Protein AF-A0A7Y8GQZ4-F1 (afdb_monomer)

Nearest PDB structures (foldseek):
  7mu9-assembly1_A  TM=7.966E-01  e=4.116E-02  Xanthomonas citri pv. citri str. 306
  7r6s-assembly1_A  TM=4.543E-01  e=6.876E-04  Stenotrophomonas maltophilia K279a

Structure (mmCIF, N/CA/C/O backbone):
data_AF-A0A7Y8GQZ4-F1
#
_entry.id   AF-A0A7Y8GQZ4-F1
#
loop_
_atom_site.group_PDB
_atom_site.id
_atom_site.type_symbol
_atom_site.label_atom_id
_atom_site.label_alt_id
_atom_site.label_comp_id
_atom_site.label_asym_id
_atom_site.label_entity_id
_atom_site.label_seq_id
_atom_site.pdbx_PDB_ins_code
_atom_site.Cartn_x
_atom_site.Cartn_y
_atom_site.Cartn_z
_atom_site.occupancy
_atom_site.B_iso_or_equiv
_atom_site.auth_seq_id
_atom_site.auth_comp_id
_atom_site.auth_asym_id
_atom_site.auth_atom_id
_atom_site.pdbx_PDB_model_num
ATOM 1 N N . MET A 1 1 ? -8.538 -20.278 -18.107 1.00 35.16 1 MET A N 1
ATOM 2 C CA . MET A 1 1 ? -9.244 -19.548 -17.028 1.00 35.16 1 MET A CA 1
ATOM 3 C C . MET A 1 1 ? -8.389 -18.326 -16.741 1.00 35.16 1 MET A C 1
ATOM 5 O O . MET A 1 1 ? -7.186 -18.486 -16.881 1.00 35.16 1 MET A O 1
ATOM 9 N N . PRO A 1 2 ? -8.935 -17.134 -16.464 1.00 48.31 2 PRO A N 1
ATOM 10 C CA . PRO A 1 2 ? -8.083 -15.965 -16.262 1.00 48.31 2 PRO A CA 1
ATOM 11 C C . PRO A 1 2 ? -7.161 -16.176 -15.051 1.00 48.31 2 PRO A C 1
ATOM 13 O O . PRO A 1 2 ? -7.625 -16.611 -13.996 1.00 48.31 2 PRO A O 1
ATOM 16 N N . ASP A 1 3 ? -5.875 -15.870 -15.236 1.00 64.06 3 ASP A N 1
ATOM 17 C CA . ASP A 1 3 ? -4.831 -15.913 -14.199 1.00 64.06 3 ASP A CA 1
ATOM 18 C C . ASP A 1 3 ? -4.817 -14.633 -13.333 1.00 64.06 3 ASP A C 1
ATOM 20 O O . ASP A 1 3 ? -4.031 -14.527 -12.396 1.00 64.06 3 ASP A O 1
ATOM 24 N N . ASN A 1 4 ? -5.727 -13.694 -13.625 1.00 79.38 4 ASN A N 1
ATOM 25 C CA . ASN A 1 4 ? -5.851 -12.362 -13.027 1.00 79.38 4 ASN A CA 1
ATOM 26 C C . ASN A 1 4 ? -7.212 -12.183 -12.335 1.00 79.38 4 ASN A C 1
ATOM 28 O O . ASN A 1 4 ? -8.161 -12.936 -12.595 1.00 79.38 4 ASN A O 1
ATOM 32 N N . ILE A 1 5 ? -7.320 -11.162 -11.485 1.00 89.25 5 ILE A N 1
ATOM 33 C CA . ILE A 1 5 ? -8.568 -10.790 -10.811 1.00 89.25 5 ILE A CA 1
ATOM 34 C C . ILE A 1 5 ? -9.577 -10.315 -11.866 1.00 89.25 5 ILE A C 1
ATOM 36 O O . ILE A 1 5 ? -9.240 -9.579 -12.794 1.00 89.25 5 ILE A O 1
ATOM 40 N N . ASP A 1 6 ? -10.846 -10.713 -11.730 1.00 90.94 6 ASP A N 1
ATOM 41 C CA . ASP A 1 6 ? -11.908 -10.247 -12.629 1.00 90.94 6 ASP A CA 1
ATOM 42 C C . ASP A 1 6 ? -12.281 -8.787 -12.326 1.00 90.94 6 ASP A C 1
ATOM 44 O O . ASP A 1 6 ? -13.232 -8.490 -11.600 1.00 90.94 6 ASP A O 1
ATOM 48 N N . THR A 1 7 ? -11.522 -7.870 -12.927 1.00 93.19 7 THR A N 1
ATOM 49 C CA . THR A 1 7 ? -11.665 -6.410 -12.801 1.00 93.19 7 THR A CA 1
ATOM 50 C C . THR A 1 7 ? -12.896 -5.830 -13.507 1.00 93.19 7 THR A C 1
ATOM 52 O O . THR A 1 7 ? -13.073 -4.607 -13.541 1.00 93.19 7 THR A O 1
ATOM 55 N N . ARG A 1 8 ? -13.751 -6.676 -14.102 1.00 92.94 8 ARG A N 1
ATOM 56 C CA . ARG A 1 8 ? -15.054 -6.289 -14.673 1.00 92.94 8 ARG A CA 1
ATOM 57 C C . ARG A 1 8 ? -16.221 -6.727 -13.788 1.00 92.94 8 ARG A C 1
ATOM 59 O O . ARG A 1 8 ? -17.335 -6.240 -13.968 1.00 92.94 8 ARG A O 1
ATOM 66 N N . ASN A 1 9 ? -15.974 -7.589 -12.804 1.00 94.94 9 ASN A N 1
ATOM 67 C CA . ASN A 1 9 ? -16.952 -7.980 -11.802 1.00 94.94 9 ASN A CA 1
ATOM 68 C C . ASN A 1 9 ? -16.764 -7.153 -10.525 1.00 94.94 9 ASN A C 1
ATOM 70 O O . ASN A 1 9 ? -15.746 -7.259 -9.839 1.00 94.94 9 ASN A O 1
ATOM 74 N N . LEU A 1 10 ? -17.768 -6.341 -10.186 1.00 95.50 10 LEU A N 1
ATOM 75 C CA . LEU A 1 10 ? -17.699 -5.448 -9.032 1.00 95.50 10 LEU A CA 1
ATOM 76 C C . LEU A 1 10 ? -17.505 -6.191 -7.711 1.00 95.50 10 LEU A C 1
ATOM 78 O O . LEU A 1 10 ? -16.749 -5.716 -6.869 1.00 95.50 10 LEU A O 1
ATOM 82 N N . ASP A 1 11 ? -18.176 -7.320 -7.501 1.00 91.12 11 ASP A N 1
ATOM 83 C CA . ASP A 1 11 ? -18.127 -8.016 -6.215 1.00 91.12 11 ASP A CA 1
ATOM 84 C C . ASP A 1 11 ? -16.771 -8.722 -6.032 1.00 91.12 11 ASP A C 1
ATOM 86 O O . ASP A 1 11 ? -16.154 -8.599 -4.970 1.00 91.12 11 ASP A O 1
ATOM 90 N N . ALA A 1 12 ? -16.246 -9.349 -7.094 1.00 89.62 12 ALA A N 1
ATOM 91 C CA . ALA A 1 12 ? -14.892 -9.914 -7.106 1.00 89.62 12 ALA A CA 1
ATOM 92 C C . ALA A 1 12 ? -13.832 -8.825 -6.871 1.00 89.62 12 ALA A C 1
ATOM 94 O O . ALA A 1 12 ? -12.997 -8.930 -5.969 1.00 89.62 12 ALA A O 1
ATOM 95 N N . THR A 1 13 ? -13.924 -7.723 -7.620 1.00 96.12 13 THR A N 1
ATOM 96 C CA . THR A 1 13 ? -12.991 -6.597 -7.506 1.00 96.12 13 THR A CA 1
ATOM 97 C C . THR A 1 13 ? -13.067 -5.943 -6.128 1.00 96.12 13 THR A C 1
ATOM 99 O O . THR A 1 13 ? -12.035 -5.665 -5.527 1.00 96.12 13 THR A O 1
ATOM 102 N N . SER A 1 14 ? -14.265 -5.734 -5.578 1.00 96.75 14 SER A N 1
ATOM 103 C CA . SER A 1 14 ? -14.441 -5.100 -4.262 1.00 96.75 14 SER A CA 1
ATOM 104 C C . SER A 1 14 ? -13.863 -5.957 -3.140 1.00 96.75 14 SER A C 1
ATOM 106 O O . SER A 1 14 ? -13.265 -5.423 -2.209 1.00 96.75 14 SER A O 1
ATOM 108 N N . GLY A 1 15 ? -13.985 -7.286 -3.228 1.00 96.00 15 GLY A N 1
ATOM 109 C CA . GLY A 1 15 ? -13.299 -8.195 -2.310 1.00 96.00 15 GLY A CA 1
ATOM 110 C C . GLY A 1 15 ? -11.777 -8.024 -2.357 1.00 96.00 15 GLY A C 1
ATOM 111 O O . GLY A 1 15 ? -11.144 -7.889 -1.310 1.00 96.00 15 GLY A O 1
ATOM 112 N N . ALA A 1 16 ? -11.193 -7.937 -3.552 1.00 96.06 16 ALA A N 1
ATOM 113 C CA . ALA A 1 16 ? -9.760 -7.706 -3.721 1.00 96.06 16 ALA A CA 1
ATOM 114 C C . ALA A 1 16 ? -9.311 -6.307 -3.247 1.00 96.06 16 ALA A C 1
ATOM 116 O O . ALA A 1 16 ? -8.303 -6.185 -2.548 1.00 96.06 16 ALA A O 1
ATOM 117 N N . VAL A 1 17 ? -10.078 -5.252 -3.551 1.00 95.81 17 VAL A N 1
ATOM 118 C CA . VAL A 1 17 ? -9.808 -3.875 -3.099 1.00 95.81 17 VAL A CA 1
ATOM 119 C C . VAL A 1 17 ? -9.925 -3.760 -1.577 1.00 95.81 17 VAL A C 1
ATOM 121 O O . VAL A 1 17 ? -9.129 -3.046 -0.969 1.00 95.81 17 VAL A O 1
ATOM 124 N N . TYR A 1 18 ? -10.832 -4.496 -0.921 1.00 94.25 18 TYR A N 1
ATOM 125 C CA . TYR A 1 18 ? -10.896 -4.534 0.547 1.00 94.25 18 TYR A CA 1
ATOM 126 C C . TYR A 1 18 ? -9.550 -4.947 1.147 1.00 94.25 18 TYR A C 1
ATOM 128 O O . TYR A 1 18 ? -9.072 -4.323 2.095 1.00 94.25 18 TYR A O 1
ATOM 136 N N . PHE A 1 19 ? -8.900 -5.952 0.558 1.00 92.75 19 PHE A N 1
ATOM 137 C CA . PHE A 1 19 ? -7.565 -6.364 0.967 1.00 92.75 19 PHE A CA 1
ATOM 138 C C . PHE A 1 19 ? -6.507 -5.325 0.573 1.00 92.75 19 PHE A C 1
ATOM 140 O O . PHE A 1 19 ? -5.815 -4.812 1.452 1.00 92.75 19 PHE A O 1
ATOM 147 N N . ALA A 1 20 ? -6.377 -4.993 -0.713 1.00 90.25 20 ALA A N 1
ATOM 148 C CA . ALA A 1 20 ? -5.280 -4.158 -1.208 1.00 90.25 20 ALA A CA 1
ATOM 149 C C . ALA A 1 20 ? -5.324 -2.714 -0.674 1.00 90.25 20 ALA A C 1
ATOM 151 O O . ALA A 1 20 ? -4.303 -2.161 -0.259 1.00 90.25 20 ALA A O 1
ATOM 152 N N . VAL A 1 21 ? -6.515 -2.116 -0.638 1.00 88.00 21 VAL A N 1
ATOM 153 C CA . VAL A 1 21 ? -6.738 -0.748 -0.168 1.00 88.00 21 VAL A CA 1
ATOM 154 C C . VAL A 1 21 ? -7.032 -0.742 1.325 1.00 88.00 21 VAL A C 1
ATOM 156 O O . VAL A 1 21 ? -6.201 -0.246 2.088 1.00 88.00 21 VAL A O 1
ATOM 159 N N . GLY A 1 22 ? -8.153 -1.322 1.754 1.00 84.12 22 GLY A N 1
ATOM 160 C CA . GLY A 1 22 ? -8.606 -1.168 3.138 1.00 84.12 22 GLY A CA 1
ATOM 161 C C . GLY A 1 22 ? -7.650 -1.793 4.146 1.00 84.12 22 GLY A C 1
ATOM 162 O O . GLY A 1 22 ? -7.155 -1.139 5.059 1.00 84.12 22 GLY A O 1
ATOM 163 N N . ARG A 1 23 ? -7.287 -3.059 3.951 1.00 85.00 23 ARG A N 1
ATOM 164 C CA . ARG A 1 23 ? -6.366 -3.738 4.870 1.00 85.00 23 ARG A CA 1
ATOM 165 C C . ARG A 1 23 ? -4.902 -3.391 4.607 1.00 85.00 23 ARG A C 1
ATOM 167 O O . ARG A 1 23 ? -4.140 -3.306 5.563 1.00 85.00 23 ARG A O 1
ATOM 174 N N . GLY A 1 24 ? -4.507 -3.167 3.355 1.00 72.75 24 GLY A N 1
ATOM 175 C CA . GLY A 1 24 ? -3.107 -2.962 2.976 1.00 72.75 24 GLY A CA 1
ATOM 176 C C . GLY A 1 24 ? -2.589 -1.541 3.208 1.00 72.75 24 GLY A C 1
ATOM 177 O O . GLY A 1 24 ? -1.438 -1.352 3.611 1.00 72.75 24 GLY A O 1
ATOM 178 N N . THR A 1 25 ? -3.413 -0.518 2.962 1.00 67.62 25 THR A N 1
ATOM 179 C CA . THR A 1 25 ? -2.987 0.883 3.128 1.00 67.62 25 THR A CA 1
ATOM 180 C C . THR A 1 25 ? -3.386 1.491 4.468 1.00 67.62 25 THR A C 1
ATOM 182 O O . THR A 1 25 ? -2.632 2.329 4.964 1.00 67.62 25 THR A O 1
ATOM 185 N N . GLU A 1 26 ? -4.513 1.061 5.049 1.00 63.47 26 GLU A N 1
ATOM 186 C CA . GLU A 1 26 ? -5.155 1.671 6.231 1.00 63.47 26 GLU A CA 1
ATOM 187 C C . GLU A 1 26 ? -5.191 0.730 7.461 1.00 63.47 26 GLU A C 1
ATOM 189 O O . GLU A 1 26 ? -5.394 1.183 8.590 1.00 63.47 26 GLU A O 1
ATOM 194 N N . GLY A 1 27 ? -4.912 -0.569 7.274 1.00 49.44 27 GLY A N 1
ATOM 195 C CA . GLY A 1 27 ? -5.013 -1.612 8.299 1.00 49.44 27 GLY A CA 1
ATOM 196 C C . GLY A 1 27 ? -3.874 -1.621 9.321 1.00 49.44 27 GLY A C 1
ATOM 197 O O . GLY A 1 27 ? -2.938 -2.412 9.231 1.00 49.44 27 GLY A O 1
ATOM 198 N N . GLY A 1 28 ? -3.975 -0.768 10.338 1.00 47.81 28 GLY A N 1
ATOM 199 C CA . GLY A 1 28 ? -3.241 -0.917 11.598 1.00 47.81 28 GLY A CA 1
ATOM 200 C C . GLY A 1 28 ? -4.088 -1.589 12.692 1.00 47.81 28 GLY A C 1
ATOM 201 O O . GLY A 1 28 ? -5.277 -1.828 12.494 1.00 47.81 28 GLY A O 1
ATOM 202 N N . PRO A 1 29 ? -3.538 -1.808 13.903 1.00 39.81 29 PRO A N 1
ATOM 203 C CA . PRO A 1 29 ? -4.290 -2.256 15.090 1.00 39.81 29 PRO A CA 1
ATOM 204 C C . PRO A 1 29 ? -5.458 -1.334 15.499 1.00 39.81 29 PRO A C 1
ATOM 206 O O . PRO A 1 29 ? -6.160 -1.633 16.461 1.00 39.81 29 PRO A O 1
ATOM 209 N N . ALA A 1 30 ? -5.637 -0.206 14.800 1.00 50.12 30 ALA A N 1
ATOM 210 C CA . ALA A 1 30 ? -6.509 0.899 15.161 1.00 50.12 30 ALA A CA 1
ATOM 211 C C . ALA A 1 30 ? -7.877 0.949 14.472 1.00 50.12 30 ALA A C 1
ATOM 213 O O . ALA A 1 30 ? -8.678 1.829 14.760 1.00 50.12 30 ALA A O 1
ATOM 214 N N . SER A 1 31 ? -8.178 0.003 13.586 1.00 67.44 31 SER A N 1
ATOM 215 C CA . SER A 1 31 ? -9.404 0.025 12.774 1.00 67.44 31 SER A CA 1
ATOM 216 C C . SER A 1 31 ? -10.713 -0.063 13.574 1.00 67.44 31 SER A C 1
ATOM 218 O O . SER A 1 31 ? -11.771 0.284 13.058 1.00 67.44 31 SER A O 1
ATOM 220 N N . TYR A 1 32 ? -10.655 -0.511 14.830 1.00 80.44 32 TYR A N 1
ATOM 221 C CA . TYR A 1 32 ? -11.824 -0.794 15.672 1.00 80.44 32 TYR A CA 1
ATOM 222 C C . TYR A 1 32 ? -11.817 -0.009 16.988 1.00 80.44 32 TYR A C 1
ATOM 224 O O . TYR A 1 32 ? -12.279 -0.493 18.017 1.00 80.44 32 TYR A O 1
ATOM 232 N N . HIS A 1 33 ? -11.263 1.200 16.949 1.00 84.19 33 HIS A N 1
ATOM 233 C CA . HIS A 1 33 ? -11.378 2.197 18.006 1.00 84.19 33 HIS A CA 1
ATOM 234 C C . HIS A 1 33 ? -11.429 3.598 17.391 1.00 84.19 33 HIS A C 1
ATOM 236 O O . HIS A 1 33 ? -10.991 3.808 16.259 1.00 84.19 33 HIS A O 1
ATOM 242 N N . LEU A 1 34 ? -11.952 4.564 18.141 1.00 86.12 34 LEU A N 1
ATOM 243 C CA . LEU A 1 34 ? -11.923 5.968 17.756 1.00 86.12 34 LEU A CA 1
ATOM 244 C C . LEU A 1 34 ? -10.486 6.478 17.723 1.00 86.12 34 LEU A C 1
ATOM 246 O O . LEU A 1 34 ? -9.777 6.450 18.727 1.00 86.12 34 LEU A O 1
ATOM 250 N N . SER A 1 35 ? -10.075 6.997 16.574 1.00 85.31 35 SER A N 1
ATOM 251 C CA . SER A 1 35 ? -8.735 7.542 16.369 1.00 85.31 35 SER A CA 1
ATOM 252 C C . SER A 1 35 ? -8.787 8.980 15.867 1.00 85.31 35 SER A C 1
ATOM 254 O O . SER A 1 35 ? -9.737 9.382 15.203 1.00 85.31 35 SER A O 1
ATOM 256 N N . ILE A 1 36 ? -7.756 9.761 16.177 1.00 85.06 36 ILE A N 1
ATOM 257 C CA . ILE A 1 36 ? -7.550 11.104 15.634 1.00 85.06 36 ILE A CA 1
ATOM 258 C C . ILE A 1 36 ? -6.147 11.145 15.034 1.00 85.06 36 ILE A C 1
ATOM 260 O O . ILE A 1 36 ? -5.149 10.810 15.686 1.00 85.06 36 ILE A O 1
ATOM 264 N N . ALA A 1 37 ? -6.047 11.544 13.767 1.00 79.81 37 ALA A N 1
ATOM 265 C CA . ALA A 1 37 ? -4.762 11.589 13.083 1.00 79.81 37 ALA A CA 1
ATOM 266 C C . ALA A 1 37 ? -3.818 12.606 13.748 1.00 79.81 37 ALA A C 1
ATOM 268 O O . ALA A 1 37 ? -4.205 13.732 14.048 1.00 79.81 37 ALA A O 1
ATOM 269 N N . GLY A 1 38 ? -2.565 12.195 13.970 1.00 72.50 38 GLY A N 1
ATOM 270 C CA . GLY A 1 38 ? -1.550 12.981 14.688 1.00 72.50 38 GLY A CA 1
ATOM 271 C C . GLY A 1 38 ? -1.584 12.827 16.214 1.00 72.50 38 GLY A C 1
ATOM 272 O O . GLY A 1 38 ? -0.588 13.114 16.867 1.00 72.50 38 GLY A O 1
ATOM 273 N N . ILE A 1 39 ? -2.672 12.274 16.758 1.00 75.12 39 ILE A N 1
ATOM 274 C CA . ILE A 1 39 ? -2.871 12.045 18.191 1.00 75.12 39 ILE A CA 1
ATOM 275 C C . ILE A 1 39 ? -2.697 10.570 18.555 1.00 75.12 39 ILE A C 1
ATOM 277 O O . ILE A 1 39 ? -1.861 10.227 19.381 1.00 75.12 39 ILE A O 1
ATOM 281 N N . THR A 1 40 ? -3.436 9.666 17.908 1.00 69.88 40 THR A N 1
ATOM 282 C CA . THR A 1 40 ? -3.565 8.259 18.347 1.00 69.88 40 THR A CA 1
ATOM 283 C C . THR A 1 40 ? -2.334 7.397 17.989 1.00 69.88 40 THR A C 1
ATOM 285 O O . THR A 1 40 ? -2.398 6.172 17.933 1.00 69.88 40 THR A O 1
ATOM 288 N N . ARG A 1 41 ? -1.171 8.016 17.726 1.00 56.81 41 ARG A N 1
ATOM 289 C CA . ARG A 1 41 ? 0.110 7.323 17.506 1.00 56.81 41 ARG A CA 1
ATOM 290 C C . ARG A 1 41 ? 0.980 7.417 18.757 1.00 56.81 41 ARG A C 1
ATOM 292 O O . ARG A 1 41 ? 1.550 8.463 19.035 1.00 56.81 41 ARG A O 1
ATOM 299 N N . GLY A 1 42 ? 1.156 6.296 19.456 1.00 46.75 42 GLY A N 1
ATOM 300 C CA . GLY A 1 42 ? 2.100 6.204 20.577 1.00 46.75 42 GLY A CA 1
ATOM 301 C C . GLY A 1 42 ? 1.620 6.843 21.882 1.00 46.75 42 GLY A C 1
ATOM 302 O O . GLY A 1 42 ? 2.396 6.907 22.835 1.00 46.75 42 GLY A O 1
ATOM 303 N N . THR A 1 43 ? 0.361 7.274 21.958 1.00 50.56 43 THR A N 1
ATOM 304 C CA . THR A 1 43 ? -0.274 7.642 23.222 1.00 50.56 43 THR A CA 1
ATOM 305 C C . THR A 1 43 ? -0.693 6.383 23.978 1.00 50.56 43 THR A C 1
ATOM 307 O O . THR A 1 43 ? -1.098 5.376 23.391 1.00 50.56 43 THR A O 1
ATOM 310 N N . ARG A 1 44 ? -0.548 6.415 25.305 1.00 53.44 44 ARG A N 1
ATOM 311 C CA . ARG A 1 44 ? -1.242 5.471 26.182 1.00 53.44 44 ARG A CA 1
ATOM 312 C C . ARG A 1 44 ? -2.623 6.065 26.414 1.00 53.44 44 ARG A C 1
ATOM 314 O O . ARG A 1 44 ? -2.710 7.171 26.942 1.00 53.44 44 ARG A O 1
ATOM 321 N N . GLU A 1 45 ? -3.676 5.352 26.025 1.00 50.38 45 GLU A N 1
ATOM 322 C CA . GLU A 1 45 ? -5.011 5.650 26.550 1.00 50.38 45 GLU A CA 1
ATOM 323 C C . GLU A 1 45 ? -4.901 5.777 28.087 1.00 50.38 45 GLU A C 1
ATOM 325 O O . GLU A 1 45 ? -4.178 4.978 28.702 1.00 50.38 45 GLU A O 1
ATOM 330 N N . PRO A 1 46 ? -5.500 6.809 28.713 1.00 51.69 46 PRO A N 1
ATOM 331 C CA . PRO A 1 46 ? -6.619 7.629 28.232 1.00 51.69 46 PRO A CA 1
ATOM 332 C C . PRO A 1 46 ? -6.273 9.023 27.673 1.00 51.69 46 PRO A C 1
ATOM 334 O O . PRO A 1 46 ? -7.184 9.825 27.465 1.00 51.69 46 PRO A O 1
ATOM 337 N N . ASP A 1 47 ? -5.004 9.348 27.433 1.00 65.38 47 ASP A N 1
ATOM 338 C CA . ASP A 1 47 ? -4.627 10.692 26.985 1.00 65.38 47 ASP A CA 1
ATOM 339 C C . ASP A 1 47 ? -4.911 10.875 25.481 1.00 65.38 47 ASP A C 1
ATOM 341 O O . ASP A 1 47 ? -4.188 10.355 24.623 1.00 65.38 47 ASP A O 1
ATOM 345 N N . TRP A 1 48 ? -5.981 11.614 25.159 1.00 70.38 48 TRP A N 1
ATOM 346 C CA . TRP A 1 48 ? -6.255 12.078 23.795 1.00 70.38 48 TRP A CA 1
ATOM 347 C C . TRP A 1 48 ? -5.172 13.041 23.286 1.00 70.38 48 TRP A C 1
ATOM 349 O O . TRP A 1 48 ? -5.202 13.408 22.123 1.00 70.38 48 TRP A O 1
ATOM 359 N N . GLY A 1 49 ? -4.214 13.470 24.103 1.00 75.00 49 GLY A N 1
ATOM 360 C CA . GLY A 1 49 ? -3.196 14.424 23.698 1.00 75.00 49 GLY A CA 1
ATOM 361 C C . GLY A 1 49 ? -3.762 15.823 23.452 1.00 75.00 49 GLY A C 1
ATOM 362 O O . GLY A 1 49 ? -4.872 16.171 23.845 1.0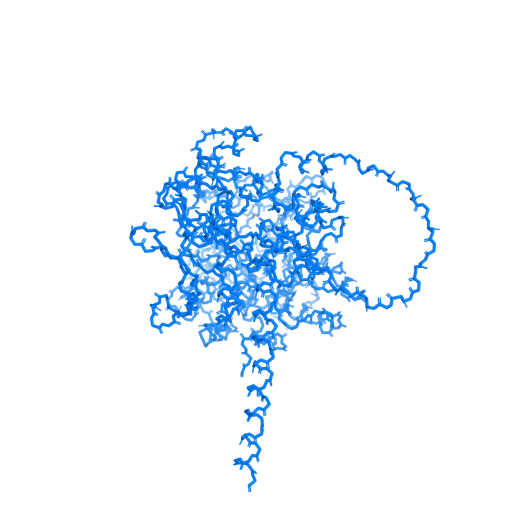0 75.00 49 GLY A O 1
ATOM 363 N N . GLU A 1 50 ? -2.961 16.655 22.796 1.00 81.12 50 GLU A N 1
ATOM 364 C CA . GLU A 1 50 ? -3.240 18.084 22.647 1.00 81.12 50 GLU A CA 1
ATOM 365 C C . GLU A 1 50 ? -3.834 18.410 21.271 1.00 81.12 50 GLU A C 1
ATOM 367 O O . GLU A 1 50 ? -3.418 17.846 20.256 1.00 81.12 50 GLU A O 1
ATOM 372 N N . VAL A 1 51 ? -4.729 19.406 21.199 1.00 83.75 51 VAL A N 1
ATOM 373 C CA . VAL A 1 51 ? -5.330 19.893 19.933 1.00 83.75 51 VAL A CA 1
ATOM 374 C C . VAL A 1 51 ? -4.261 20.265 18.895 1.00 83.75 51 VAL A C 1
ATOM 376 O O . VAL A 1 51 ? -4.438 20.049 17.697 1.00 83.75 51 VAL A O 1
ATOM 379 N N . SER A 1 52 ? -3.113 20.781 19.341 1.00 81.62 52 SER A N 1
ATOM 380 C CA . SER A 1 52 ? -1.977 21.129 18.476 1.00 81.62 52 SER A CA 1
ATOM 381 C C . SER A 1 52 ? -1.353 19.924 17.760 1.00 81.62 52 SER A C 1
ATOM 383 O O . SER A 1 52 ? -0.707 20.101 16.727 1.00 81.62 52 SER A O 1
ATOM 385 N N . SER A 1 53 ? -1.567 18.712 18.277 1.00 82.50 53 SER A N 1
ATOM 386 C CA . SER A 1 53 ? -1.093 17.456 17.686 1.00 82.50 53 SER A CA 1
ATOM 387 C C . SER A 1 53 ? -2.048 16.909 16.623 1.00 82.50 53 SER A C 1
ATOM 389 O O . SER A 1 53 ? -1.670 16.012 15.871 1.00 82.50 53 SER A O 1
ATOM 391 N N . VAL A 1 54 ? -3.267 17.455 16.508 1.00 81.81 54 VAL A N 1
ATOM 392 C CA . VAL A 1 54 ? -4.211 17.070 15.453 1.00 81.81 54 VAL A CA 1
ATOM 393 C C . VAL A 1 54 ? -3.609 17.392 14.089 1.00 81.81 54 VAL A C 1
ATOM 395 O O . VAL A 1 54 ? -3.247 18.533 13.773 1.00 81.81 54 VAL A O 1
ATOM 398 N N . ALA A 1 55 ? -3.537 16.375 13.238 1.00 78.81 55 ALA A N 1
ATOM 399 C CA . ALA A 1 55 ? -3.048 16.523 11.884 1.00 78.81 55 ALA A CA 1
ATOM 400 C C . ALA A 1 55 ? -4.054 17.320 11.040 1.00 78.81 55 ALA A C 1
ATOM 402 O O . ALA A 1 55 ? -5.115 16.826 10.663 1.00 78.81 55 ALA A O 1
ATOM 403 N N . GLN A 1 56 ? -3.686 18.548 10.675 1.00 80.94 56 GLN A N 1
ATOM 404 C CA . GLN A 1 56 ? -4.412 19.378 9.708 1.00 80.94 56 GLN A CA 1
ATOM 405 C C . GLN A 1 56 ? -5.899 19.583 10.059 1.00 80.94 56 GLN A C 1
ATOM 407 O O . GLN A 1 56 ? -6.206 20.313 10.996 1.00 80.94 56 GLN A O 1
ATOM 412 N N . ASN A 1 57 ? -6.807 19.013 9.259 1.00 84.38 57 ASN A N 1
ATOM 413 C CA . ASN A 1 57 ? -8.257 19.134 9.388 1.00 84.38 57 ASN A CA 1
ATOM 414 C C . ASN A 1 57 ? -8.910 17.818 9.850 1.00 84.38 57 ASN A C 1
ATOM 416 O O . ASN A 1 57 ? -10.063 17.569 9.523 1.00 84.38 57 ASN A O 1
ATOM 420 N N . SER A 1 58 ? -8.156 16.955 10.536 1.00 85.19 58 SER A N 1
ATOM 421 C CA . SER A 1 58 ? -8.633 15.622 10.919 1.00 85.19 58 SER A CA 1
ATOM 422 C C . SER A 1 58 ? -9.590 15.673 12.107 1.00 85.19 58 SER A C 1
ATOM 424 O O . SER A 1 58 ? -9.407 16.491 13.014 1.00 85.19 58 SER A O 1
ATOM 426 N N . GLY A 1 59 ? -10.583 14.789 12.106 1.00 88.44 59 GLY A N 1
ATOM 427 C CA . GLY A 1 59 ? -11.490 14.538 13.226 1.00 88.44 59 GLY A CA 1
ATOM 428 C C . GLY A 1 59 ? -11.373 13.118 13.783 1.00 88.44 59 GLY A C 1
ATOM 429 O O . GLY A 1 59 ? -10.407 12.393 13.518 1.00 88.44 59 GLY A O 1
ATOM 430 N N . TYR A 1 60 ? -12.389 12.718 14.547 1.00 91.25 60 TYR A N 1
ATOM 431 C CA . TYR A 1 60 ? -12.571 11.331 14.967 1.00 91.25 60 TYR A CA 1
ATOM 432 C C . TYR A 1 60 ? -12.750 10.416 13.758 1.00 91.25 60 TYR A C 1
ATOM 434 O O . TYR A 1 60 ? -13.506 10.733 12.846 1.00 91.25 60 TYR A O 1
ATOM 442 N N . SER A 1 61 ? -12.068 9.275 13.759 1.00 89.62 61 SER A N 1
ATOM 443 C CA . SER A 1 61 ? -12.118 8.290 12.683 1.00 89.62 61 SER A CA 1
ATOM 444 C C . SER A 1 61 ? -12.329 6.872 13.202 1.00 89.62 61 SER A C 1
ATOM 446 O O . SER A 1 61 ? -11.809 6.516 14.262 1.00 89.62 61 SER A O 1
ATOM 448 N N . LEU A 1 62 ? -13.059 6.060 12.434 1.00 87.12 62 LEU A N 1
ATOM 449 C CA . LEU A 1 62 ? -13.348 4.652 12.733 1.00 87.12 62 LEU A CA 1
ATOM 450 C C . LEU A 1 62 ? -13.328 3.805 11.451 1.00 87.12 62 LEU A C 1
ATOM 452 O O . LEU A 1 62 ? -13.626 4.315 10.370 1.00 87.12 62 LEU A O 1
ATOM 456 N N . GLY A 1 63 ? -13.031 2.511 11.581 1.00 82.38 63 GLY A N 1
ATOM 457 C CA . GLY A 1 63 ? -13.093 1.535 10.493 1.00 82.38 63 GLY A CA 1
ATOM 458 C C . GLY A 1 63 ? -11.730 1.183 9.904 1.00 82.38 63 GLY A C 1
ATOM 459 O O . GLY A 1 63 ? -10.744 1.911 10.059 1.00 82.38 63 GLY A O 1
ATOM 460 N N . ALA A 1 64 ? -11.675 0.052 9.200 1.00 73.00 64 ALA A N 1
ATOM 461 C CA . ALA A 1 64 ? -10.507 -0.380 8.440 1.00 73.00 64 ALA A CA 1
ATOM 462 C C . ALA A 1 64 ? -10.097 0.634 7.371 1.00 73.00 64 ALA A C 1
ATOM 464 O O . ALA A 1 64 ? -8.912 0.723 7.082 1.00 73.00 64 ALA A O 1
ATOM 465 N N . ILE A 1 65 ? -11.050 1.414 6.850 1.00 71.62 65 ILE A N 1
ATOM 466 C CA . ILE A 1 65 ? -10.818 2.421 5.799 1.00 71.62 65 ILE A CA 1
ATOM 467 C C . ILE A 1 65 ? -10.755 3.856 6.335 1.00 71.62 65 ILE A C 1
ATOM 469 O O . ILE A 1 65 ? -10.552 4.812 5.589 1.00 71.62 65 ILE A O 1
ATOM 473 N N . GLN A 1 66 ? -10.852 3.987 7.662 1.00 78.06 66 GLN A N 1
ATOM 474 C CA . GLN A 1 66 ? -10.777 5.229 8.429 1.00 78.06 66 GLN A CA 1
ATOM 475 C C . GLN A 1 66 ? -11.698 6.332 7.896 1.00 78.06 66 GLN A C 1
ATOM 477 O O . GLN A 1 66 ? -11.310 7.213 7.127 1.00 78.06 66 GLN A O 1
ATOM 482 N N . VAL A 1 67 ? -12.942 6.316 8.368 1.00 87.25 67 VAL A N 1
ATOM 483 C CA . VAL A 1 67 ? -13.925 7.359 8.061 1.00 87.25 67 VAL A CA 1
ATOM 484 C C . VAL A 1 67 ? -13.737 8.539 8.996 1.00 87.25 67 VAL A C 1
ATOM 486 O O . VAL A 1 67 ? -14.103 8.433 10.159 1.00 87.25 67 VAL A O 1
ATOM 489 N N . ASP A 1 68 ? -13.236 9.668 8.495 1.00 89.38 68 ASP A N 1
ATOM 490 C CA . ASP A 1 68 ? -13.206 10.921 9.260 1.00 89.38 68 ASP A CA 1
ATOM 491 C C . ASP A 1 68 ? -14.636 11.450 9.460 1.00 89.38 68 ASP A C 1
ATOM 493 O O . ASP A 1 68 ? -15.271 11.967 8.533 1.00 89.38 68 ASP A O 1
ATOM 497 N N . PHE A 1 69 ? -15.155 11.306 10.677 1.00 93.12 69 PHE A N 1
ATOM 498 C CA . PHE A 1 69 ? -16.490 11.745 11.061 1.00 93.12 69 PHE A CA 1
ATOM 499 C C . PHE A 1 69 ? -16.652 13.259 11.011 1.00 93.12 69 PHE A C 1
ATOM 501 O O . PHE A 1 69 ? -17.739 13.726 10.685 1.00 93.12 69 PHE A O 1
ATOM 508 N N . GLY A 1 70 ? -15.602 14.042 11.233 1.00 91.38 70 GLY A N 1
ATOM 509 C CA . GLY A 1 70 ? -15.711 15.489 11.107 1.00 91.38 70 GLY A CA 1
ATOM 510 C C . GLY A 1 70 ? -16.018 15.923 9.676 1.00 91.38 70 GLY A C 1
ATOM 511 O O . GLY A 1 70 ? -16.807 16.836 9.446 1.00 91.38 70 GLY A O 1
ATOM 512 N N . GLN A 1 71 ? -15.450 15.217 8.700 1.00 88.25 71 GLN A N 1
ATOM 513 C CA . GLN A 1 71 ? -15.624 15.548 7.285 1.00 88.25 71 GLN A CA 1
ATOM 514 C C . GLN A 1 71 ? -16.789 14.806 6.619 1.00 88.25 71 GLN A C 1
ATOM 516 O O . GLN A 1 71 ? -17.331 15.283 5.623 1.00 88.25 71 GLN A O 1
ATOM 521 N N . ARG A 1 72 ? -17.154 13.625 7.131 1.00 91.12 72 ARG A N 1
ATOM 522 C CA . ARG A 1 72 ? -18.097 12.697 6.474 1.00 91.12 72 ARG A CA 1
ATOM 523 C C . ARG A 1 72 ? -19.209 12.217 7.380 1.00 91.12 72 ARG A C 1
ATOM 525 O O . ARG A 1 72 ? -20.072 11.467 6.942 1.00 91.12 72 ARG A O 1
ATOM 532 N N . GLY A 1 73 ? -19.205 12.615 8.644 1.00 93.88 73 GLY A N 1
ATOM 533 C CA . GLY A 1 73 ? -20.086 12.069 9.667 1.00 93.88 73 GLY A CA 1
ATOM 534 C C . GLY A 1 73 ? -21.568 12.273 9.386 1.00 93.88 73 GLY A C 1
ATOM 535 O O . GLY A 1 73 ? -22.380 11.519 9.913 1.00 93.88 73 GLY A O 1
ATOM 536 N N . THR A 1 74 ? -21.912 13.256 8.547 1.00 95.50 74 THR A N 1
ATOM 537 C CA . THR A 1 74 ? -23.274 13.556 8.086 1.00 95.50 74 THR A CA 1
ATOM 538 C C . THR A 1 74 ? -23.692 12.784 6.837 1.00 95.50 74 THR A C 1
ATOM 540 O O . THR A 1 74 ? -24.869 12.812 6.486 1.00 95.50 74 THR A O 1
ATOM 543 N N . TRP A 1 75 ? -22.767 12.097 6.167 1.00 94.62 75 TRP A N 1
ATOM 544 C CA . TRP A 1 75 ? -23.067 11.310 4.974 1.00 94.62 75 TRP A CA 1
ATOM 545 C C . TRP A 1 75 ? -23.793 10.017 5.355 1.00 94.62 75 TRP A C 1
ATOM 547 O O . TRP A 1 75 ? -23.620 9.534 6.481 1.00 94.62 75 TRP A O 1
ATOM 557 N N . PRO A 1 76 ? -24.569 9.419 4.431 1.00 95.19 76 PRO A N 1
ATOM 558 C CA . PRO A 1 76 ? -25.156 8.104 4.647 1.00 95.19 76 PRO A CA 1
ATOM 559 C C . PRO A 1 76 ? -24.085 7.063 4.993 1.00 95.19 76 PRO A C 1
ATOM 561 O O . PRO A 1 76 ? -23.016 7.033 4.377 1.00 95.19 76 PRO A O 1
ATOM 564 N N . VAL A 1 77 ? -24.383 6.184 5.949 1.00 92.50 77 VAL A N 1
ATOM 565 C CA . VAL A 1 77 ? -23.503 5.064 6.323 1.00 92.50 77 VAL A CA 1
ATOM 566 C C . VAL A 1 77 ? -23.121 4.244 5.082 1.00 92.50 77 VAL A C 1
ATOM 568 O O . VAL A 1 77 ? -23.980 3.850 4.295 1.00 92.50 77 VAL A O 1
ATOM 571 N N . GLY A 1 78 ? -21.823 4.009 4.891 1.00 87.56 78 GLY A N 1
ATOM 572 C CA . GLY A 1 78 ? -21.250 3.303 3.740 1.00 87.56 78 GLY A CA 1
ATOM 573 C C . GLY A 1 78 ? -20.986 4.167 2.495 1.00 87.56 78 GLY A C 1
ATOM 574 O O . GLY A 1 78 ? -20.314 3.710 1.570 1.00 87.56 78 GLY A O 1
ATOM 575 N N . ALA A 1 79 ? -21.469 5.414 2.438 1.00 89.25 79 ALA A N 1
ATOM 576 C CA . ALA A 1 79 ? -21.227 6.317 1.312 1.00 89.25 79 ALA A CA 1
ATOM 577 C C . ALA A 1 79 ? -19.810 6.924 1.317 1.00 89.25 79 ALA A C 1
ATOM 579 O O . ALA A 1 79 ? -19.217 7.150 2.373 1.00 89.25 79 ALA A O 1
ATOM 580 N N . ILE A 1 80 ? -19.308 7.250 0.123 1.00 87.19 80 ILE A N 1
ATOM 581 C CA . ILE A 1 80 ? -18.021 7.938 -0.110 1.00 87.19 80 ILE A CA 1
ATOM 582 C C . ILE A 1 80 ? -18.197 9.373 -0.638 1.00 87.19 80 ILE A C 1
ATOM 584 O O . ILE A 1 80 ? -17.238 10.003 -1.076 1.00 87.19 80 ILE A O 1
ATOM 588 N N . GLY A 1 81 ? -19.426 9.885 -0.612 1.00 87.12 81 GLY A N 1
ATOM 589 C CA . GLY A 1 81 ? -19.763 11.248 -1.000 1.00 87.12 81 GLY A CA 1
ATOM 590 C C . GLY A 1 81 ? -21.024 11.722 -0.289 1.00 87.12 81 GLY A C 1
ATOM 591 O O . GLY A 1 81 ? -21.849 10.906 0.134 1.00 87.12 81 GLY A O 1
ATOM 592 N N . ASP A 1 82 ? -21.160 13.041 -0.168 1.00 89.25 82 ASP A N 1
ATOM 593 C CA . ASP A 1 82 ? -22.332 13.658 0.444 1.00 89.25 82 ASP A CA 1
ATOM 594 C C . ASP A 1 82 ? -23.561 13.508 -0.454 1.00 89.25 82 ASP A C 1
ATOM 596 O O . ASP A 1 82 ? -23.515 13.788 -1.656 1.00 89.25 82 ASP A O 1
ATOM 600 N N . ARG A 1 83 ? -24.675 13.082 0.140 1.00 91.56 83 ARG A N 1
ATOM 601 C CA . ARG A 1 83 ? -25.985 13.065 -0.509 1.00 91.56 83 ARG A CA 1
ATOM 602 C C . ARG A 1 83 ? -27.102 13.064 0.535 1.00 91.56 83 ARG A C 1
ATOM 604 O O . ARG A 1 83 ? -26.890 12.595 1.655 1.00 91.56 83 ARG A O 1
ATOM 611 N N . PRO A 1 84 ? -28.323 13.487 0.158 1.00 93.12 84 PRO A N 1
ATOM 612 C CA . PRO A 1 84 ? -29.490 13.329 1.015 1.00 93.12 84 PRO A CA 1
ATOM 613 C C . PRO A 1 84 ? -29.695 11.869 1.452 1.00 93.12 84 PRO A C 1
ATOM 615 O O . PRO A 1 84 ? -29.487 10.936 0.666 1.00 93.12 84 PRO A O 1
ATOM 618 N N . LEU A 1 85 ? -30.132 11.686 2.700 1.00 93.56 85 LEU A N 1
ATOM 619 C CA . LEU A 1 85 ? -30.500 10.378 3.244 1.00 93.56 85 LEU A CA 1
ATOM 620 C C . LEU A 1 85 ? -31.773 9.860 2.568 1.00 93.56 85 LEU A C 1
ATOM 622 O O . LEU A 1 85 ? -32.772 10.577 2.466 1.00 93.56 85 LEU A O 1
ATOM 626 N N . ALA A 1 86 ? -31.749 8.596 2.153 1.00 93.06 86 ALA A N 1
ATOM 627 C CA . ALA A 1 86 ? -32.955 7.878 1.770 1.00 93.06 86 ALA A CA 1
ATOM 628 C C . ALA A 1 86 ? -33.766 7.478 3.016 1.00 93.06 86 ALA A C 1
ATOM 630 O O . ALA A 1 86 ? -33.274 7.491 4.147 1.00 93.06 86 ALA A O 1
ATOM 631 N N . ALA A 1 87 ? -35.032 7.107 2.815 1.00 93.94 87 ALA A N 1
ATOM 632 C CA . ALA A 1 87 ? -35.898 6.681 3.909 1.00 93.94 87 ALA A CA 1
ATOM 633 C C . ALA A 1 87 ? -35.285 5.487 4.665 1.00 93.94 87 ALA A C 1
ATOM 635 O O . ALA A 1 87 ? -35.025 4.439 4.078 1.00 93.94 87 ALA A O 1
ATOM 636 N N . GLY A 1 88 ? -35.071 5.653 5.972 1.00 91.12 88 GLY A N 1
ATOM 637 C CA . GLY A 1 88 ? -34.483 4.630 6.842 1.00 91.12 88 GLY A CA 1
ATOM 638 C C . GLY A 1 88 ? -32.952 4.626 6.902 1.00 91.12 88 GLY A C 1
ATOM 639 O O . GLY A 1 88 ? -32.396 3.907 7.732 1.00 91.12 88 GLY A O 1
ATOM 640 N N . GLU A 1 89 ? -32.264 5.436 6.093 1.00 93.69 89 GLU A N 1
ATOM 641 C CA . GLU A 1 89 ? -30.817 5.612 6.221 1.00 93.69 89 GLU A CA 1
ATOM 642 C C . GLU A 1 89 ? -30.461 6.486 7.425 1.00 93.69 89 GLU A C 1
ATOM 644 O O . GLU A 1 89 ? -31.217 7.361 7.853 1.00 93.69 89 GLU A O 1
ATOM 649 N N . LYS A 1 90 ? -29.262 6.252 7.955 1.00 96.00 90 LYS A N 1
ATOM 650 C CA . LYS A 1 90 ? -28.658 7.059 9.013 1.00 96.00 90 LYS A CA 1
ATOM 651 C C . LYS A 1 90 ? -27.342 7.636 8.527 1.00 96.00 90 LYS A C 1
ATOM 653 O O . LYS A 1 90 ? -26.725 7.102 7.603 1.00 96.00 90 LYS A O 1
ATOM 658 N N . THR A 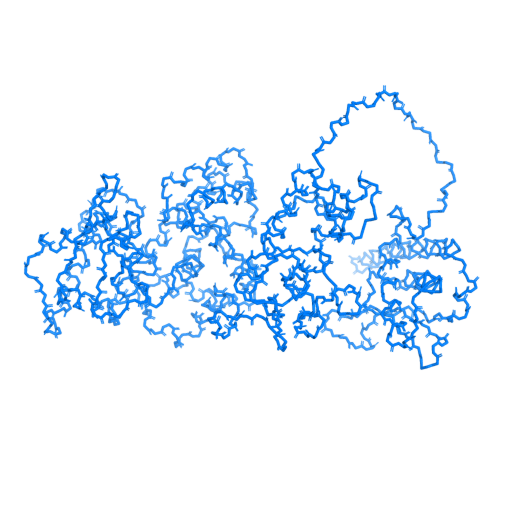1 91 ? -26.919 8.712 9.177 1.00 97.00 91 THR A N 1
ATOM 659 C CA . THR A 1 91 ? -25.568 9.236 8.999 1.00 97.00 91 THR A CA 1
ATOM 660 C C . THR A 1 91 ? -24.551 8.334 9.702 1.00 97.00 91 THR A C 1
ATOM 662 O O . THR A 1 91 ? -24.928 7.580 10.607 1.00 97.00 91 THR A O 1
ATOM 665 N N . TYR A 1 92 ? -23.271 8.405 9.321 1.00 95.69 92 TYR A N 1
ATOM 666 C CA . TYR A 1 92 ? -22.202 7.679 10.024 1.00 95.69 92 TYR A CA 1
ATOM 667 C C . TYR A 1 92 ? -22.235 7.915 11.533 1.00 95.69 92 TYR A C 1
ATOM 669 O O . TYR A 1 92 ? -22.264 6.955 12.304 1.00 95.69 92 TYR A O 1
ATOM 677 N N . VAL A 1 93 ? -22.276 9.183 11.948 1.00 97.19 93 VAL A N 1
ATOM 678 C CA . VAL A 1 93 ? -22.249 9.540 13.370 1.00 97.19 93 VAL A CA 1
ATOM 679 C C . VAL A 1 93 ? -23.505 9.050 14.076 1.00 97.19 93 VAL A C 1
ATOM 681 O O . VAL A 1 93 ? -23.410 8.451 15.144 1.00 97.19 93 VAL A O 1
ATOM 684 N N . ASP A 1 94 ? -24.682 9.225 13.473 1.00 97.75 94 ASP A N 1
ATOM 685 C CA . ASP A 1 94 ? -25.929 8.805 14.112 1.00 97.75 94 ASP A CA 1
ATOM 686 C C . ASP A 1 94 ? -26.014 7.287 14.293 1.00 97.75 94 ASP A C 1
ATOM 688 O O . ASP A 1 94 ? -26.477 6.819 15.336 1.00 97.75 94 ASP A O 1
ATOM 692 N N . ALA A 1 95 ? -25.544 6.519 13.309 1.00 97.31 95 ALA A N 1
ATOM 693 C CA . ALA A 1 95 ? -25.533 5.066 13.392 1.00 97.31 95 ALA A CA 1
ATOM 694 C C . ALA A 1 95 ? -24.523 4.549 14.425 1.00 97.31 95 ALA A C 1
ATOM 696 O O . ALA A 1 95 ? -24.857 3.642 15.184 1.00 97.31 95 ALA A O 1
ATOM 697 N N . VAL A 1 96 ? -23.327 5.143 14.498 1.00 97.00 96 VAL A N 1
ATOM 698 C CA . VAL A 1 96 ? -22.309 4.782 15.498 1.00 97.00 96 VAL A CA 1
ATOM 699 C C . VAL A 1 96 ? -22.796 5.077 16.915 1.00 97.00 96 VAL A C 1
ATOM 701 O O . VAL A 1 96 ? -22.682 4.209 17.778 1.00 97.00 96 VAL A O 1
ATOM 704 N N . ILE A 1 97 ? -23.401 6.248 17.151 1.00 97.81 97 ILE A N 1
ATOM 705 C CA . ILE A 1 97 ? -23.969 6.573 18.468 1.00 97.81 97 ILE A CA 1
ATOM 706 C C . ILE A 1 97 ? -25.044 5.550 18.850 1.00 97.81 97 ILE A C 1
ATOM 708 O O . ILE A 1 97 ? -25.033 5.056 19.974 1.00 97.81 97 ILE A O 1
ATOM 712 N N . ASP A 1 98 ? -25.946 5.196 17.928 1.00 97.81 98 ASP A N 1
ATOM 713 C CA . ASP A 1 98 ? -27.015 4.230 18.212 1.00 97.81 98 ASP A CA 1
ATOM 714 C C . ASP A 1 98 ? -26.473 2.855 18.612 1.00 97.81 98 ASP A C 1
ATOM 716 O O . ASP A 1 98 ? -26.969 2.249 19.565 1.00 97.81 98 ASP A O 1
ATOM 720 N N . GLN A 1 99 ? -25.462 2.360 17.894 1.00 97.94 99 GLN A N 1
ATOM 721 C CA . GLN A 1 99 ? -24.862 1.060 18.186 1.00 97.94 99 GLN A CA 1
ATOM 722 C C . GLN A 1 99 ? -24.091 1.073 19.507 1.00 97.94 99 GLN A C 1
ATOM 724 O O . GLN A 1 99 ? -24.305 0.199 20.349 1.00 97.94 99 GLN A O 1
ATOM 729 N N . ALA A 1 100 ? -23.256 2.091 19.730 1.00 97.38 100 ALA A N 1
ATOM 730 C CA . ALA A 1 100 ? -22.478 2.215 20.956 1.00 97.38 100 ALA A CA 1
ATOM 731 C C . ALA A 1 100 ? -23.377 2.395 22.190 1.00 97.38 100 ALA A C 1
ATOM 733 O O . ALA A 1 100 ? -23.143 1.763 23.219 1.00 97.38 100 ALA A O 1
ATOM 734 N N . GLN A 1 101 ? -24.454 3.179 22.080 1.00 97.81 101 GLN A N 1
ATOM 735 C CA . GLN A 1 101 ? -25.425 3.361 23.160 1.00 97.81 101 GLN A CA 1
ATOM 736 C C . GLN A 1 101 ? -26.165 2.056 23.489 1.00 97.81 101 GLN A C 1
ATOM 738 O O . GLN A 1 101 ? -26.352 1.722 24.662 1.00 97.81 101 GLN A O 1
ATOM 743 N N . ALA A 1 102 ? -26.588 1.302 22.468 1.00 97.94 102 ALA A N 1
ATOM 744 C CA . ALA A 1 102 ? -27.255 0.014 22.658 1.00 97.94 102 ALA A CA 1
ATOM 745 C C . ALA A 1 102 ? -26.329 -1.017 23.325 1.00 97.94 102 ALA A C 1
ATOM 747 O O . ALA A 1 102 ? -26.751 -1.732 24.242 1.00 97.94 102 ALA A O 1
ATOM 748 N N . TYR A 1 103 ? -25.062 -1.052 22.907 1.00 97.12 103 TYR A N 1
ATOM 749 C CA . TYR A 1 103 ? -24.035 -1.893 23.511 1.00 97.12 103 TYR A CA 1
ATOM 750 C C . TYR A 1 103 ? -23.770 -1.492 24.966 1.00 97.12 103 TYR A C 1
ATOM 752 O O . TYR A 1 103 ? -23.893 -2.323 25.863 1.00 97.12 103 TYR A O 1
ATOM 760 N N . ALA A 1 104 ? -23.522 -0.207 25.234 1.00 96.94 104 ALA A N 1
ATOM 761 C CA . ALA A 1 104 ? -23.278 0.294 26.583 1.00 96.94 104 ALA A CA 1
ATOM 762 C C . ALA A 1 104 ? -24.431 -0.041 27.538 1.00 96.94 104 ALA A C 1
ATOM 764 O O . ALA A 1 104 ? -24.202 -0.526 28.644 1.00 96.94 104 ALA A O 1
ATOM 765 N N . LYS A 1 105 ? -25.683 0.105 27.085 1.00 97.56 105 LYS A N 1
ATOM 766 C CA . LYS A 1 105 ? -26.865 -0.287 27.864 1.00 97.56 105 LYS A CA 1
ATOM 767 C C . LYS A 1 105 ? -26.891 -1.784 28.184 1.00 97.56 105 LYS A C 1
ATOM 769 O O . LYS A 1 105 ? -27.212 -2.158 29.307 1.00 97.56 105 LYS A O 1
ATOM 774 N N . THR A 1 106 ? -26.577 -2.633 27.208 1.00 97.56 106 THR A N 1
ATOM 775 C CA . THR A 1 106 ? -26.604 -4.099 27.366 1.00 97.56 106 THR A CA 1
ATOM 776 C C . THR A 1 106 ? -25.483 -4.593 28.282 1.00 97.56 106 THR A C 1
ATOM 778 O O . THR A 1 106 ? -25.685 -5.524 29.058 1.00 97.56 106 THR A O 1
ATOM 781 N N . HIS A 1 107 ? -24.327 -3.931 28.240 1.00 95.44 107 HIS A N 1
ATOM 782 C CA . HIS A 1 107 ? -23.132 -4.285 29.008 1.00 95.44 107 HIS A CA 1
ATOM 783 C C . HIS A 1 107 ? -22.951 -3.452 30.288 1.00 95.44 107 HIS A C 1
ATOM 785 O O . HIS A 1 107 ? -21.934 -3.582 30.965 1.00 95.44 107 HIS A O 1
ATOM 791 N N . ASN A 1 108 ? -23.942 -2.625 30.642 1.00 96.31 108 ASN A N 1
ATOM 792 C CA . ASN A 1 108 ? -23.940 -1.756 31.820 1.00 96.31 108 ASN A CA 1
ATOM 793 C C . ASN A 1 108 ? -22.700 -0.836 31.900 1.00 96.31 108 ASN A C 1
ATOM 795 O O . ASN A 1 108 ? -22.105 -0.663 32.966 1.00 96.31 108 ASN A O 1
ATOM 799 N N . LEU A 1 109 ? -22.311 -0.268 30.755 1.00 94.75 109 LEU A N 1
ATOM 800 C CA . LEU A 1 109 ? -21.223 0.700 30.622 1.00 94.75 109 LEU A CA 1
ATOM 801 C C . LEU A 1 109 ? -21.766 2.140 30.680 1.00 94.75 109 LEU A C 1
ATOM 803 O O . LEU A 1 109 ? -22.899 2.382 30.250 1.00 94.75 109 LEU A O 1
ATOM 807 N N . PRO A 1 110 ? -20.984 3.114 31.179 1.00 94.88 110 PRO A N 1
ATOM 808 C CA . PRO A 1 110 ? -21.384 4.518 31.157 1.00 94.88 110 PRO A CA 1
ATOM 809 C C . PRO A 1 110 ? -21.558 5.030 29.724 1.00 94.88 110 PRO A C 1
ATOM 811 O O . PRO A 1 110 ? -20.768 4.707 28.843 1.00 94.88 110 PRO A O 1
ATOM 814 N N . PHE A 1 111 ? -22.565 5.860 29.476 1.00 96.00 111 PHE A N 1
ATOM 815 C CA . PHE A 1 111 ? -22.746 6.504 28.177 1.00 96.00 111 PHE A CA 1
ATOM 816 C C . PHE A 1 111 ? -23.486 7.821 28.374 1.00 96.00 111 PHE A C 1
ATOM 818 O O . PHE A 1 111 ? -24.454 7.871 29.140 1.00 96.00 111 PHE A O 1
ATOM 825 N N . THR A 1 112 ? -23.043 8.886 27.708 1.00 95.56 112 THR A N 1
ATOM 826 C CA . THR A 1 112 ? -23.720 10.181 27.805 1.00 95.56 112 THR A CA 1
ATOM 827 C C . THR A 1 112 ? -25.186 10.102 27.366 1.00 95.56 112 THR A C 1
ATOM 829 O O . THR A 1 112 ? -25.550 9.400 26.421 1.00 95.56 112 THR A O 1
ATOM 832 N N . ASN A 1 113 ? -26.045 10.855 28.056 1.00 92.88 113 ASN A N 1
ATOM 833 C CA . ASN A 1 113 ? -27.437 11.054 27.647 1.00 92.88 113 ASN A CA 1
ATOM 834 C C . ASN A 1 113 ? -27.596 12.264 26.712 1.00 92.88 113 ASN A C 1
ATOM 836 O O . ASN A 1 113 ? -28.655 12.423 26.101 1.00 92.88 113 ASN A O 1
ATOM 840 N N . ASP A 1 114 ? -26.565 13.109 26.582 1.00 96.38 114 ASP A N 1
ATOM 841 C CA . ASP A 1 114 ? -26.579 14.252 25.671 1.00 96.38 114 ASP A CA 1
ATOM 842 C C . ASP A 1 114 ? -26.103 13.834 24.277 1.00 96.38 114 ASP A C 1
ATOM 844 O O . ASP A 1 114 ? -24.943 13.977 23.887 1.00 96.38 114 ASP A O 1
ATOM 848 N N . ARG A 1 115 ? -27.041 13.281 23.506 1.00 95.56 115 ARG A N 1
ATOM 849 C CA . ARG A 1 115 ? -26.785 12.865 22.126 1.00 95.56 115 ARG A CA 1
ATOM 850 C C . ARG A 1 115 ? -26.355 14.033 21.236 1.00 95.56 115 ARG A C 1
ATOM 852 O O . ARG A 1 115 ? -25.571 13.827 20.311 1.00 95.56 115 ARG A O 1
ATOM 859 N N . ALA A 1 116 ? -26.915 15.222 21.453 1.00 96.38 116 ALA A N 1
ATOM 860 C CA . ALA A 1 116 ? -26.638 16.372 20.603 1.00 96.38 116 ALA A CA 1
ATOM 861 C C . ALA A 1 116 ? -25.193 16.839 20.791 1.00 96.38 116 ALA A C 1
ATOM 863 O O . ALA A 1 116 ? -24.514 17.111 19.799 1.00 96.38 116 ALA A O 1
ATOM 864 N N . ASP A 1 117 ? -24.717 16.855 22.036 1.00 96.19 117 ASP A N 1
ATOM 865 C CA . ASP A 1 117 ? -23.335 17.200 22.340 1.00 96.19 117 ASP A CA 1
ATOM 866 C C . ASP A 1 117 ? -22.354 16.132 21.841 1.00 96.19 117 ASP A C 1
ATOM 868 O O . ASP A 1 117 ? -21.435 16.464 21.099 1.00 96.19 117 ASP A O 1
ATOM 872 N N . LEU A 1 118 ? -22.623 14.840 22.073 1.00 96.75 118 LEU A N 1
ATOM 873 C CA . LEU A 1 118 ? -21.789 13.761 21.518 1.00 96.75 118 LEU A CA 1
ATOM 874 C C . LEU A 1 118 ? -21.694 13.823 19.987 1.00 96.75 118 LEU A C 1
ATOM 876 O O . LEU A 1 118 ? -20.628 13.625 19.400 1.00 96.75 118 LEU A O 1
ATOM 880 N N . ARG A 1 119 ? -22.813 14.120 19.318 1.00 97.38 119 ARG A N 1
ATOM 881 C CA . ARG A 1 119 ? -22.829 14.329 17.868 1.00 97.38 119 ARG A CA 1
ATOM 882 C C . ARG A 1 119 ? -21.964 15.529 17.473 1.00 97.38 119 ARG A C 1
ATOM 884 O O . ARG A 1 119 ? -21.294 15.463 16.447 1.00 97.38 119 ARG A O 1
ATOM 891 N N . GLY A 1 120 ? -21.964 16.598 18.266 1.00 97.00 120 GLY A N 1
ATOM 892 C CA . GLY A 1 120 ? -21.074 17.747 18.097 1.00 97.00 120 GLY A CA 1
ATOM 893 C C . GLY A 1 120 ? -19.593 17.388 18.238 1.00 97.00 120 GLY A C 1
ATOM 894 O O . GLY A 1 120 ? -18.790 17.852 17.432 1.00 97.00 120 GLY A O 1
ATOM 895 N N . ASP A 1 121 ? -19.235 16.526 19.194 1.00 95.38 121 ASP A N 1
ATOM 896 C CA . ASP A 1 121 ? -17.855 16.053 19.371 1.00 95.38 121 ASP A CA 1
ATOM 897 C C . ASP A 1 121 ? -17.392 15.214 18.188 1.00 95.38 121 ASP A C 1
ATOM 899 O O . ASP A 1 121 ? -16.360 15.510 17.588 1.00 95.38 121 ASP A O 1
ATOM 903 N N . LEU A 1 122 ? -18.177 14.207 17.799 1.00 95.56 122 LEU A N 1
ATOM 904 C CA . LEU A 1 122 ? -17.823 13.309 16.698 1.00 95.56 122 LEU A CA 1
ATOM 905 C C . LEU A 1 122 ? -17.730 14.036 15.349 1.00 95.56 122 LEU A C 1
ATOM 907 O O . LEU A 1 122 ? -16.944 13.630 14.498 1.00 95.56 122 LEU A O 1
ATOM 911 N N . LEU A 1 123 ? -18.498 15.113 15.154 1.00 96.44 123 LEU A N 1
ATOM 912 C CA . LEU A 1 123 ? -18.432 15.959 13.957 1.00 96.44 123 LEU A CA 1
ATOM 913 C C . LEU A 1 123 ? -17.362 17.058 14.035 1.00 96.44 123 LEU A C 1
ATOM 915 O O . LEU A 1 123 ? -17.169 17.791 13.066 1.00 96.44 123 LEU A O 1
ATOM 919 N N . SER A 1 124 ? -16.680 17.215 15.165 1.00 94.88 124 SER A N 1
ATOM 920 C CA . SER A 1 124 ? -15.616 18.205 15.291 1.00 94.88 124 SER A CA 1
ATOM 921 C C . SER A 1 124 ? -14.325 17.721 14.623 1.00 94.88 124 SER A C 1
ATOM 923 O O . SER A 1 124 ? -14.023 16.527 14.574 1.00 94.88 124 SER A O 1
ATOM 925 N N . HIS A 1 125 ? -13.548 18.659 14.083 1.00 93.38 125 HIS A N 1
ATOM 926 C CA . HIS A 1 125 ? -12.288 18.356 13.413 1.00 93.38 125 HIS A CA 1
ATOM 927 C C . HIS A 1 125 ? -11.368 19.573 13.348 1.00 93.38 125 HIS A C 1
ATOM 929 O O . HIS A 1 125 ? -11.811 20.724 13.423 1.00 93.38 125 HIS A O 1
ATOM 935 N N . GLY A 1 126 ? -10.087 19.296 13.123 1.00 88.62 126 GLY A N 1
ATOM 936 C CA . GLY A 1 126 ? -9.044 20.288 12.915 1.00 88.62 126 GLY A CA 1
ATOM 937 C C . GLY A 1 126 ? -8.336 20.722 14.192 1.00 88.62 126 GLY A C 1
ATOM 938 O O . GLY A 1 126 ? -8.689 20.342 15.304 1.00 88.62 126 GLY A O 1
ATOM 939 N N . ASN A 1 127 ? -7.281 21.508 14.008 1.00 86.62 127 ASN A N 1
ATOM 940 C CA . ASN A 1 127 ? -6.382 21.939 15.078 1.00 86.62 127 ASN A CA 1
ATOM 941 C C . ASN A 1 127 ? -6.560 23.414 15.477 1.00 86.62 127 ASN A C 1
ATOM 943 O O . ASN A 1 127 ? -5.723 23.963 16.190 1.00 86.62 127 ASN A O 1
ATOM 947 N N . GLY A 1 128 ? -7.592 24.091 14.961 1.00 86.81 128 GLY A N 1
ATOM 948 C CA . GLY A 1 128 ? -7.830 25.516 15.209 1.00 86.81 128 GLY A CA 1
ATOM 949 C C . GLY A 1 128 ? -6.822 26.474 14.555 1.00 86.81 128 GLY A C 1
ATOM 950 O O . GLY A 1 128 ? -6.955 27.690 14.695 1.00 86.81 128 GLY A O 1
ATOM 951 N N . LEU A 1 129 ? -5.810 25.975 13.832 1.00 83.12 129 LEU A N 1
ATOM 952 C CA . LEU A 1 129 ? -4.792 26.811 13.191 1.00 83.12 129 LEU A CA 1
ATOM 953 C C . LEU A 1 129 ? -5.258 27.317 11.821 1.00 83.12 129 LEU A C 1
ATOM 955 O O . LEU A 1 129 ? -6.033 26.670 11.116 1.00 83.12 129 LEU A O 1
ATOM 959 N N . SER A 1 130 ? -4.744 28.483 11.417 1.00 81.94 130 SER A N 1
ATOM 960 C CA . SER A 1 130 ? -5.002 29.083 10.097 1.00 81.94 130 SER A CA 1
ATOM 961 C C . SER A 1 130 ? -6.495 29.277 9.774 1.00 81.94 130 SER A C 1
ATOM 963 O O . SER A 1 130 ? -6.907 29.097 8.631 1.00 81.94 130 SER A O 1
ATOM 965 N N . GLY A 1 131 ? -7.309 29.631 10.777 1.00 79.38 131 GLY A N 1
ATOM 966 C CA . GLY A 1 131 ? -8.747 29.890 10.614 1.00 79.38 131 GLY A CA 1
ATOM 967 C C . GLY A 1 131 ? -9.615 28.635 10.460 1.00 79.38 131 GLY A C 1
ATOM 968 O O . GLY A 1 131 ? -10.778 28.749 10.079 1.00 79.38 131 GLY A O 1
ATOM 969 N N . ARG A 1 132 ? -9.061 27.446 10.724 1.00 79.06 132 ARG A N 1
ATOM 970 C CA . ARG A 1 132 ? -9.788 26.168 10.685 1.00 79.06 132 ARG A CA 1
ATOM 971 C C . ARG A 1 132 ? -10.571 25.935 11.975 1.00 79.06 132 ARG A C 1
ATOM 973 O O . ARG A 1 132 ? -10.271 26.529 13.009 1.00 79.06 132 ARG A O 1
ATOM 980 N N . SER A 1 133 ? -11.551 25.037 11.913 1.00 86.44 133 SER A N 1
ATOM 981 C CA . SER A 1 133 ? -12.225 24.511 13.100 1.00 86.44 133 SER A CA 1
ATOM 982 C C . SER A 1 133 ? -11.241 23.775 14.018 1.00 86.44 133 SER A C 1
ATOM 984 O O . SER A 1 133 ? -10.150 23.366 13.605 1.00 86.44 133 SER A O 1
ATOM 986 N N . SER A 1 134 ? -11.628 23.638 15.284 1.00 89.75 134 SER A N 1
ATOM 987 C CA . SER A 1 134 ? -10.906 22.849 16.276 1.00 89.75 134 SER A CA 1
ATOM 988 C C . SER A 1 134 ? -11.735 21.636 16.655 1.00 89.75 134 SER A C 1
ATOM 990 O O . SER A 1 134 ? -12.947 21.751 16.855 1.00 89.75 134 SER A O 1
ATOM 992 N N . ILE A 1 135 ? -11.067 20.498 16.809 1.00 91.19 135 ILE A N 1
ATOM 993 C CA . ILE A 1 135 ? -11.650 19.324 17.441 1.00 91.19 135 ILE A CA 1
ATOM 994 C C . ILE A 1 135 ? -12.086 19.665 18.875 1.00 91.19 135 ILE A C 1
ATOM 996 O O . ILE A 1 135 ? -11.454 20.487 19.551 1.00 91.19 135 ILE A O 1
ATOM 1000 N N . ARG A 1 136 ? -13.173 19.038 19.320 1.00 91.19 136 ARG A N 1
ATOM 1001 C CA . ARG A 1 136 ? -13.644 19.004 20.704 1.00 91.19 136 ARG A CA 1
ATOM 1002 C C . ARG A 1 136 ? -13.378 17.605 21.239 1.00 91.19 136 ARG A C 1
ATOM 1004 O O . ARG A 1 136 ? -13.723 16.627 20.580 1.00 91.19 136 ARG A O 1
ATOM 1011 N N . PHE A 1 137 ? -12.761 17.506 22.409 1.00 87.56 137 PHE A N 1
ATOM 1012 C CA . PHE A 1 137 ? -12.538 16.207 23.028 1.00 87.56 137 PHE A CA 1
ATOM 1013 C C . PHE A 1 137 ? -13.783 15.760 23.790 1.00 87.56 137 PHE A C 1
ATOM 1015 O O . PHE A 1 137 ? -14.206 16.441 24.722 1.00 87.56 137 PHE A O 1
ATOM 1022 N N . MET A 1 138 ? -14.334 14.610 23.394 1.00 87.75 138 MET A N 1
ATOM 1023 C CA . MET A 1 138 ? -15.419 13.949 24.124 1.00 87.75 138 MET A CA 1
ATOM 1024 C C . MET A 1 138 ? -14.952 13.440 25.491 1.00 87.75 138 MET A C 1
ATOM 1026 O O . MET A 1 138 ? -13.760 13.178 25.699 1.00 87.75 138 MET A O 1
ATOM 1030 N N . ASP A 1 139 ? -15.906 13.237 26.399 1.00 86.12 139 ASP A N 1
ATOM 1031 C CA . ASP A 1 139 ? -15.627 12.684 27.718 1.00 86.12 139 ASP A CA 1
ATOM 1032 C C . ASP A 1 139 ? -15.064 11.251 27.652 1.00 86.12 139 ASP A C 1
ATOM 1034 O O . ASP A 1 139 ? -15.379 10.455 26.761 1.00 86.12 139 ASP A O 1
ATOM 1038 N N . GLU A 1 140 ? -14.207 10.932 28.623 1.00 84.75 140 GLU A N 1
ATOM 1039 C CA . GLU A 1 140 ? -13.456 9.676 28.676 1.00 84.75 140 GLU A CA 1
ATOM 1040 C C . GLU A 1 140 ? -14.372 8.447 28.732 1.00 84.75 140 GLU A C 1
ATOM 1042 O O . GLU A 1 140 ? -14.131 7.455 28.049 1.00 84.75 140 GLU A O 1
ATOM 1047 N N . GLN A 1 141 ? -15.458 8.526 29.500 1.00 86.75 141 GLN A N 1
ATOM 1048 C CA . GLN A 1 141 ? -16.340 7.387 29.735 1.00 86.75 141 GLN A CA 1
ATOM 1049 C C . GLN A 1 141 ? -17.159 7.040 28.489 1.00 86.75 141 GLN A C 1
ATOM 1051 O O . GLN A 1 141 ? -17.280 5.869 28.129 1.00 86.75 141 GLN A O 1
ATOM 1056 N N . THR A 1 142 ? -17.694 8.051 27.801 1.00 90.44 142 THR A N 1
ATOM 1057 C CA . THR A 1 142 ? -18.410 7.859 26.536 1.00 90.44 142 THR A CA 1
ATOM 1058 C C . THR A 1 142 ? -17.471 7.341 25.452 1.00 90.44 142 THR A C 1
ATOM 1060 O O . THR A 1 142 ? -17.840 6.400 24.744 1.00 90.44 142 THR A O 1
ATOM 1063 N N . ARG A 1 143 ? -16.246 7.882 25.348 1.00 89.12 143 ARG A N 1
ATOM 1064 C CA . ARG A 1 143 ? -15.218 7.334 24.447 1.00 89.12 143 ARG A CA 1
ATOM 1065 C C . ARG A 1 143 ? -14.991 5.856 24.715 1.00 89.12 143 ARG A C 1
ATOM 1067 O O . ARG A 1 143 ? -15.046 5.063 23.778 1.00 89.12 143 ARG A O 1
ATOM 1074 N N . ASP A 1 144 ? -14.689 5.501 25.962 1.00 85.62 144 ASP A N 1
ATOM 1075 C CA . ASP A 1 144 ? -14.313 4.137 26.327 1.00 85.62 144 ASP A CA 1
ATOM 1076 C C . ASP A 1 144 ? -15.438 3.158 26.013 1.00 85.62 144 ASP A C 1
ATOM 1078 O O . ASP A 1 144 ? -15.179 2.061 25.527 1.00 85.62 144 ASP A O 1
ATOM 1082 N N . SER A 1 145 ? -16.691 3.577 26.174 1.00 89.06 145 SER A N 1
ATOM 1083 C CA . SER A 1 145 ? -17.849 2.784 25.764 1.00 89.06 145 SER A CA 1
ATOM 1084 C C . SER A 1 145 ? -17.998 2.646 24.248 1.00 89.06 145 SER A C 1
ATOM 1086 O O . SER A 1 145 ? -18.330 1.556 23.778 1.00 89.06 145 SER A O 1
ATOM 1088 N N . ILE A 1 146 ? -17.721 3.696 23.462 1.00 91.38 146 ILE A N 1
ATOM 1089 C CA . ILE A 1 146 ? -17.680 3.586 21.992 1.00 91.38 146 ILE A CA 1
ATOM 1090 C C . ILE A 1 146 ? -16.551 2.639 21.568 1.00 91.38 146 ILE A C 1
ATOM 1092 O O . ILE A 1 146 ? -16.776 1.774 20.723 1.00 91.38 146 ILE A O 1
ATOM 1096 N N . ASN A 1 147 ? -15.366 2.753 22.173 1.00 88.19 147 ASN A N 1
ATOM 1097 C CA . ASN A 1 147 ? -14.223 1.882 21.892 1.00 88.19 147 ASN A CA 1
ATOM 1098 C C . ASN A 1 147 ? -14.487 0.434 22.326 1.00 88.19 147 ASN A C 1
ATOM 1100 O O . ASN A 1 147 ? -14.122 -0.494 21.608 1.00 88.19 147 ASN A O 1
ATOM 1104 N N . ALA A 1 148 ? -15.165 0.225 23.457 1.00 84.12 148 ALA A N 1
ATOM 1105 C CA . ALA A 1 148 ? -15.560 -1.096 23.933 1.00 84.12 148 ALA A CA 1
ATOM 1106 C C . ALA A 1 148 ? -16.542 -1.772 22.971 1.00 84.12 148 ALA A C 1
ATOM 1108 O O . ALA A 1 148 ? -16.389 -2.960 22.692 1.00 84.12 148 ALA A O 1
ATOM 1109 N N . TRP A 1 149 ? -17.512 -1.020 22.439 1.00 93.94 149 TRP A N 1
ATOM 1110 C CA . TRP A 1 149 ? -18.386 -1.505 21.374 1.00 93.94 149 TRP A CA 1
ATOM 1111 C C . TRP A 1 149 ? -17.592 -1.799 20.103 1.00 93.94 149 TRP A C 1
ATOM 1113 O O . TRP A 1 149 ? -17.612 -2.925 19.622 1.00 93.94 149 TRP A O 1
ATOM 1123 N N . ALA A 1 150 ? -16.861 -0.819 19.569 1.00 88.62 150 ALA A N 1
ATOM 1124 C CA . ALA A 1 150 ? -16.140 -0.969 18.309 1.00 88.62 150 ALA A CA 1
ATOM 1125 C C . ALA A 1 150 ? -15.142 -2.138 18.349 1.00 88.62 150 ALA A C 1
ATOM 1127 O O . ALA A 1 150 ? -14.996 -2.853 17.360 1.00 88.62 150 ALA A O 1
ATOM 1128 N N . GLY A 1 151 ? -14.505 -2.361 19.502 1.00 86.19 151 GLY A N 1
ATOM 1129 C CA . GLY A 1 151 ? -13.579 -3.458 19.753 1.00 86.19 151 GLY A CA 1
ATOM 1130 C C . GLY A 1 151 ? -14.236 -4.816 20.035 1.00 86.19 151 GLY A C 1
ATOM 1131 O O . GLY A 1 151 ? -13.517 -5.823 20.007 1.00 86.19 151 GLY A O 1
ATOM 1132 N N . SER A 1 152 ? -15.550 -4.877 20.282 1.00 85.12 152 SER A N 1
ATOM 1133 C CA . SER A 1 152 ? -16.288 -6.132 20.478 1.00 85.12 152 SER A CA 1
ATOM 1134 C C . SER A 1 152 ? -16.429 -6.911 19.168 1.00 85.12 152 SER A C 1
ATOM 1136 O O . SER A 1 152 ? -16.216 -6.378 18.075 1.00 85.12 152 SER A O 1
ATOM 1138 N N . ASP A 1 153 ? -16.778 -8.194 19.258 1.00 88.25 153 ASP A N 1
ATOM 1139 C CA . ASP A 1 153 ? -17.010 -9.014 18.066 1.00 88.25 153 ASP A CA 1
ATOM 1140 C C . ASP A 1 153 ? -18.222 -8.500 17.271 1.00 88.25 153 ASP A C 1
ATOM 1142 O O . ASP A 1 153 ? -18.141 -8.387 16.043 1.00 88.25 153 ASP A O 1
ATOM 1146 N N . GLU A 1 154 ? -19.305 -8.095 17.955 1.00 91.06 154 GLU A N 1
ATOM 1147 C CA . GLU A 1 154 ? -20.486 -7.531 17.289 1.00 91.06 154 GLU A CA 1
ATOM 1148 C C . GLU A 1 154 ? -20.190 -6.165 16.662 1.00 91.06 154 GLU A C 1
ATOM 1150 O O . GLU A 1 154 ? -20.638 -5.891 15.546 1.00 91.06 154 GLU A O 1
ATOM 1155 N N . GLY A 1 155 ? -19.422 -5.307 17.343 1.00 92.12 155 GLY A N 1
ATOM 1156 C CA . GLY A 1 155 ? -19.047 -3.997 16.817 1.00 92.12 155 GLY A CA 1
ATOM 1157 C C . GLY A 1 155 ? -18.140 -4.097 15.598 1.00 92.12 155 GLY A C 1
ATOM 1158 O O . GLY A 1 155 ? -18.426 -3.468 14.581 1.00 92.12 155 GLY A O 1
ATOM 1159 N N . LYS A 1 156 ? -17.114 -4.958 15.634 1.00 90.62 156 LYS A N 1
ATOM 1160 C CA . LYS A 1 156 ? -16.248 -5.237 14.474 1.00 90.62 156 LYS A CA 1
ATOM 1161 C C . LYS A 1 156 ? -17.046 -5.710 13.267 1.00 90.62 156 LYS A C 1
ATOM 1163 O O . LYS A 1 156 ? -16.850 -5.203 12.163 1.00 90.62 156 LYS A O 1
ATOM 1168 N N . GLN A 1 157 ? -17.949 -6.670 13.470 1.00 92.12 157 GLN A N 1
ATOM 1169 C CA . GLN A 1 157 ? -18.809 -7.175 12.403 1.00 92.12 157 GLN A CA 1
ATOM 1170 C C . GLN A 1 157 ? -19.734 -6.076 11.866 1.00 92.12 157 GLN A C 1
ATOM 1172 O O . GLN A 1 157 ? -19.874 -5.924 10.652 1.00 92.12 157 GLN A O 1
ATOM 1177 N N . TRP A 1 158 ? -20.336 -5.277 12.750 1.00 95.06 158 TRP A N 1
ATOM 1178 C CA . TRP A 1 158 ? -21.217 -4.189 12.340 1.00 95.06 158 TRP A CA 1
ATOM 1179 C C . TRP A 1 158 ? -20.470 -3.113 11.544 1.00 95.06 158 TRP A C 1
ATOM 1181 O O . TRP A 1 158 ? -20.954 -2.695 10.490 1.00 95.06 158 TRP A O 1
ATOM 1191 N N . ILE A 1 159 ? -19.291 -2.692 12.012 1.00 93.38 159 ILE A N 1
ATOM 1192 C CA . ILE A 1 159 ? -18.431 -1.718 11.327 1.00 93.38 159 ILE A CA 1
ATOM 1193 C C . ILE A 1 159 ? -18.051 -2.260 9.949 1.00 93.38 159 ILE A C 1
ATOM 1195 O O . ILE A 1 159 ? -18.232 -1.564 8.954 1.00 93.38 159 ILE A O 1
ATOM 1199 N N . HIS A 1 160 ? -17.638 -3.524 9.849 1.00 92.62 160 HIS A N 1
ATOM 1200 C CA . HIS A 1 160 ? -17.319 -4.131 8.557 1.00 92.62 160 HIS A CA 1
ATOM 1201 C C . HIS A 1 160 ? -18.514 -4.126 7.591 1.00 92.62 160 HIS A C 1
ATOM 1203 O O . HIS A 1 160 ? -18.404 -3.657 6.457 1.00 92.62 160 HIS A O 1
ATOM 1209 N N . ALA A 1 161 ? -19.669 -4.614 8.049 1.00 94.06 161 ALA A N 1
ATOM 1210 C CA . ALA A 1 161 ? -20.847 -4.829 7.208 1.00 94.06 161 ALA A CA 1
ATOM 1211 C C . ALA A 1 161 ? -21.573 -3.538 6.791 1.00 94.06 161 ALA A C 1
ATOM 1213 O O . ALA A 1 161 ? -22.331 -3.555 5.817 1.00 94.06 161 ALA A O 1
ATOM 1214 N N . ASN A 1 162 ? -21.395 -2.440 7.532 1.00 93.44 162 ASN A N 1
ATOM 1215 C CA . ASN A 1 162 ? -22.126 -1.190 7.296 1.00 93.44 162 ASN A CA 1
ATOM 1216 C C . ASN A 1 162 ? -21.209 -0.017 6.920 1.00 93.44 162 ASN A C 1
ATOM 1218 O O . ASN A 1 162 ? -21.644 0.868 6.190 1.00 93.44 162 ASN A O 1
ATOM 1222 N N . ILE A 1 163 ? -19.952 -0.009 7.363 1.00 92.25 163 ILE A N 1
ATOM 1223 C CA . ILE A 1 163 ? -18.994 1.070 7.095 1.00 92.25 163 ILE A CA 1
ATOM 1224 C C . ILE A 1 163 ? -17.946 0.596 6.088 1.00 92.25 163 ILE A C 1
ATOM 1226 O O . ILE A 1 163 ? -17.961 1.061 4.950 1.00 92.25 163 ILE A O 1
ATOM 1230 N N . ASP A 1 164 ? -17.074 -0.338 6.479 1.00 91.25 164 ASP A N 1
ATOM 1231 C CA . ASP A 1 164 ? -15.851 -0.625 5.718 1.00 91.25 164 ASP A CA 1
ATOM 1232 C C . ASP A 1 164 ? -16.149 -1.214 4.340 1.00 91.25 164 ASP A C 1
ATOM 1234 O O . ASP A 1 164 ? -15.782 -0.630 3.320 1.00 91.25 164 ASP A O 1
ATOM 1238 N N . TYR A 1 165 ? -16.836 -2.358 4.278 1.00 93.38 165 TYR A N 1
ATOM 1239 C CA . TYR A 1 165 ? -17.064 -3.029 3.000 1.00 93.38 165 TYR A CA 1
ATOM 1240 C C . TYR A 1 165 ? -17.964 -2.217 2.051 1.00 93.38 165 TYR A C 1
ATOM 1242 O O . TYR A 1 165 ? -17.621 -2.096 0.872 1.00 93.38 165 TYR A O 1
ATOM 1250 N N . PRO A 1 166 ? -19.063 -1.581 2.511 1.00 93.69 166 PRO A N 1
ATOM 1251 C CA . PRO A 1 166 ? -19.831 -0.673 1.660 1.00 93.69 166 PRO A CA 1
ATOM 1252 C C . PRO A 1 166 ? -19.009 0.499 1.108 1.00 93.69 166 PRO A C 1
ATOM 1254 O O . PRO A 1 166 ? -19.148 0.819 -0.075 1.00 93.69 166 PRO A O 1
ATOM 1257 N N . GLN A 1 167 ? -18.114 1.097 1.906 1.00 91.31 167 GLN A N 1
ATOM 1258 C CA . GLN A 1 167 ? -17.211 2.138 1.407 1.00 91.31 167 GLN A CA 1
ATOM 1259 C C . GLN A 1 167 ? -16.241 1.612 0.351 1.00 91.31 167 GLN A C 1
ATOM 1261 O O . GLN A 1 167 ? -16.122 2.244 -0.702 1.00 91.31 167 GLN A O 1
ATOM 1266 N N . VAL A 1 168 ? -15.598 0.454 0.581 1.00 93.50 168 VAL A N 1
ATOM 1267 C CA . VAL A 1 168 ? -14.751 -0.205 -0.437 1.00 93.50 168 VAL A CA 1
ATOM 1268 C C . VAL A 1 168 ? -15.516 -0.349 -1.729 1.00 93.50 168 VAL A C 1
ATOM 1270 O O . VAL A 1 168 ? -15.030 0.036 -2.790 1.00 93.50 168 VAL A O 1
ATOM 1273 N N . ARG A 1 169 ? -16.704 -0.942 -1.640 1.00 95.50 169 ARG A N 1
ATOM 1274 C CA . ARG A 1 169 ? -17.492 -1.310 -2.804 1.00 95.50 169 ARG A CA 1
ATOM 1275 C C . ARG A 1 169 ? -17.911 -0.074 -3.588 1.00 95.50 169 ARG A C 1
ATOM 1277 O O . ARG A 1 169 ? -17.814 -0.070 -4.811 1.00 95.50 169 ARG A O 1
ATOM 1284 N N . ASN A 1 170 ? -18.303 0.996 -2.898 1.00 94.31 170 ASN A N 1
ATOM 1285 C CA . ASN A 1 170 ? -18.645 2.264 -3.536 1.00 94.31 170 ASN A CA 1
ATOM 1286 C C . ASN A 1 170 ? -17.420 2.940 -4.179 1.00 94.31 170 ASN A C 1
ATOM 1288 O O . ASN A 1 170 ? -17.517 3.410 -5.310 1.00 94.31 170 ASN A O 1
ATOM 1292 N N . ALA A 1 171 ? -16.256 2.942 -3.520 1.00 94.31 171 ALA A N 1
ATOM 1293 C CA . ALA A 1 171 ? -15.012 3.461 -4.101 1.00 94.31 171 ALA A CA 1
ATOM 1294 C C . ALA A 1 171 ? -14.542 2.644 -5.311 1.00 94.31 171 ALA A C 1
ATOM 1296 O O . ALA A 1 171 ? -14.121 3.213 -6.318 1.00 94.31 171 ALA A O 1
ATOM 1297 N N . THR A 1 172 ? -14.681 1.321 -5.233 1.00 97.12 172 THR A N 1
ATOM 1298 C CA . THR A 1 172 ? -14.383 0.385 -6.321 1.00 97.12 172 THR A CA 1
ATOM 1299 C C . THR A 1 172 ? -15.300 0.638 -7.509 1.00 97.12 172 THR A C 1
ATOM 1301 O O . THR A 1 172 ? -14.815 0.779 -8.626 1.00 97.12 172 THR A O 1
ATOM 1304 N N . GLN A 1 173 ? -16.608 0.784 -7.277 1.00 97.50 173 GLN A N 1
ATOM 1305 C CA . GLN A 1 173 ? -17.565 1.113 -8.331 1.00 97.50 173 GLN A CA 1
ATOM 1306 C C . GLN A 1 173 ? -17.224 2.442 -9.009 1.00 97.50 173 GLN A C 1
ATOM 1308 O O . GLN A 1 173 ? -17.231 2.505 -10.234 1.00 97.50 173 GLN A O 1
ATOM 1313 N N . THR A 1 174 ? -16.905 3.490 -8.245 1.00 96.44 174 THR A N 1
ATOM 1314 C CA . THR A 1 174 ? -16.491 4.779 -8.818 1.00 96.44 174 THR A CA 1
ATOM 1315 C C . THR A 1 174 ? -15.249 4.625 -9.696 1.00 96.44 174 THR A C 1
ATOM 1317 O O . THR A 1 174 ? -15.233 5.105 -10.827 1.00 96.44 174 THR A O 1
ATOM 1320 N N . ALA A 1 175 ? -14.228 3.917 -9.209 1.00 97.94 175 ALA A N 1
ATOM 1321 C CA . ALA A 1 175 ? -13.001 3.666 -9.957 1.00 97.94 175 ALA A CA 1
ATOM 1322 C C . ALA A 1 175 ? -13.244 2.859 -11.244 1.00 97.94 175 ALA A C 1
ATOM 1324 O O . ALA A 1 175 ? -12.733 3.219 -12.304 1.00 97.94 175 ALA A O 1
ATOM 1325 N N . MET A 1 176 ? -14.054 1.799 -11.165 1.00 98.12 176 MET A N 1
ATOM 1326 C CA . MET A 1 176 ? -14.442 0.989 -12.320 1.00 98.12 176 MET A CA 1
ATOM 1327 C C . MET A 1 176 ? -15.209 1.818 -13.348 1.00 98.12 176 MET A C 1
ATOM 1329 O O . MET A 1 176 ? -14.858 1.772 -14.520 1.00 98.12 176 MET A O 1
ATOM 1333 N N . SER A 1 177 ? -16.178 2.635 -12.920 1.00 97.88 177 SER A N 1
ATOM 1334 C CA . SER A 1 177 ? -16.943 3.505 -13.821 1.00 97.88 177 SER A CA 1
ATOM 1335 C C . SER A 1 177 ? -16.049 4.492 -14.575 1.00 97.88 177 SER A C 1
ATOM 1337 O O . SER A 1 177 ? -16.224 4.672 -15.778 1.00 97.88 177 SER A O 1
ATOM 1339 N N . ILE A 1 178 ? -15.065 5.096 -13.898 1.00 98.00 178 ILE A N 1
ATOM 1340 C CA . ILE A 1 178 ? -14.080 5.985 -14.536 1.00 98.00 178 ILE A CA 1
ATOM 1341 C C . ILE A 1 178 ? -13.270 5.219 -15.592 1.00 98.00 178 ILE A C 1
ATOM 1343 O O . ILE A 1 178 ? -13.080 5.703 -16.708 1.00 98.00 178 ILE A O 1
ATOM 1347 N N . LEU A 1 179 ? -12.808 4.009 -15.271 1.00 97.81 179 LEU A N 1
ATOM 1348 C CA . LEU A 1 179 ? -12.013 3.198 -16.198 1.00 97.81 179 LEU A CA 1
ATOM 1349 C C . LEU A 1 179 ? -12.831 2.600 -17.344 1.00 97.81 179 LEU A C 1
ATOM 1351 O O . LEU A 1 179 ? -12.285 2.394 -18.424 1.00 97.81 179 LEU A O 1
ATOM 1355 N N . ASP A 1 180 ? -14.114 2.321 -17.140 1.00 97.12 180 ASP A N 1
ATOM 1356 C CA . ASP A 1 180 ? -15.025 1.898 -18.205 1.00 97.12 180 ASP A CA 1
ATOM 1357 C C . ASP A 1 180 ? -15.322 3.047 -19.172 1.00 97.12 180 ASP A C 1
ATOM 1359 O O . ASP A 1 180 ? -15.407 2.828 -20.379 1.00 97.12 180 ASP A O 1
ATOM 1363 N N . ALA A 1 181 ? -15.438 4.275 -18.659 1.00 97.75 181 ALA A N 1
ATOM 1364 C CA . ALA A 1 181 ? -15.706 5.454 -19.475 1.00 97.75 181 ALA A CA 1
ATOM 1365 C C . ALA A 1 181 ? -14.463 5.972 -20.218 1.00 97.75 181 ALA A C 1
ATOM 1367 O O . ALA A 1 181 ? -14.561 6.382 -21.376 1.00 97.75 181 ALA A O 1
ATOM 1368 N N . HIS A 1 182 ? -13.300 5.972 -19.559 1.00 98.00 182 HIS A N 1
ATOM 1369 C CA . HIS A 1 182 ? -12.117 6.711 -20.020 1.00 98.00 182 HIS A CA 1
ATOM 1370 C C . HIS A 1 182 ? -10.818 5.891 -20.013 1.00 98.00 182 HIS A C 1
ATOM 1372 O O . HIS A 1 182 ? -9.802 6.330 -20.542 1.00 98.00 182 HIS A O 1
ATOM 1378 N N . GLY A 1 183 ? -10.822 4.683 -19.449 1.00 94.81 183 GLY A N 1
ATOM 1379 C CA . GLY A 1 183 ? -9.625 3.864 -19.242 1.00 94.81 183 GLY A CA 1
ATOM 1380 C C . GLY A 1 183 ? -9.241 2.953 -20.407 1.00 94.81 183 GLY A C 1
ATOM 1381 O O . GLY A 1 183 ? -8.592 1.940 -20.167 1.00 94.81 183 GLY A O 1
ATOM 1382 N N . SER A 1 184 ? -9.618 3.259 -21.654 1.00 94.62 184 SER A N 1
ATOM 1383 C CA . SER A 1 184 ? -9.359 2.371 -22.806 1.00 94.62 184 SER A CA 1
ATOM 1384 C C . SER A 1 184 ? -7.871 2.140 -23.106 1.00 94.62 184 SER A C 1
ATOM 1386 O O . SER A 1 184 ? -7.535 1.173 -23.781 1.00 94.62 184 SER A O 1
ATOM 1388 N N . HIS A 1 185 ? -6.992 3.023 -22.622 1.00 90.25 185 HIS A N 1
ATOM 1389 C CA . HIS A 1 185 ? -5.531 2.918 -22.744 1.00 90.25 185 HIS A CA 1
ATOM 1390 C C . HIS A 1 185 ? -4.874 2.235 -21.531 1.00 90.25 185 HIS A C 1
ATOM 1392 O O . HIS A 1 185 ? -3.653 2.111 -21.480 1.00 90.25 185 HIS A O 1
ATOM 1398 N N . ILE A 1 186 ? -5.666 1.793 -20.549 1.00 89.25 186 ILE A N 1
ATOM 1399 C CA . ILE A 1 186 ? -5.189 0.989 -19.425 1.00 89.25 186 ILE A CA 1
ATOM 1400 C C . ILE A 1 186 ? -5.306 -0.481 -19.824 1.00 89.25 186 ILE A C 1
ATOM 1402 O O . ILE A 1 186 ? -6.429 -0.956 -20.023 1.00 89.25 186 ILE A O 1
ATOM 1406 N N . PRO A 1 187 ? -4.189 -1.212 -19.951 1.00 84.69 187 PRO A N 1
ATOM 1407 C CA . PRO A 1 187 ? -4.254 -2.613 -20.322 1.00 84.69 187 PRO A CA 1
ATOM 1408 C C . PRO A 1 187 ? -4.828 -3.438 -19.158 1.00 84.69 187 PRO A C 1
ATOM 1410 O O . PRO A 1 187 ? -4.710 -3.047 -17.990 1.00 84.69 187 PRO A O 1
ATOM 1413 N N . ASP A 1 188 ? -5.484 -4.562 -19.464 1.00 84.31 188 ASP A N 1
ATOM 1414 C CA . ASP A 1 188 ? -6.229 -5.342 -18.464 1.00 84.31 188 ASP A CA 1
ATOM 1415 C C . ASP A 1 188 ? -5.318 -5.817 -17.310 1.00 84.31 188 ASP A C 1
ATOM 1417 O O . ASP A 1 188 ? -5.762 -5.835 -16.163 1.00 84.31 188 ASP A O 1
ATOM 1421 N N . GLU A 1 189 ? -4.031 -6.088 -17.562 1.00 83.12 189 GLU A N 1
ATOM 1422 C CA . GLU A 1 189 ? -3.042 -6.461 -16.537 1.00 83.12 189 GLU A CA 1
ATOM 1423 C C . GLU A 1 189 ? -2.678 -5.343 -15.547 1.00 83.12 189 GLU A C 1
ATOM 1425 O O . GLU A 1 189 ? -2.130 -5.624 -14.488 1.00 83.12 189 GLU A O 1
ATOM 1430 N N . ARG A 1 190 ? -2.967 -4.073 -15.862 1.00 88.88 190 ARG A N 1
ATOM 1431 C CA . ARG A 1 190 ? -2.777 -2.934 -14.938 1.00 88.88 190 ARG A CA 1
ATOM 1432 C C . ARG A 1 190 ? -4.093 -2.413 -14.379 1.00 88.88 190 ARG A C 1
ATOM 1434 O O . ARG A 1 190 ? -4.116 -1.452 -13.604 1.00 88.88 190 ARG A O 1
ATOM 1441 N N . ARG A 1 191 ? -5.211 -3.027 -14.765 1.00 94.50 191 ARG A N 1
ATOM 1442 C CA . ARG A 1 191 ? -6.541 -2.508 -14.463 1.00 94.50 191 ARG A CA 1
ATOM 1443 C C . ARG A 1 191 ? -6.860 -2.572 -12.972 1.00 94.50 191 ARG A C 1
ATOM 1445 O O . ARG A 1 191 ? -7.414 -1.608 -12.4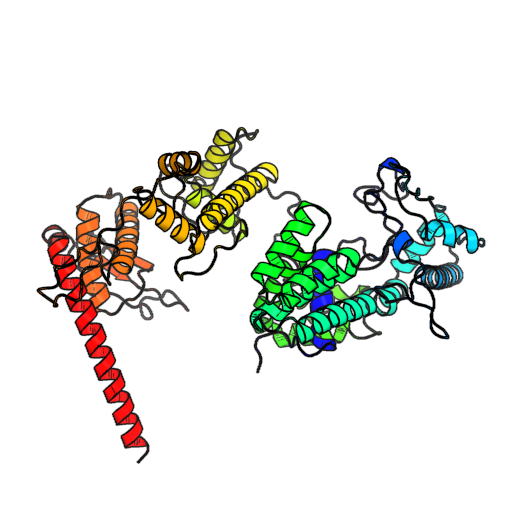53 1.00 94.50 191 ARG A O 1
ATOM 1452 N N . PHE A 1 192 ? -6.467 -3.625 -12.255 1.00 95.94 192 PHE A N 1
ATOM 1453 C CA . PHE A 1 192 ? -6.678 -3.705 -10.803 1.00 95.94 192 PHE A CA 1
ATOM 1454 C C . PHE A 1 192 ? -5.853 -2.666 -10.036 1.00 95.94 192 PHE A C 1
ATOM 1456 O O . PHE A 1 192 ? -6.338 -2.071 -9.069 1.00 95.94 192 PHE A O 1
ATOM 1463 N N . GLU A 1 193 ? -4.624 -2.399 -10.483 1.00 95.06 193 GLU A N 1
ATOM 1464 C CA . GLU A 1 193 ? -3.778 -1.363 -9.896 1.00 95.06 193 GLU A CA 1
ATOM 1465 C C . GLU A 1 193 ? -4.382 0.029 -10.100 1.00 95.06 193 GLU A C 1
ATOM 1467 O O . GLU A 1 193 ? -4.450 0.821 -9.157 1.00 95.06 193 GLU A O 1
ATOM 1472 N N . ALA A 1 194 ? -4.881 0.309 -11.309 1.00 97.19 194 ALA A N 1
ATOM 1473 C CA . ALA A 1 194 ? -5.586 1.547 -11.626 1.00 97.19 194 ALA A CA 1
ATOM 1474 C C . ALA A 1 194 ? -6.875 1.696 -10.801 1.00 97.19 194 ALA A C 1
ATOM 1476 O O . ALA A 1 194 ? -7.121 2.769 -10.245 1.00 97.19 194 ALA A O 1
ATOM 1477 N N . ILE A 1 195 ? -7.662 0.620 -10.656 1.00 98.44 195 ILE A N 1
ATOM 1478 C CA . ILE A 1 195 ? -8.857 0.594 -9.798 1.00 98.44 195 ILE A CA 1
ATOM 1479 C C . ILE A 1 195 ? -8.474 0.917 -8.356 1.00 98.44 195 ILE A C 1
ATOM 1481 O O . ILE A 1 195 ? -9.089 1.782 -7.741 1.00 98.44 195 ILE A O 1
ATOM 1485 N N . SER A 1 196 ? -7.443 0.264 -7.821 1.00 97.62 196 SER A N 1
ATOM 1486 C CA . SER A 1 196 ? -7.009 0.447 -6.433 1.00 97.62 196 SER A CA 1
ATOM 1487 C C . SER A 1 196 ? -6.482 1.859 -6.176 1.00 97.62 196 SER A C 1
ATOM 1489 O O . SER A 1 196 ? -6.785 2.447 -5.136 1.00 97.62 196 SER A O 1
ATOM 1491 N N . LEU A 1 197 ? -5.753 2.435 -7.1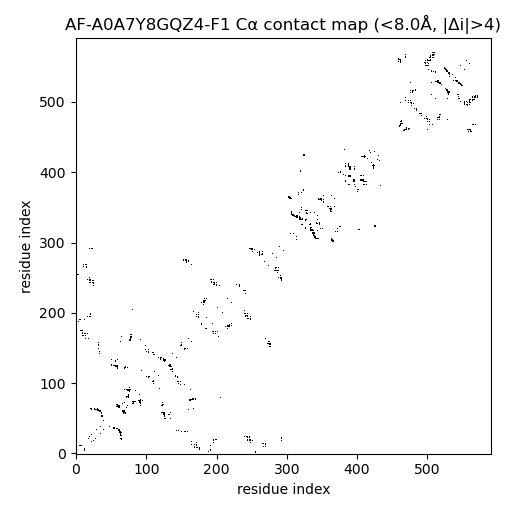38 1.00 97.62 197 LEU A N 1
ATOM 1492 C CA . LEU A 1 197 ? -5.309 3.827 -7.104 1.00 97.62 197 LEU A CA 1
ATOM 1493 C C . LEU A 1 197 ? -6.505 4.777 -7.036 1.00 97.62 197 LEU A C 1
ATOM 1495 O O . LEU A 1 197 ? -6.607 5.562 -6.096 1.00 97.62 197 LEU A O 1
ATOM 1499 N N . LEU A 1 198 ? -7.417 4.681 -8.007 1.00 98.00 198 LEU A N 1
ATOM 1500 C CA . LEU A 1 198 ? -8.585 5.554 -8.120 1.00 98.00 198 LEU A CA 1
ATOM 1501 C C . LEU A 1 198 ? -9.533 5.389 -6.930 1.00 98.00 198 LEU A C 1
ATOM 1503 O O . LEU A 1 198 ? -10.018 6.386 -6.406 1.00 98.00 198 LEU A O 1
ATOM 1507 N N . ALA A 1 199 ? -9.757 4.161 -6.457 1.00 96.12 199 ALA A N 1
ATOM 1508 C CA . ALA A 1 199 ? -10.579 3.879 -5.284 1.00 96.12 199 ALA A CA 1
ATOM 1509 C C . ALA A 1 199 ? -9.964 4.504 -4.027 1.00 96.12 199 ALA A C 1
ATOM 1511 O O . ALA A 1 199 ? -10.668 5.131 -3.233 1.00 96.12 199 ALA A O 1
ATOM 1512 N N . LYS A 1 200 ? -8.638 4.420 -3.871 1.00 92.62 200 LYS A N 1
ATOM 1513 C CA . LYS A 1 200 ? -7.924 5.083 -2.778 1.00 92.62 200 LYS A CA 1
ATOM 1514 C C . LYS A 1 200 ? -8.015 6.604 -2.873 1.00 92.62 200 LYS A C 1
ATOM 1516 O O . LYS A 1 200 ? -8.194 7.254 -1.844 1.00 92.62 200 LYS A O 1
ATOM 1521 N N . THR A 1 201 ? -7.934 7.187 -4.069 1.00 94.19 201 THR A N 1
ATOM 1522 C CA . THR A 1 201 ? -8.139 8.633 -4.259 1.00 94.19 201 THR A CA 1
ATOM 1523 C C . THR A 1 201 ? -9.573 9.039 -3.963 1.00 94.19 201 THR A C 1
ATOM 1525 O O . THR A 1 201 ? -9.779 10.013 -3.246 1.00 94.19 201 THR A O 1
ATOM 1528 N N . ALA A 1 202 ? -10.553 8.289 -4.464 1.00 92.06 202 ALA A N 1
ATOM 1529 C CA . ALA A 1 202 ? -11.967 8.514 -4.200 1.00 92.06 202 ALA A CA 1
ATOM 1530 C C . ALA A 1 202 ? -12.248 8.458 -2.697 1.00 92.06 202 ALA A C 1
ATOM 1532 O O . ALA A 1 202 ? -12.965 9.310 -2.183 1.00 92.06 202 ALA A O 1
ATOM 1533 N N . ASN A 1 203 ? -11.626 7.512 -1.984 1.00 87.31 203 ASN A N 1
ATOM 1534 C CA . ASN A 1 203 ? -11.751 7.437 -0.541 1.00 87.31 203 ASN A CA 1
ATOM 1535 C C . ASN A 1 203 ? -11.004 8.563 0.172 1.00 87.31 203 ASN A C 1
ATOM 1537 O O . ASN A 1 203 ? -11.611 9.220 0.990 1.00 87.31 203 ASN A O 1
ATOM 1541 N N . GLN A 1 204 ? -9.718 8.823 -0.062 1.00 84.69 204 GLN A N 1
ATOM 1542 C CA . GLN A 1 204 ? -8.965 9.780 0.770 1.00 84.69 204 GLN A CA 1
ATOM 1543 C C . GLN A 1 204 ? -9.159 11.240 0.359 1.00 84.69 204 GLN A C 1
ATOM 1545 O O . GLN A 1 204 ? -9.185 12.130 1.207 1.00 84.69 204 GLN A O 1
ATOM 1550 N N . MET A 1 205 ? -9.252 11.496 -0.942 1.00 85.75 205 MET A N 1
ATOM 1551 C CA . MET A 1 205 ? -9.214 12.834 -1.522 1.00 85.75 205 MET A CA 1
ATOM 1552 C C . MET A 1 205 ? -10.177 12.958 -2.714 1.00 85.75 205 MET A C 1
ATOM 1554 O O . MET A 1 205 ? -9.717 13.165 -3.842 1.00 85.75 205 MET A O 1
ATOM 1558 N N . PRO A 1 206 ? -11.507 12.909 -2.492 1.00 85.38 206 PRO A N 1
ATOM 1559 C CA . PRO A 1 206 ? -12.494 13.019 -3.570 1.00 85.38 206 PRO A CA 1
ATOM 1560 C C . PRO A 1 206 ? -12.253 14.220 -4.503 1.00 85.38 206 PRO A C 1
ATOM 1562 O O . PRO A 1 206 ? -12.369 14.104 -5.718 1.00 85.38 206 PRO A O 1
ATOM 1565 N N . GLY A 1 207 ? -11.817 15.364 -3.958 1.00 86.81 207 GLY A N 1
ATOM 1566 C CA . GLY A 1 207 ? -11.512 16.568 -4.743 1.00 86.81 207 GLY A CA 1
ATOM 1567 C C . GLY A 1 207 ? -10.282 16.472 -5.661 1.00 86.81 207 GLY A C 1
ATOM 1568 O O . GLY A 1 207 ? -10.105 17.332 -6.519 1.00 86.81 207 GLY A O 1
ATOM 1569 N N . GLN A 1 208 ? -9.421 15.461 -5.497 1.00 92.75 208 GLN A N 1
ATOM 1570 C CA . GLN A 1 208 ? -8.293 15.195 -6.403 1.00 92.75 208 GLN A CA 1
ATOM 1571 C C . GLN A 1 208 ? -8.621 14.125 -7.453 1.00 92.75 208 GLN A C 1
ATOM 1573 O O . GLN A 1 208 ? -7.903 14.030 -8.447 1.00 92.75 208 GLN A O 1
ATOM 1578 N N . LEU A 1 209 ? -9.695 13.348 -7.266 1.00 94.81 209 LEU A N 1
ATOM 1579 C CA . LEU A 1 209 ? -10.083 12.266 -8.176 1.00 94.81 209 LEU A CA 1
ATOM 1580 C C . LEU A 1 209 ? -10.335 12.777 -9.601 1.00 94.81 209 LEU A C 1
ATOM 1582 O O . LEU A 1 209 ? -9.849 12.178 -10.555 1.00 94.81 209 LEU A O 1
ATOM 1586 N N . SER A 1 210 ? -10.985 13.935 -9.741 1.00 94.75 210 SER A N 1
ATOM 1587 C CA . SER A 1 210 ? -11.255 14.560 -11.045 1.00 94.75 210 SER A CA 1
ATOM 1588 C C . SER A 1 210 ? -9.985 14.872 -11.844 1.00 94.75 210 SER A C 1
ATOM 1590 O O . SER A 1 210 ? -9.999 14.855 -13.071 1.00 94.75 210 SER A O 1
ATOM 1592 N N . LYS A 1 211 ? -8.849 15.120 -11.176 1.00 96.94 211 LYS A N 1
ATOM 1593 C CA . LYS A 1 211 ? -7.564 15.334 -11.860 1.00 96.94 211 LYS A CA 1
ATOM 1594 C C . LYS A 1 211 ? -7.015 14.047 -12.466 1.00 96.94 211 LYS A C 1
ATOM 1596 O O . LYS A 1 211 ? -6.345 14.120 -13.490 1.00 96.94 211 LYS A O 1
ATOM 1601 N N . LEU A 1 212 ? -7.260 12.906 -11.824 1.00 97.69 212 LEU A N 1
ATOM 1602 C CA . LEU A 1 212 ? -6.861 11.589 -12.321 1.00 97.69 212 LEU A CA 1
ATOM 1603 C C . LEU A 1 212 ? -7.787 11.125 -13.442 1.00 97.69 212 LEU A C 1
ATOM 1605 O O . LEU A 1 212 ? -7.309 10.677 -14.477 1.00 97.69 212 LEU A O 1
ATOM 1609 N N . GLU A 1 213 ? -9.094 11.318 -13.276 1.00 97.94 213 GLU A N 1
ATOM 1610 C CA . GLU A 1 213 ? -10.078 11.104 -14.340 1.00 97.94 213 GLU A CA 1
ATOM 1611 C C . GLU A 1 213 ? -9.722 11.919 -15.589 1.00 97.94 213 GLU A C 1
ATOM 1613 O O . GLU A 1 213 ? -9.686 11.376 -16.689 1.00 97.94 213 GLU A O 1
ATOM 1618 N N . LYS A 1 214 ? -9.302 13.183 -15.418 1.00 98.00 214 LYS A N 1
ATOM 1619 C CA . LYS A 1 214 ? -8.881 14.029 -16.539 1.00 98.00 214 LYS A CA 1
ATOM 1620 C C . LYS A 1 214 ? -7.684 13.480 -17.320 1.00 98.00 214 LYS A C 1
ATOM 1622 O O . LYS A 1 214 ? -7.573 13.737 -18.516 1.00 98.00 214 LYS A O 1
ATOM 1627 N N . VAL A 1 215 ? -6.777 12.746 -16.670 1.00 97.44 215 VAL A N 1
ATOM 1628 C CA . VAL A 1 215 ? -5.661 12.079 -17.365 1.00 97.44 215 VAL A CA 1
ATOM 1629 C C . VAL A 1 215 ? -6.200 11.020 -18.320 1.00 97.44 215 VAL A C 1
ATOM 1631 O O . VAL A 1 215 ? -5.787 10.980 -19.476 1.00 97.44 215 VAL A O 1
ATOM 1634 N N . LEU A 1 216 ? -7.160 10.221 -17.857 1.00 97.69 216 LEU A N 1
ATOM 1635 C CA . LEU A 1 216 ? -7.786 9.162 -18.645 1.00 97.69 216 LEU A CA 1
ATOM 1636 C C . LEU A 1 216 ? -8.650 9.740 -19.775 1.00 97.69 216 LEU A C 1
ATOM 1638 O O . LEU A 1 216 ? -8.544 9.290 -20.912 1.00 97.69 216 LEU A O 1
ATOM 1642 N N . GLU A 1 217 ? -9.424 10.799 -19.509 1.00 97.69 217 GLU A N 1
ATOM 1643 C CA . GLU A 1 217 ? -10.185 11.524 -20.542 1.00 97.69 217 GLU A CA 1
ATOM 1644 C C . GLU A 1 217 ? -9.292 12.016 -21.691 1.00 97.69 217 GLU A C 1
ATOM 1646 O O . GLU A 1 217 ? -9.710 12.034 -22.848 1.00 97.69 217 GLU A O 1
ATOM 1651 N N . ASN A 1 218 ? -8.055 12.409 -21.377 1.00 97.06 218 ASN A N 1
ATOM 1652 C CA . ASN A 1 218 ? -7.079 12.884 -22.354 1.00 97.06 218 ASN A CA 1
ATOM 1653 C C . ASN A 1 218 ? -6.320 11.740 -23.059 1.00 97.06 218 ASN A C 1
ATOM 1655 O O . ASN A 1 218 ? -5.372 12.010 -23.794 1.00 97.06 218 ASN A O 1
ATOM 1659 N N . GLY A 1 219 ? -6.711 10.480 -22.842 1.00 93.25 219 GLY A N 1
ATOM 1660 C CA . GLY A 1 219 ? -6.079 9.303 -23.441 1.00 93.25 219 GLY A CA 1
ATOM 1661 C C . GLY A 1 219 ? -4.801 8.839 -22.740 1.00 93.25 219 GLY A C 1
ATOM 1662 O O . GLY A 1 219 ? -4.030 8.092 -23.333 1.00 93.25 219 GLY A O 1
ATOM 1663 N N . GLY A 1 220 ? -4.554 9.283 -21.504 1.00 90.38 220 GLY A N 1
ATOM 1664 C CA . GLY A 1 220 ? -3.415 8.828 -20.712 1.00 90.38 220 GLY A CA 1
ATOM 1665 C C . GLY A 1 220 ? -3.511 7.343 -20.354 1.00 90.38 220 GLY A C 1
ATOM 1666 O O . GLY A 1 220 ? -4.592 6.826 -20.067 1.00 90.38 220 GLY A O 1
ATOM 1667 N N . ASP A 1 221 ? -2.364 6.674 -20.352 1.00 88.81 221 ASP A N 1
ATOM 1668 C CA . ASP A 1 221 ? -2.208 5.291 -19.914 1.00 88.81 221 ASP A CA 1
ATOM 1669 C C . ASP A 1 221 ? -1.971 5.197 -18.391 1.00 88.81 221 ASP A C 1
ATOM 1671 O O . ASP A 1 221 ? -2.147 6.156 -17.627 1.00 88.81 221 ASP A O 1
ATOM 1675 N N . TYR A 1 222 ? -1.604 4.004 -17.921 1.00 90.00 222 TYR A N 1
ATOM 1676 C CA . TYR A 1 222 ? -1.414 3.743 -16.498 1.00 90.00 222 TYR A CA 1
ATOM 1677 C C . TYR A 1 222 ? -0.225 4.513 -15.912 1.00 90.00 222 TYR A C 1
ATOM 1679 O O . TYR A 1 222 ? -0.306 4.991 -14.778 1.00 90.00 222 TYR A O 1
ATOM 1687 N N . ASP A 1 223 ? 0.842 4.704 -16.686 1.00 85.81 223 ASP A N 1
ATOM 1688 C CA . ASP A 1 223 ? 2.027 5.438 -16.244 1.00 85.81 223 ASP A CA 1
ATOM 1689 C C . ASP A 1 223 ? 1.726 6.937 -16.121 1.00 85.81 223 ASP A C 1
ATOM 1691 O O . ASP A 1 223 ? 2.145 7.587 -15.154 1.00 85.81 223 ASP A O 1
ATOM 1695 N N . ALA A 1 224 ? 0.910 7.488 -17.025 1.00 85.75 224 ALA A N 1
ATOM 1696 C CA . ALA A 1 224 ? 0.396 8.850 -16.900 1.00 85.75 224 ALA A CA 1
ATOM 1697 C C . ALA A 1 224 ? -0.487 9.016 -15.647 1.00 85.75 224 ALA A C 1
ATOM 1699 O O . ALA A 1 224 ? -0.344 9.993 -14.899 1.00 85.75 224 ALA A O 1
ATOM 1700 N N . LEU A 1 225 ? -1.367 8.043 -15.375 1.00 89.56 225 LEU A N 1
ATOM 1701 C CA . LEU A 1 225 ? -2.206 8.016 -14.172 1.00 89.56 225 LEU A CA 1
ATOM 1702 C C . LEU A 1 225 ? -1.347 7.961 -12.893 1.00 89.56 225 LEU A C 1
ATOM 1704 O O . LEU A 1 225 ? -1.572 8.730 -11.950 1.00 89.56 225 LEU A O 1
ATOM 1708 N N . ARG A 1 226 ? -0.317 7.105 -12.878 1.00 89.81 226 ARG A N 1
ATOM 1709 C CA . ARG A 1 226 ? 0.675 6.984 -11.797 1.00 89.81 226 ARG A CA 1
ATOM 1710 C C . ARG A 1 226 ? 1.471 8.262 -11.585 1.00 89.81 226 ARG A C 1
ATOM 1712 O O . ARG A 1 226 ? 1.635 8.681 -10.439 1.00 89.81 226 ARG A O 1
ATOM 1719 N N . THR A 1 227 ? 1.915 8.898 -12.663 1.00 83.88 227 THR A N 1
ATOM 1720 C CA . THR A 1 227 ? 2.661 10.162 -12.622 1.00 83.88 227 THR A CA 1
ATOM 1721 C C . THR A 1 227 ? 1.827 11.255 -11.965 1.00 83.88 227 THR A C 1
ATOM 1723 O O . THR A 1 227 ? 2.262 11.855 -10.979 1.00 83.88 227 THR A O 1
ATOM 1726 N N . LYS A 1 228 ? 0.575 11.444 -12.409 1.00 95.81 228 LYS A N 1
ATOM 1727 C CA . LYS A 1 228 ? -0.334 12.426 -11.797 1.00 95.81 228 LYS A CA 1
ATOM 1728 C C . LYS A 1 228 ? -0.610 12.115 -10.324 1.00 95.81 228 LYS A C 1
ATOM 1730 O O . LYS A 1 228 ? -0.646 13.026 -9.497 1.00 95.81 228 LYS A O 1
ATOM 1735 N N . ALA A 1 229 ? -0.777 10.843 -9.965 1.00 88.50 229 ALA A N 1
ATOM 1736 C CA . ALA A 1 229 ? -0.928 10.443 -8.567 1.00 88.50 229 ALA A CA 1
ATOM 1737 C C . ALA A 1 229 ? 0.335 10.746 -7.735 1.00 88.50 229 ALA A C 1
ATOM 1739 O O . ALA A 1 229 ? 0.226 11.181 -6.586 1.00 88.50 229 ALA A O 1
ATOM 1740 N N . GLY A 1 230 ? 1.525 10.576 -8.314 1.00 84.19 230 GLY A N 1
ATOM 1741 C CA . GLY A 1 230 ? 2.801 10.974 -7.720 1.00 84.19 230 GLY A CA 1
ATOM 1742 C C . GLY A 1 230 ? 2.892 12.480 -7.461 1.00 84.19 230 GLY A C 1
ATOM 1743 O O . GLY A 1 230 ? 3.254 12.885 -6.358 1.00 84.19 230 GLY A O 1
ATOM 1744 N N . GLU A 1 231 ? 2.477 13.311 -8.420 1.00 88.44 231 GLU A N 1
ATOM 1745 C CA . GLU A 1 231 ? 2.410 14.774 -8.262 1.00 88.44 231 GLU A CA 1
ATOM 1746 C C . GLU A 1 231 ? 1.460 15.193 -7.127 1.00 88.44 231 GLU A C 1
ATOM 1748 O O . GLU A 1 231 ? 1.787 16.059 -6.307 1.00 88.44 231 GLU A O 1
ATOM 1753 N N . ILE A 1 232 ? 0.288 14.549 -7.039 1.00 88.19 232 ILE A N 1
ATOM 1754 C CA . ILE A 1 232 ? -0.660 14.778 -5.940 1.00 88.19 232 ILE A CA 1
ATOM 1755 C C . ILE A 1 232 ? 0.002 14.413 -4.608 1.00 88.19 232 ILE A C 1
ATOM 1757 O O . ILE A 1 232 ? -0.064 15.204 -3.671 1.00 88.19 232 ILE A O 1
ATOM 1761 N N . ARG A 1 233 ? 0.693 13.268 -4.525 1.00 86.44 233 ARG A N 1
ATOM 1762 C CA . ARG A 1 233 ? 1.393 12.825 -3.306 1.00 86.44 233 ARG A CA 1
ATOM 1763 C C . ARG A 1 233 ? 2.537 13.756 -2.907 1.00 86.44 233 ARG A C 1
ATOM 1765 O O . ARG A 1 233 ? 2.737 13.987 -1.718 1.00 86.44 233 ARG A O 1
ATOM 1772 N N . ALA A 1 234 ? 3.264 14.315 -3.872 1.00 81.00 234 ALA A N 1
ATOM 1773 C CA . ALA A 1 234 ? 4.320 15.292 -3.603 1.00 81.00 234 ALA A CA 1
ATOM 1774 C C . ALA A 1 234 ? 3.768 16.556 -2.917 1.00 81.00 234 ALA A C 1
ATOM 1776 O O . ALA A 1 234 ? 4.435 17.144 -2.069 1.00 81.00 234 ALA A O 1
ATOM 1777 N N . THR A 1 235 ? 2.526 16.932 -3.238 1.00 86.31 235 THR A N 1
ATOM 1778 C CA . THR A 1 235 ? 1.816 18.054 -2.598 1.00 86.31 235 THR A CA 1
ATOM 1779 C C . THR A 1 235 ? 1.125 17.633 -1.293 1.00 86.31 235 THR A C 1
ATOM 1781 O O . THR A 1 235 ? 1.072 18.393 -0.327 1.00 86.31 235 THR A O 1
ATOM 1784 N N . HIS A 1 236 ? 0.600 16.408 -1.250 1.00 81.75 236 HIS A N 1
ATOM 1785 C CA . HIS A 1 236 ? -0.175 15.839 -0.154 1.00 81.75 236 HIS A CA 1
ATOM 1786 C C . HIS A 1 236 ? 0.506 14.561 0.340 1.00 81.75 236 HIS A C 1
ATOM 1788 O O . HIS A 1 236 ? 0.151 13.458 -0.057 1.00 81.75 236 HIS A O 1
ATOM 1794 N N . THR A 1 237 ? 1.489 14.693 1.229 1.00 74.31 237 THR A N 1
ATOM 1795 C CA . THR A 1 237 ? 2.341 13.567 1.665 1.00 74.31 237 THR A CA 1
ATOM 1796 C C . THR A 1 237 ? 1.595 12.426 2.369 1.00 74.31 237 THR A C 1
ATOM 1798 O O . THR A 1 237 ? 2.128 11.325 2.472 1.00 74.31 237 THR A O 1
ATOM 1801 N N . TYR A 1 238 ? 0.367 12.675 2.834 1.00 74.19 238 TYR A N 1
ATOM 1802 C CA . TYR A 1 238 ? -0.542 11.693 3.436 1.00 74.19 238 TYR A CA 1
ATOM 1803 C C . TYR A 1 238 ? -1.391 10.916 2.413 1.00 74.19 238 TYR A C 1
ATOM 1805 O O . TYR A 1 238 ? -2.131 10.010 2.795 1.00 74.19 238 TYR A O 1
ATOM 1813 N N . TYR A 1 239 ? -1.335 11.290 1.133 1.00 83.94 239 TYR A N 1
ATOM 1814 C CA . TYR A 1 239 ? -2.061 10.618 0.064 1.00 83.94 239 TYR A CA 1
ATOM 1815 C C . TYR A 1 239 ? -1.374 9.306 -0.325 1.00 83.94 239 TYR A C 1
ATOM 1817 O O . TYR A 1 239 ? -0.217 9.286 -0.754 1.00 83.94 239 TYR A O 1
ATOM 1825 N N . ASP A 1 240 ? -2.130 8.216 -0.229 1.00 86.25 240 ASP A N 1
ATOM 1826 C CA . ASP A 1 240 ? -1.637 6.847 -0.380 1.00 86.25 240 ASP A CA 1
ATOM 1827 C C . ASP A 1 240 ? -2.112 6.168 -1.680 1.00 86.25 240 ASP A C 1
ATOM 1829 O O . ASP A 1 240 ? -1.973 4.956 -1.823 1.00 86.25 240 ASP A O 1
ATOM 1833 N N . GLY A 1 241 ? -2.642 6.909 -2.660 1.00 89.88 241 GLY A N 1
ATOM 1834 C CA . GLY A 1 241 ? -3.065 6.332 -3.949 1.00 89.88 241 GLY A CA 1
ATOM 1835 C C . GLY A 1 241 ? -1.969 5.542 -4.680 1.00 89.88 241 GLY A C 1
ATOM 1836 O O . GLY A 1 241 ? -2.210 4.392 -5.043 1.00 89.88 241 GLY A O 1
ATOM 1837 N N . PRO A 1 242 ? -0.739 6.074 -4.834 1.00 89.62 242 PRO A N 1
ATOM 1838 C CA . PRO A 1 242 ? 0.373 5.303 -5.396 1.00 89.62 242 PRO A CA 1
ATOM 1839 C C . PRO A 1 242 ? 0.710 4.044 -4.581 1.00 89.62 242 PRO A C 1
ATOM 1841 O O . PRO A 1 242 ? 0.952 2.987 -5.152 1.00 89.62 242 PRO A O 1
ATOM 1844 N N . LYS A 1 243 ? 0.651 4.130 -3.243 1.00 83.88 243 LYS A N 1
ATOM 1845 C CA . LYS A 1 243 ? 0.893 2.989 -2.345 1.00 83.88 243 LYS A CA 1
ATOM 1846 C C . LYS A 1 243 ? -0.166 1.896 -2.527 1.00 83.88 243 LYS A C 1
ATOM 1848 O O . LYS A 1 243 ? 0.178 0.717 -2.512 1.00 83.88 243 LYS A O 1
ATOM 1853 N N . ALA A 1 244 ? -1.435 2.270 -2.703 1.00 88.38 244 ALA A N 1
ATOM 1854 C CA . ALA A 1 244 ? -2.514 1.328 -2.999 1.00 88.38 244 ALA A CA 1
ATOM 1855 C C . ALA A 1 244 ? -2.255 0.564 -4.301 1.00 88.38 244 ALA A C 1
ATOM 1857 O O . ALA A 1 244 ? -2.399 -0.655 -4.326 1.00 88.38 244 ALA A O 1
ATOM 1858 N N . ALA A 1 245 ? -1.810 1.262 -5.347 1.00 86.62 245 ALA A N 1
ATOM 1859 C CA . ALA A 1 245 ? -1.438 0.637 -6.610 1.00 86.62 245 ALA A CA 1
ATOM 1860 C C . ALA A 1 245 ? -0.255 -0.337 -6.459 1.00 86.62 245 ALA A C 1
ATOM 1862 O O . ALA A 1 245 ? -0.304 -1.441 -6.990 1.00 86.62 245 ALA A O 1
ATOM 1863 N N . ASP A 1 246 ? 0.770 0.021 -5.675 1.00 83.25 246 ASP A N 1
ATOM 1864 C CA . ASP A 1 246 ? 1.910 -0.870 -5.407 1.00 83.25 246 ASP A CA 1
ATOM 1865 C C . ASP A 1 246 ? 1.496 -2.148 -4.658 1.00 83.25 246 ASP A C 1
ATOM 1867 O O . ASP A 1 246 ? 2.053 -3.221 -4.893 1.00 83.25 246 ASP A O 1
ATOM 1871 N N . ILE A 1 247 ? 0.552 -2.043 -3.716 1.00 84.00 247 ILE A N 1
ATOM 1872 C CA . ILE A 1 247 ? 0.000 -3.209 -3.010 1.00 84.00 247 ILE A CA 1
ATOM 1873 C C . ILE A 1 247 ? -0.839 -4.055 -3.965 1.00 84.00 247 ILE A C 1
ATOM 1875 O O . ILE A 1 247 ? -0.696 -5.273 -3.962 1.00 84.00 247 ILE A O 1
ATOM 1879 N N . ALA A 1 248 ? -1.677 -3.419 -4.783 1.00 88.50 248 ALA A N 1
ATOM 1880 C CA . ALA A 1 248 ? -2.532 -4.093 -5.750 1.00 88.50 248 ALA A CA 1
ATOM 1881 C C . ALA A 1 248 ? -1.725 -4.909 -6.767 1.00 88.50 248 ALA A C 1
ATOM 1883 O O . ALA A 1 248 ? -2.067 -6.063 -6.998 1.00 88.50 248 ALA A O 1
ATOM 1884 N N . ALA A 1 249 ? -0.611 -4.364 -7.269 1.00 84.62 249 ALA A N 1
ATOM 1885 C CA . ALA A 1 249 ? 0.296 -5.075 -8.169 1.00 84.62 249 ALA A CA 1
ATOM 1886 C C . ALA A 1 249 ? 0.800 -6.384 -7.539 1.00 84.62 249 ALA A C 1
ATOM 1888 O O . ALA A 1 249 ? 0.640 -7.460 -8.102 1.00 84.62 249 ALA A O 1
ATOM 1889 N N . ARG A 1 250 ? 1.320 -6.316 -6.303 1.00 83.25 250 ARG A N 1
ATOM 1890 C CA . ARG A 1 250 ? 1.792 -7.511 -5.576 1.00 83.25 250 ARG A CA 1
ATOM 1891 C C . ARG A 1 250 ? 0.675 -8.505 -5.284 1.00 83.25 250 ARG A C 1
ATOM 1893 O O . ARG A 1 250 ? 0.901 -9.712 -5.289 1.00 83.25 250 ARG A O 1
ATOM 1900 N N . TYR A 1 251 ? -0.502 -7.987 -4.958 1.00 88.81 251 TYR A N 1
ATOM 1901 C CA . TYR A 1 251 ? -1.666 -8.798 -4.648 1.00 88.81 251 TYR A CA 1
ATOM 1902 C C . TYR A 1 251 ? -2.137 -9.575 -5.884 1.00 88.81 251 TYR A C 1
ATOM 1904 O O . TYR A 1 251 ? -2.440 -10.760 -5.770 1.00 88.81 251 TYR A O 1
ATOM 1912 N N . GLU A 1 252 ? -2.135 -8.942 -7.059 1.00 86.12 252 GLU A N 1
ATOM 1913 C CA . GLU A 1 252 ? -2.461 -9.589 -8.332 1.00 86.12 252 GLU A CA 1
ATOM 1914 C C . GLU A 1 252 ? -1.369 -10.562 -8.798 1.00 86.12 252 GLU A C 1
ATOM 1916 O O . GLU A 1 252 ? -1.693 -11.689 -9.161 1.00 86.12 252 GLU A O 1
ATOM 1921 N N . ASP A 1 253 ? -0.082 -10.227 -8.653 1.00 83.62 253 ASP A N 1
ATOM 1922 C CA . ASP A 1 253 ? 1.028 -11.155 -8.942 1.00 83.62 253 ASP A CA 1
ATOM 1923 C C . ASP A 1 253 ? 0.918 -12.469 -8.139 1.00 83.62 253 ASP A C 1
ATOM 1925 O O . ASP A 1 253 ? 1.280 -13.554 -8.604 1.00 83.62 253 ASP A O 1
ATOM 1929 N N . ALA A 1 254 ? 0.423 -12.385 -6.900 1.00 83.81 254 ALA A N 1
ATOM 1930 C CA . ALA A 1 254 ? 0.215 -13.543 -6.038 1.00 83.81 254 ALA A CA 1
ATOM 1931 C C . ALA A 1 254 ? -1.073 -14.322 -6.359 1.00 83.81 254 ALA A C 1
ATOM 1933 O O . ALA A 1 254 ? -1.199 -15.475 -5.928 1.00 83.81 254 ALA A O 1
ATOM 1934 N N . TYR A 1 255 ? -2.011 -13.723 -7.099 1.00 86.69 255 TYR A N 1
ATOM 1935 C CA . TYR A 1 255 ? -3.344 -14.270 -7.340 1.00 86.69 255 TYR A CA 1
ATOM 1936 C C . TYR A 1 255 ? -3.296 -15.575 -8.130 1.00 86.69 255 TYR A C 1
ATOM 1938 O O . TYR A 1 255 ? -3.891 -16.556 -7.690 1.00 86.69 255 TYR A O 1
ATOM 1946 N N . ALA A 1 256 ? -2.506 -15.654 -9.204 1.00 80.19 256 ALA A N 1
ATOM 1947 C CA . ALA A 1 256 ? -2.384 -16.873 -10.012 1.00 80.19 256 ALA A CA 1
ATOM 1948 C C . ALA A 1 256 ? -1.984 -18.111 -9.180 1.00 80.19 256 ALA A C 1
ATOM 1950 O O . ALA A 1 256 ? -2.505 -19.206 -9.383 1.00 80.19 256 ALA A O 1
ATOM 1951 N N . ASN A 1 257 ? -1.111 -17.930 -8.181 1.00 84.12 257 ASN A N 1
ATOM 1952 C CA . ASN A 1 257 ? -0.624 -19.014 -7.318 1.00 84.12 257 ASN A CA 1
ATOM 1953 C C . ASN A 1 257 ? -1.533 -19.312 -6.111 1.00 84.12 257 ASN A C 1
ATOM 1955 O O . ASN A 1 257 ? -1.335 -20.318 -5.433 1.00 84.12 257 ASN A O 1
ATOM 1959 N N . ASN A 1 258 ? -2.508 -18.447 -5.816 1.00 90.12 258 ASN A N 1
ATOM 1960 C CA . ASN A 1 258 ? -3.356 -18.527 -4.620 1.00 90.12 258 ASN A CA 1
ATOM 1961 C C . ASN A 1 258 ? -4.855 -18.378 -4.933 1.00 90.12 258 ASN A C 1
ATOM 1963 O O . ASN A 1 258 ? -5.657 -18.140 -4.025 1.00 90.12 258 ASN A O 1
ATOM 1967 N N . LYS A 1 259 ? -5.230 -18.524 -6.209 1.00 89.56 259 LYS A N 1
ATOM 1968 C CA . LYS A 1 259 ? -6.522 -18.118 -6.767 1.00 89.56 259 LYS A CA 1
ATOM 1969 C C . LYS A 1 259 ? -7.711 -18.589 -5.938 1.00 89.56 259 LYS A C 1
ATOM 1971 O O . LYS A 1 259 ? -8.487 -17.772 -5.461 1.00 89.56 259 LYS A O 1
ATOM 1976 N N . ASP A 1 260 ? -7.812 -19.894 -5.694 1.00 93.50 260 ASP A N 1
ATOM 1977 C CA . ASP A 1 260 ? -8.958 -20.484 -4.995 1.00 93.50 260 ASP A CA 1
ATOM 1978 C C . ASP A 1 260 ? -9.129 -19.949 -3.567 1.00 93.50 260 ASP A C 1
ATOM 1980 O O . ASP A 1 260 ? -10.250 -19.745 -3.097 1.00 93.50 260 ASP A O 1
ATOM 1984 N N . ALA A 1 261 ? -8.020 -19.744 -2.852 1.00 94.69 261 ALA A N 1
ATOM 1985 C CA . ALA A 1 261 ? -8.048 -19.207 -1.497 1.00 94.69 261 ALA A CA 1
ATOM 1986 C C . ALA A 1 261 ? -8.416 -17.720 -1.508 1.00 94.69 261 ALA A C 1
ATOM 1988 O O . ALA A 1 261 ? -9.245 -17.285 -0.712 1.00 94.69 261 ALA A O 1
ATOM 1989 N N . MET A 1 262 ? -7.853 -16.947 -2.437 1.00 94.56 262 MET A N 1
ATOM 1990 C CA . MET A 1 262 ? -8.145 -15.521 -2.561 1.00 94.56 262 MET A CA 1
ATOM 1991 C C . MET A 1 262 ? -9.584 -15.266 -3.020 1.00 94.56 262 MET A C 1
ATOM 1993 O O . MET A 1 262 ? -10.245 -14.428 -2.419 1.00 94.56 262 MET A O 1
ATOM 1997 N N . ASP A 1 263 ? -10.123 -16.050 -3.955 1.00 94.75 263 ASP A N 1
ATOM 1998 C CA . ASP A 1 263 ? -11.530 -15.964 -4.377 1.00 94.75 263 ASP A CA 1
ATOM 1999 C C . ASP A 1 263 ? -12.488 -16.223 -3.211 1.00 94.75 263 ASP A C 1
ATOM 2001 O O . ASP A 1 263 ? -13.444 -15.474 -2.987 1.00 94.75 263 ASP A O 1
ATOM 2005 N N . ARG A 1 264 ? -12.216 -17.260 -2.407 1.00 96.00 264 ARG A N 1
ATOM 2006 C CA . ARG A 1 264 ? -13.000 -17.520 -1.192 1.00 96.00 264 ARG A CA 1
ATOM 2007 C C . ARG A 1 264 ? -12.844 -16.400 -0.171 1.00 96.00 264 ARG A C 1
ATOM 2009 O O . ARG A 1 264 ? -13.825 -16.049 0.478 1.00 96.00 264 ARG A O 1
ATOM 2016 N N . ALA A 1 265 ? -11.651 -15.827 -0.024 1.00 95.56 265 ALA A N 1
ATOM 2017 C CA . ALA A 1 265 ? -11.425 -14.688 0.858 1.00 95.56 265 ALA A CA 1
ATOM 2018 C C . ALA A 1 265 ? -12.227 -13.456 0.406 1.00 95.56 265 ALA A C 1
ATOM 2020 O O . ALA A 1 265 ? -12.893 -12.839 1.235 1.00 95.56 265 ALA A O 1
ATOM 2021 N N . HIS A 1 266 ? -12.221 -13.138 -0.894 1.00 95.88 266 HIS A N 1
ATOM 2022 C CA . HIS A 1 266 ? -12.999 -12.048 -1.502 1.00 95.88 266 HIS A CA 1
ATOM 2023 C C . HIS A 1 266 ? -14.496 -12.237 -1.260 1.00 95.88 266 HIS A C 1
ATOM 2025 O O . HIS A 1 266 ? -15.167 -11.322 -0.782 1.00 95.88 266 HIS A O 1
ATOM 2031 N N . ALA A 1 267 ? -15.005 -13.448 -1.501 1.00 95.19 267 ALA A N 1
ATOM 2032 C CA . ALA A 1 267 ? -16.401 -13.787 -1.249 1.00 95.19 267 ALA A CA 1
ATOM 2033 C C . ALA A 1 267 ? -16.760 -13.669 0.241 1.00 95.19 267 ALA A C 1
ATOM 2035 O O . ALA A 1 267 ? -17.798 -13.101 0.582 1.00 95.19 267 ALA A O 1
ATOM 2036 N N . LYS A 1 268 ? -15.892 -14.139 1.147 1.00 95.25 268 LYS A N 1
ATOM 2037 C CA . LYS A 1 268 ? -16.113 -14.033 2.597 1.00 95.25 268 LYS A CA 1
ATOM 2038 C C . LYS A 1 268 ? -16.216 -12.585 3.044 1.00 95.25 268 LYS A C 1
ATOM 2040 O O . LYS A 1 268 ? -17.212 -12.250 3.670 1.00 95.25 268 LYS A O 1
ATOM 2045 N N . VAL A 1 269 ? -15.253 -11.726 2.695 1.00 93.81 269 VAL A N 1
ATOM 2046 C CA . VAL A 1 269 ? -15.281 -10.315 3.128 1.00 93.81 269 VAL A CA 1
ATOM 2047 C C . VAL A 1 269 ? -16.454 -9.539 2.528 1.00 93.81 269 VAL A C 1
ATOM 2049 O O . VAL A 1 269 ? -16.870 -8.546 3.113 1.00 93.81 269 VAL A O 1
ATOM 2052 N N . SER A 1 270 ? -17.027 -10.005 1.414 1.00 93.44 270 SER A N 1
ATOM 2053 C CA . SER A 1 270 ? -18.251 -9.426 0.847 1.00 93.44 270 SER A CA 1
ATOM 2054 C C . SER A 1 270 ? -19.530 -9.765 1.612 1.00 93.44 270 SER A C 1
ATOM 2056 O O . SER A 1 270 ? -20.540 -9.071 1.481 1.00 93.44 270 SER A O 1
ATOM 2058 N N . SER A 1 271 ? -19.497 -10.818 2.432 1.00 93.25 271 SER A N 1
ATOM 2059 C CA . SER A 1 271 ? -20.649 -11.238 3.217 1.00 93.25 271 SER A CA 1
ATOM 2060 C C . SER A 1 271 ? -20.898 -10.295 4.392 1.00 93.25 271 SER A C 1
ATOM 2062 O O . SER A 1 271 ? -19.978 -9.911 5.117 1.00 93.25 271 SER A O 1
ATOM 2064 N N . ARG A 1 272 ? -22.177 -10.002 4.652 1.00 89.81 272 ARG A N 1
ATOM 2065 C CA . ARG A 1 272 ? -22.611 -9.292 5.869 1.00 89.81 272 ARG A CA 1
ATOM 2066 C C . ARG A 1 272 ? -22.324 -10.087 7.149 1.00 89.81 272 ARG A C 1
ATOM 2068 O O . ARG A 1 272 ? -22.236 -9.497 8.222 1.00 89.81 272 ARG A O 1
ATOM 2075 N N . ASP A 1 273 ? -22.158 -11.401 7.024 1.00 89.38 273 ASP A N 1
ATOM 2076 C CA . ASP A 1 273 ? -21.870 -12.305 8.139 1.00 89.38 273 ASP A CA 1
ATOM 2077 C C . ASP A 1 273 ? -20.365 -12.457 8.405 1.00 89.38 273 ASP A C 1
ATOM 2079 O O . ASP A 1 273 ? -19.961 -13.205 9.295 1.00 89.38 273 ASP A O 1
ATOM 2083 N N . TYR A 1 274 ? -19.513 -11.767 7.638 1.00 92.19 274 TYR A N 1
ATOM 2084 C CA . TYR A 1 274 ? -18.079 -11.772 7.888 1.00 92.19 274 TYR A CA 1
ATOM 2085 C C . TYR A 1 274 ? -17.768 -11.174 9.259 1.00 92.19 274 TYR A C 1
ATOM 2087 O O . TYR A 1 274 ? -18.133 -10.035 9.546 1.00 92.19 274 TYR A O 1
ATOM 2095 N N . ALA A 1 275 ? -17.048 -11.934 10.082 1.00 88.12 275 ALA A N 1
ATOM 2096 C CA . ALA A 1 275 ? -16.635 -11.532 11.417 1.00 88.12 275 ALA A CA 1
ATOM 2097 C C . ALA A 1 275 ? -15.121 -11.249 11.441 1.00 88.12 275 ALA A C 1
ATOM 2099 O O . ALA A 1 275 ? -14.325 -12.191 11.547 1.00 88.12 275 ALA A O 1
ATOM 2100 N N . PRO A 1 276 ? -14.685 -9.973 11.397 1.00 86.56 276 PRO A N 1
ATOM 2101 C CA . PRO A 1 276 ? -13.261 -9.636 11.366 1.00 86.56 276 PRO A CA 1
ATOM 2102 C C . PRO A 1 276 ? -12.478 -10.131 12.588 1.00 86.56 276 PRO A C 1
ATOM 2104 O O . PRO A 1 276 ? -11.283 -10.394 12.493 1.00 86.56 276 PRO A O 1
ATOM 2107 N N . ALA A 1 277 ? -13.136 -10.308 13.738 1.00 82.69 277 ALA A N 1
ATOM 2108 C CA . ALA A 1 277 ? -12.506 -10.838 14.947 1.00 82.69 277 ALA A CA 1
ATOM 2109 C C . ALA A 1 277 ? -11.898 -12.244 14.753 1.00 82.69 277 ALA A C 1
ATOM 2111 O O . ALA A 1 277 ? -10.881 -12.570 15.368 1.00 82.69 277 ALA A O 1
ATOM 2112 N N . GLY A 1 278 ? -12.487 -13.059 13.869 1.00 80.12 278 GLY A N 1
ATOM 2113 C CA . GLY A 1 278 ? -12.057 -14.429 13.581 1.00 80.12 278 GLY A CA 1
ATOM 2114 C C . GLY A 1 278 ? -11.044 -14.561 12.441 1.00 80.12 278 GLY A C 1
ATOM 2115 O O . GLY A 1 278 ? -10.608 -15.675 12.152 1.00 80.12 278 GLY A O 1
ATOM 2116 N N . GLU A 1 279 ? -10.637 -13.463 11.798 1.00 83.69 279 GLU A N 1
ATOM 2117 C CA . GLU A 1 279 ? -9.865 -13.489 10.545 1.00 83.69 279 GLU A CA 1
ATOM 2118 C C . GLU A 1 279 ? -8.544 -14.268 10.633 1.00 83.69 279 GLU A C 1
ATOM 2120 O O . GLU A 1 279 ? -8.135 -14.927 9.680 1.00 83.69 279 GLU A O 1
ATOM 2125 N N . ARG A 1 280 ? -7.889 -14.253 11.803 1.00 74.81 280 ARG A N 1
ATOM 2126 C CA . ARG A 1 280 ? -6.623 -14.971 12.040 1.00 74.81 280 ARG A CA 1
ATOM 2127 C C . ARG A 1 280 ? -6.787 -16.490 12.034 1.00 74.81 280 ARG A C 1
ATOM 2129 O O . ARG A 1 280 ? -5.800 -17.203 11.858 1.00 74.81 280 ARG A O 1
ATOM 2136 N N . ASN A 1 281 ? -8.005 -16.979 12.242 1.00 83.94 281 ASN A N 1
ATOM 2137 C CA . ASN A 1 281 ? -8.319 -18.403 12.253 1.00 83.94 281 ASN A CA 1
ATOM 2138 C C . ASN A 1 281 ? -8.805 -18.895 10.883 1.00 83.94 281 ASN A C 1
ATOM 2140 O O . ASN A 1 281 ? -8.834 -20.102 10.649 1.00 83.94 281 ASN A O 1
ATOM 2144 N N . ASP A 1 282 ? -9.141 -17.988 9.963 1.00 90.56 282 ASP A N 1
ATOM 2145 C CA . ASP A 1 282 ? -9.598 -18.341 8.625 1.00 90.56 282 ASP A CA 1
ATOM 2146 C C . ASP A 1 282 ? -8.405 -18.533 7.673 1.00 90.56 282 ASP A C 1
ATOM 2148 O O . ASP A 1 282 ? -7.564 -17.651 7.484 1.00 90.56 282 ASP A O 1
ATOM 2152 N N . ALA A 1 283 ? -8.288 -19.726 7.088 1.00 90.94 283 ALA A N 1
ATOM 2153 C CA . ALA A 1 283 ? -7.168 -20.066 6.213 1.00 90.94 283 ALA A CA 1
ATOM 2154 C C . ALA A 1 283 ? -7.139 -19.230 4.925 1.00 90.94 283 ALA A C 1
ATOM 2156 O O . ALA A 1 283 ? -6.065 -18.792 4.525 1.00 90.94 283 ALA A O 1
ATOM 2157 N N . ASP A 1 284 ? -8.298 -18.968 4.325 1.00 94.12 284 ASP A N 1
ATOM 2158 C CA . ASP A 1 284 ? -8.398 -18.227 3.067 1.00 94.12 284 ASP A CA 1
ATOM 2159 C C . ASP A 1 284 ? -8.092 -16.741 3.296 1.00 94.12 284 ASP A C 1
ATOM 2161 O O . ASP A 1 284 ? -7.308 -16.132 2.567 1.00 94.12 284 ASP A O 1
ATOM 2165 N N . ILE A 1 285 ? -8.642 -16.168 4.373 1.00 91.62 285 ILE A N 1
ATOM 2166 C CA . ILE A 1 285 ? -8.387 -14.771 4.744 1.00 91.62 285 ILE A CA 1
ATOM 2167 C C . ILE A 1 285 ? -6.907 -14.550 5.062 1.00 91.62 285 ILE A C 1
ATOM 2169 O O . ILE A 1 285 ? -6.340 -13.544 4.640 1.00 91.62 285 ILE A O 1
ATOM 2173 N N . ARG A 1 286 ? -6.247 -15.491 5.751 1.00 88.75 286 ARG A N 1
ATOM 2174 C CA . ARG A 1 286 ? -4.800 -15.408 6.002 1.00 88.75 286 ARG A CA 1
ATOM 2175 C C . ARG A 1 286 ? -3.982 -15.379 4.719 1.00 88.75 286 ARG A C 1
ATOM 2177 O O . ARG A 1 286 ? -3.060 -14.577 4.639 1.00 88.75 286 ARG A O 1
ATOM 2184 N N . VAL A 1 287 ? -4.328 -16.203 3.727 1.00 89.94 287 VAL A N 1
ATOM 2185 C CA . VAL A 1 287 ? -3.637 -16.193 2.429 1.00 89.94 287 VAL A CA 1
ATOM 2186 C C . VAL A 1 287 ? -3.734 -14.810 1.793 1.00 89.94 287 VAL A C 1
ATOM 2188 O O . VAL A 1 287 ? -2.704 -14.258 1.417 1.00 89.94 287 VAL A O 1
ATOM 2191 N N . ALA A 1 288 ? -4.930 -14.215 1.748 1.00 91.06 288 ALA A N 1
ATOM 2192 C CA . ALA A 1 288 ? -5.125 -12.864 1.223 1.00 91.06 288 ALA A CA 1
ATOM 2193 C C . ALA A 1 288 ? -4.372 -11.791 2.039 1.00 91.06 288 ALA A C 1
ATOM 2195 O O . ALA A 1 288 ? -3.684 -10.945 1.469 1.00 91.06 288 ALA A O 1
ATOM 2196 N N . LEU A 1 289 ? -4.454 -11.831 3.373 1.00 86.50 289 LEU A N 1
ATOM 2197 C CA . LEU A 1 289 ? -3.755 -10.886 4.252 1.00 86.50 289 LEU A CA 1
ATOM 2198 C C . LEU A 1 289 ? -2.225 -10.998 4.153 1.00 86.50 289 LEU A C 1
ATOM 2200 O O . LEU A 1 289 ? -1.531 -9.997 4.325 1.00 86.50 289 LEU A O 1
ATOM 2204 N N . ASP A 1 290 ? -1.682 -12.179 3.868 1.00 84.50 290 ASP A N 1
ATOM 2205 C CA . ASP A 1 290 ? -0.239 -12.359 3.698 1.00 84.50 290 ASP A CA 1
ATOM 2206 C C . ASP A 1 290 ? 0.282 -11.726 2.388 1.00 84.50 290 ASP A C 1
ATOM 2208 O O . ASP A 1 290 ? 1.473 -11.435 2.313 1.00 84.50 290 ASP A O 1
ATOM 2212 N N . GLN A 1 291 ? -0.585 -11.442 1.400 1.00 84.81 291 GLN A N 1
ATOM 2213 C CA . GLN A 1 291 ? -0.180 -10.824 0.121 1.00 84.81 291 GLN A CA 1
ATOM 2214 C C . GLN A 1 291 ? -0.179 -9.287 0.136 1.00 84.81 291 GLN A C 1
ATOM 2216 O O . GLN A 1 291 ? 0.530 -8.650 -0.642 1.00 84.81 291 GLN A O 1
ATOM 2221 N N . ILE A 1 292 ? -0.994 -8.664 0.994 1.00 78.12 292 ILE A N 1
ATOM 2222 C CA . ILE A 1 292 ? -1.122 -7.192 1.046 1.00 78.12 292 ILE A CA 1
ATOM 2223 C C . ILE A 1 292 ? 0.006 -6.534 1.828 1.00 78.12 292 ILE A C 1
ATOM 2225 O O . ILE A 1 292 ? 0.378 -5.383 1.582 1.00 78.12 292 ILE A O 1
ATOM 2229 N N . HIS A 1 293 ? 0.564 -7.284 2.768 1.00 64.31 293 HIS A N 1
ATOM 2230 C CA . HIS A 1 293 ? 1.797 -6.914 3.414 1.00 64.31 293 HIS A CA 1
ATOM 2231 C C . HIS A 1 293 ? 2.929 -7.345 2.480 1.00 64.31 293 HIS A C 1
ATOM 2233 O O . HIS A 1 293 ? 2.842 -8.407 1.864 1.00 64.31 293 HIS A O 1
ATOM 2239 N N . PRO A 1 294 ? 4.013 -6.565 2.353 1.00 48.50 294 PRO A N 1
ATOM 2240 C CA . PRO A 1 294 ? 5.250 -7.151 1.852 1.00 48.50 294 PRO A CA 1
ATOM 2241 C C . PRO A 1 294 ? 5.516 -8.444 2.653 1.00 48.50 294 PRO A C 1
ATOM 2243 O O . PRO A 1 294 ? 5.216 -8.461 3.855 1.00 48.50 294 PRO A O 1
ATOM 2246 N N . PRO A 1 295 ? 5.993 -9.531 2.010 1.00 39.81 295 PRO A N 1
ATOM 2247 C CA . PRO A 1 295 ? 6.137 -10.839 2.649 1.00 39.81 295 PRO A CA 1
ATOM 2248 C C . PRO A 1 295 ? 6.785 -10.653 4.010 1.00 39.81 295 PRO A C 1
ATOM 2250 O O . PRO A 1 295 ? 7.778 -9.931 4.076 1.00 39.81 295 PRO A O 1
ATOM 2253 N N . ARG A 1 296 ? 6.204 -11.253 5.065 1.00 33.47 296 ARG A N 1
ATOM 2254 C CA . ARG A 1 296 ? 6.670 -11.143 6.458 1.00 33.47 296 ARG A CA 1
ATOM 2255 C C . ARG A 1 296 ? 8.199 -11.216 6.527 1.00 33.47 296 ARG A C 1
ATOM 2257 O O . ARG A 1 296 ? 8.773 -12.278 6.747 1.00 33.47 296 ARG A O 1
ATOM 2264 N N . GLN A 1 297 ? 8.856 -10.066 6.475 1.00 32.16 297 GLN A N 1
ATOM 2265 C CA . GLN A 1 297 ? 9.891 -9.799 7.437 1.00 32.16 297 GLN A CA 1
ATOM 2266 C C . GLN A 1 297 ? 9.122 -9.696 8.745 1.00 32.16 297 GLN A C 1
ATOM 2268 O O . GLN A 1 297 ? 8.249 -8.842 8.913 1.00 32.16 297 GLN A O 1
ATOM 2273 N N . GLN A 1 298 ? 9.379 -10.650 9.638 1.00 28.09 298 GLN A N 1
ATOM 2274 C CA . GLN A 1 298 ? 9.169 -10.453 11.064 1.00 28.09 298 GLN A CA 1
ATOM 2275 C C . GLN A 1 298 ? 9.427 -8.993 11.404 1.00 28.09 298 GLN A C 1
ATOM 2277 O O . GLN A 1 298 ? 10.385 -8.422 10.888 1.00 28.09 298 GLN A O 1
ATOM 2282 N N . SER A 1 299 ? 8.587 -8.437 12.270 1.00 31.36 299 SER A N 1
ATOM 2283 C CA . SER A 1 299 ? 8.823 -7.210 13.012 1.00 31.36 299 SER A CA 1
ATOM 2284 C C . SER A 1 299 ? 10.303 -6.866 13.083 1.00 31.36 299 SER A C 1
ATOM 2286 O O . SER A 1 299 ? 11.031 -7.291 13.975 1.00 31.36 299 SER A O 1
ATOM 2288 N N . ALA A 1 300 ? 10.737 -6.048 12.152 1.00 32.47 300 ALA A N 1
ATOM 2289 C CA . ALA A 1 300 ? 11.783 -5.134 12.442 1.00 32.47 300 ALA A CA 1
ATOM 2290 C C . ALA A 1 300 ? 11.119 -3.793 12.252 1.00 32.47 300 ALA A C 1
ATOM 2292 O O . ALA A 1 300 ? 11.169 -3.171 11.193 1.00 32.47 300 ALA A O 1
ATOM 2293 N N . ALA A 1 301 ? 10.469 -3.339 13.330 1.00 35.88 301 ALA A N 1
ATOM 2294 C CA . ALA A 1 301 ? 10.569 -1.926 13.645 1.00 35.88 301 ALA A CA 1
ATOM 2295 C C . ALA A 1 301 ? 11.993 -1.548 13.276 1.00 35.88 301 ALA A C 1
ATOM 2297 O O . ALA A 1 301 ? 12.905 -2.166 13.827 1.00 35.88 301 ALA A O 1
ATOM 2298 N N . SER A 1 302 ? 12.212 -0.669 12.301 1.00 39.66 302 SER A N 1
ATOM 2299 C CA . SER A 1 302 ? 13.582 -0.277 11.994 1.00 39.66 302 SER A CA 1
ATOM 2300 C C . SER A 1 302 ? 14.557 -1.472 11.829 1.00 39.66 302 SER A C 1
ATOM 2302 O O . SER A 1 302 ? 15.530 -1.544 12.581 1.00 39.66 302 SER A O 1
ATOM 2304 N N . SER A 1 303 ? 14.365 -2.427 10.899 1.00 53.72 303 SER A N 1
ATOM 2305 C CA . SER A 1 303 ? 15.536 -3.240 10.506 1.00 53.72 303 SER A CA 1
ATOM 2306 C C . SER A 1 303 ? 16.424 -2.357 9.670 1.00 53.72 303 SER A C 1
ATOM 2308 O O . SER A 1 303 ? 16.328 -2.282 8.451 1.00 53.72 303 SER A O 1
ATOM 2310 N N . VAL A 1 304 ? 17.328 -1.709 10.371 1.00 73.81 304 VAL A N 1
ATOM 2311 C CA . VAL A 1 304 ? 18.715 -1.702 9.962 1.00 73.81 304 VAL A CA 1
ATOM 2312 C C . VAL A 1 304 ? 19.058 -3.014 9.229 1.00 73.81 304 VAL A C 1
ATOM 2314 O O . VAL A 1 304 ? 19.147 -4.066 9.869 1.00 73.81 304 VAL A O 1
ATOM 2317 N N . LEU A 1 305 ? 19.214 -2.963 7.900 1.00 78.12 305 LEU A N 1
ATOM 2318 C CA . LEU A 1 305 ? 19.845 -4.058 7.162 1.00 78.12 305 LEU A CA 1
ATOM 2319 C C . LEU A 1 305 ? 21.325 -4.055 7.538 1.00 78.12 305 LEU A C 1
ATOM 2321 O O . LEU A 1 305 ? 21.962 -3.004 7.591 1.00 78.12 305 LEU A O 1
ATOM 2325 N N . LYS A 1 306 ? 21.844 -5.221 7.887 1.00 84.19 306 LYS A N 1
ATOM 2326 C CA . LYS A 1 306 ? 23.199 -5.400 8.402 1.00 84.19 306 LYS A CA 1
ATOM 2327 C C . LYS A 1 306 ? 23.681 -6.794 8.049 1.00 84.19 306 LYS A C 1
ATOM 2329 O O . LYS A 1 306 ? 22.866 -7.632 7.657 1.00 84.19 306 LYS A O 1
ATOM 2334 N N . GLU A 1 307 ? 24.964 -7.045 8.276 1.00 80.25 307 GLU A N 1
ATOM 2335 C CA . GLU A 1 307 ? 25.574 -8.359 8.073 1.00 80.25 307 GLU A CA 1
ATOM 2336 C C . GLU A 1 307 ? 24.706 -9.493 8.643 1.00 80.25 307 GLU A C 1
ATOM 2338 O O . GLU A 1 307 ? 24.258 -9.450 9.795 1.00 80.25 307 GLU A O 1
ATOM 2343 N N . GLY A 1 308 ? 24.447 -10.491 7.800 1.00 67.75 308 GLY A N 1
ATOM 2344 C CA . GLY A 1 308 ? 23.577 -11.631 8.077 1.00 67.75 308 GLY A CA 1
ATOM 2345 C C . GLY A 1 308 ? 22.126 -11.477 7.601 1.00 67.75 308 GLY A C 1
ATOM 2346 O O . GLY A 1 308 ? 21.391 -12.465 7.619 1.00 67.75 308 GLY A O 1
ATOM 2347 N N . ALA A 1 309 ? 21.687 -10.291 7.161 1.00 66.56 309 ALA A N 1
ATOM 2348 C CA . ALA A 1 309 ? 20.376 -10.117 6.527 1.00 66.56 309 ALA A CA 1
ATOM 2349 C C . ALA A 1 309 ? 20.345 -10.741 5.118 1.00 66.56 309 ALA A C 1
ATOM 2351 O O . ALA A 1 309 ? 21.361 -10.806 4.435 1.00 66.56 309 ALA A O 1
ATOM 2352 N N . SER A 1 310 ? 19.178 -11.191 4.652 1.00 69.75 310 SER A N 1
ATOM 2353 C CA . SER A 1 310 ? 19.008 -11.686 3.278 1.00 69.75 310 SER A CA 1
ATOM 2354 C C . SER A 1 310 ? 17.580 -11.480 2.764 1.00 69.75 310 SER A C 1
ATOM 2356 O O . SER A 1 310 ? 16.658 -11.229 3.546 1.00 69.75 310 SER A O 1
ATOM 2358 N N . GLY A 1 311 ? 17.388 -11.569 1.447 1.00 51.28 311 GLY A N 1
ATOM 2359 C CA . GLY A 1 311 ? 16.079 -11.482 0.791 1.00 51.28 311 GLY A CA 1
ATOM 2360 C C . GLY A 1 311 ? 15.929 -10.286 -0.150 1.00 51.28 311 GLY A C 1
ATOM 2361 O O . GLY A 1 311 ? 16.887 -9.585 -0.462 1.00 51.28 311 GLY A O 1
ATOM 2362 N N . LYS A 1 312 ? 14.705 -10.054 -0.641 1.00 57.84 312 LYS A N 1
ATOM 2363 C CA . LYS A 1 312 ? 14.438 -9.068 -1.708 1.00 57.84 312 LYS A CA 1
ATOM 2364 C C . LYS A 1 312 ? 14.874 -7.636 -1.348 1.00 57.84 312 LYS A C 1
ATOM 2366 O O . LYS A 1 312 ? 15.381 -6.944 -2.221 1.00 57.84 312 LYS A O 1
ATOM 2371 N N . GLU A 1 313 ? 14.754 -7.227 -0.083 1.00 61.62 313 GLU A N 1
ATOM 2372 C CA . GLU A 1 313 ? 15.188 -5.895 0.382 1.00 61.62 313 GLU A CA 1
ATOM 2373 C C . GLU A 1 313 ? 16.709 -5.712 0.329 1.00 61.62 313 GLU A C 1
ATOM 2375 O O . GLU A 1 313 ? 17.196 -4.639 -0.017 1.00 61.62 313 GLU A O 1
ATOM 2380 N N . VAL A 1 314 ? 17.457 -6.778 0.621 1.00 80.06 314 VAL A N 1
ATOM 2381 C CA . VAL A 1 314 ? 18.917 -6.798 0.501 1.00 80.06 314 VAL A CA 1
ATOM 2382 C C . VAL A 1 314 ? 19.322 -6.776 -0.975 1.00 80.06 314 VAL A C 1
ATOM 2384 O O . VAL A 1 314 ? 20.137 -5.950 -1.357 1.00 80.06 314 VAL A O 1
ATOM 2387 N N . GLY A 1 315 ? 18.642 -7.544 -1.833 1.00 77.88 315 GLY A N 1
ATOM 2388 C CA . GLY A 1 315 ? 18.869 -7.477 -3.283 1.00 77.88 315 GLY A CA 1
ATOM 2389 C C . GLY A 1 315 ? 18.569 -6.105 -3.892 1.00 77.88 315 GLY A C 1
ATOM 2390 O O . GLY A 1 315 ? 19.285 -5.647 -4.778 1.00 77.88 315 GLY A O 1
ATOM 2391 N N . LYS A 1 316 ? 17.529 -5.409 -3.410 1.00 79.25 316 LYS A N 1
ATOM 2392 C CA . LYS A 1 316 ? 17.246 -4.026 -3.820 1.00 79.25 316 LYS A CA 1
ATOM 2393 C C . LYS A 1 316 ? 18.355 -3.078 -3.359 1.00 79.25 316 LYS A C 1
ATOM 2395 O O . LYS A 1 316 ? 18.784 -2.238 -4.147 1.00 79.25 316 LYS A O 1
ATOM 2400 N N . LEU A 1 317 ? 18.806 -3.209 -2.108 1.00 86.12 317 LEU A N 1
ATOM 2401 C CA . LEU A 1 317 ? 19.919 -2.433 -1.560 1.00 86.12 317 LEU A CA 1
ATOM 2402 C C . LEU A 1 317 ? 21.195 -2.630 -2.392 1.00 86.12 317 LEU A C 1
ATOM 2404 O O . LEU A 1 317 ? 21.777 -1.643 -2.831 1.00 86.12 317 LEU A O 1
ATOM 2408 N N . GLU A 1 318 ? 21.587 -3.878 -2.643 1.00 89.06 318 GLU A N 1
ATOM 2409 C CA . GLU A 1 318 ? 22.775 -4.244 -3.424 1.00 89.06 318 GLU A CA 1
ATOM 2410 C C . GLU A 1 318 ? 22.685 -3.721 -4.859 1.00 89.06 318 GLU A C 1
ATOM 2412 O O . GLU A 1 318 ? 23.604 -3.061 -5.332 1.00 89.06 318 GLU A O 1
ATOM 2417 N N . SER A 1 319 ? 21.548 -3.927 -5.533 1.00 83.62 319 SER A N 1
ATOM 2418 C CA . SER A 1 319 ? 21.327 -3.428 -6.897 1.00 83.62 319 SER A CA 1
ATOM 2419 C C . SER A 1 319 ? 21.447 -1.905 -6.970 1.00 83.62 319 SER A C 1
ATOM 2421 O O . SER A 1 319 ? 22.079 -1.371 -7.881 1.00 83.62 319 SER A O 1
ATOM 2423 N N . ASN A 1 320 ? 20.869 -1.197 -5.995 1.00 87.94 320 ASN A N 1
ATOM 2424 C CA . ASN A 1 320 ? 20.946 0.257 -5.940 1.00 87.94 320 ASN A CA 1
ATOM 2425 C C . ASN A 1 320 ? 22.379 0.731 -5.676 1.00 87.94 320 ASN A C 1
ATOM 2427 O O . ASN A 1 320 ? 22.863 1.602 -6.390 1.00 87.94 320 ASN A O 1
ATOM 2431 N N . LEU A 1 321 ? 23.072 0.153 -4.693 1.00 93.00 321 LEU A N 1
ATOM 2432 C CA . LEU A 1 321 ? 24.462 0.500 -4.388 1.00 93.00 321 LEU A CA 1
ATOM 2433 C C . LEU A 1 321 ? 25.388 0.228 -5.580 1.00 93.00 321 LEU A C 1
ATOM 2435 O O . LEU A 1 321 ? 26.178 1.101 -5.932 1.00 93.00 321 LEU A O 1
ATOM 2439 N N . ALA A 1 322 ? 25.228 -0.916 -6.247 1.00 88.50 322 ALA A N 1
ATOM 2440 C CA . ALA A 1 322 ? 26.013 -1.285 -7.420 1.00 88.50 322 ALA A CA 1
ATOM 2441 C C . ALA A 1 322 ? 25.837 -0.280 -8.568 1.00 88.50 322 ALA A C 1
ATOM 2443 O O . ALA A 1 322 ? 26.821 0.218 -9.110 1.00 88.50 322 ALA A O 1
ATOM 2444 N N . VAL A 1 323 ? 24.591 0.065 -8.923 1.00 89.69 323 VAL A N 1
ATOM 2445 C CA . VAL A 1 323 ? 24.330 1.039 -10.000 1.00 89.69 323 VAL A CA 1
ATOM 2446 C C . VAL A 1 323 ? 24.750 2.448 -9.593 1.00 89.69 323 VAL A C 1
ATOM 2448 O O . VAL A 1 323 ? 25.219 3.198 -10.439 1.00 89.69 323 VAL A O 1
ATOM 2451 N N . LEU A 1 324 ? 24.667 2.811 -8.312 1.00 88.69 324 LEU A N 1
ATOM 2452 C CA . LEU A 1 324 ? 25.205 4.079 -7.811 1.00 88.69 324 LEU A CA 1
ATOM 2453 C C . LEU A 1 324 ? 26.745 4.102 -7.764 1.00 88.69 324 LEU A C 1
ATOM 2455 O O . LEU A 1 324 ? 27.315 5.131 -7.414 1.00 88.69 324 LEU A O 1
ATOM 2459 N N . GLY A 1 325 ? 27.431 3.015 -8.130 1.00 87.31 325 GLY A N 1
ATOM 2460 C CA . GLY A 1 325 ? 28.892 2.949 -8.209 1.00 87.31 325 GLY A CA 1
ATOM 2461 C C . GLY A 1 325 ? 29.589 2.633 -6.888 1.00 87.31 325 GLY A C 1
ATOM 2462 O O . GLY A 1 325 ? 30.773 2.931 -6.744 1.00 87.31 325 GLY A O 1
ATOM 2463 N N . TYR A 1 326 ? 28.877 2.053 -5.920 1.00 91.56 326 TYR A N 1
ATOM 2464 C CA . TYR A 1 326 ? 29.467 1.527 -4.692 1.00 91.56 326 TYR A CA 1
ATOM 2465 C C . TYR A 1 326 ? 29.857 0.062 -4.876 1.00 91.56 326 TYR A C 1
ATOM 2467 O O . TYR A 1 326 ? 29.089 -0.753 -5.387 1.00 91.56 326 TYR A O 1
ATOM 2475 N N . THR A 1 327 ? 31.073 -0.253 -4.449 1.00 88.12 327 THR A N 1
ATOM 2476 C CA . THR A 1 327 ? 31.737 -1.538 -4.670 1.00 88.12 327 THR A CA 1
ATOM 2477 C C . THR A 1 327 ? 31.913 -2.309 -3.368 1.00 88.12 327 THR A C 1
ATOM 2479 O O . THR A 1 327 ? 31.812 -1.748 -2.274 1.00 88.12 327 THR A O 1
ATOM 2482 N N . ALA A 1 328 ? 32.243 -3.589 -3.506 1.00 83.69 328 ALA A N 1
ATOM 2483 C CA . ALA A 1 328 ? 32.741 -4.438 -2.433 1.00 83.69 328 ALA A CA 1
ATOM 2484 C C . ALA A 1 328 ? 34.036 -3.881 -1.801 1.00 83.69 328 ALA A C 1
ATOM 2486 O O . ALA A 1 328 ? 34.685 -2.979 -2.350 1.00 83.69 328 ALA A O 1
ATOM 2487 N N . ALA A 1 329 ? 34.446 -4.435 -0.653 1.00 75.31 329 ALA A N 1
ATOM 2488 C CA . ALA A 1 329 ? 35.622 -3.966 0.094 1.00 75.31 329 ALA A CA 1
ATOM 2489 C C . ALA A 1 329 ? 36.931 -4.087 -0.707 1.00 75.31 329 ALA A C 1
ATOM 2491 O O . ALA A 1 329 ? 37.877 -3.325 -0.501 1.00 75.31 329 ALA A O 1
ATOM 2492 N N . ASN A 1 330 ? 36.974 -5.041 -1.633 1.00 75.69 330 ASN A N 1
ATOM 2493 C CA . ASN A 1 330 ? 38.090 -5.303 -2.536 1.00 75.69 330 ASN A CA 1
ATOM 2494 C C . ASN A 1 330 ? 38.049 -4.464 -3.834 1.00 75.69 330 ASN A C 1
ATOM 2496 O O . ASN A 1 330 ? 38.912 -4.637 -4.692 1.00 75.69 330 ASN A O 1
ATOM 2500 N N . GLY A 1 331 ? 37.075 -3.557 -3.980 1.00 71.31 331 GLY A N 1
ATOM 2501 C CA . GLY A 1 331 ? 36.914 -2.690 -5.150 1.00 71.31 331 GLY A CA 1
ATOM 2502 C C . GLY A 1 331 ? 36.152 -3.318 -6.320 1.00 71.31 331 GLY A C 1
ATOM 2503 O O . GLY A 1 331 ? 36.037 -2.686 -7.367 1.00 71.31 331 GLY A O 1
ATOM 2504 N N . GLN A 1 332 ? 35.618 -4.531 -6.166 1.00 76.81 332 GLN A N 1
ATOM 2505 C CA . GLN A 1 332 ? 34.837 -5.198 -7.209 1.00 76.81 332 GLN A CA 1
ATOM 2506 C C . GLN A 1 332 ? 33.377 -4.754 -7.239 1.00 76.81 332 GLN A C 1
ATOM 2508 O O . GLN A 1 332 ? 32.833 -4.237 -6.260 1.00 76.81 332 GLN A O 1
ATOM 2513 N N . ALA A 1 333 ? 32.721 -4.987 -8.377 1.00 77.31 333 ALA A N 1
ATOM 2514 C CA . ALA A 1 333 ? 31.298 -4.725 -8.526 1.00 77.31 333 ALA A CA 1
ATOM 2515 C C . ALA A 1 333 ? 30.495 -5.505 -7.475 1.00 77.31 333 ALA A C 1
ATOM 2517 O O . ALA A 1 333 ? 30.688 -6.705 -7.291 1.00 77.31 333 ALA A O 1
ATOM 2518 N N . LEU A 1 334 ? 29.589 -4.809 -6.791 1.00 82.06 334 LEU A N 1
ATOM 2519 C CA . LEU A 1 334 ? 28.751 -5.422 -5.772 1.00 82.06 334 LEU A CA 1
ATOM 2520 C C . LEU A 1 334 ? 27.752 -6.388 -6.432 1.00 82.06 334 LEU A C 1
ATOM 2522 O O . LEU A 1 334 ? 26.987 -5.992 -7.318 1.00 82.06 334 LEU A O 1
ATOM 2526 N N . ASN A 1 335 ? 27.768 -7.653 -6.012 1.00 76.38 335 ASN A N 1
ATOM 2527 C CA . ASN A 1 335 ? 26.847 -8.674 -6.504 1.00 76.38 335 ASN A CA 1
ATOM 2528 C C . ASN A 1 335 ? 25.496 -8.565 -5.778 1.00 76.38 335 ASN A C 1
ATOM 2530 O O . ASN A 1 335 ? 25.457 -8.428 -4.562 1.00 76.38 335 ASN A O 1
ATOM 2534 N N . ALA A 1 336 ? 24.385 -8.641 -6.516 1.00 75.00 336 ALA A N 1
ATOM 2535 C CA . ALA A 1 336 ? 23.034 -8.604 -5.952 1.00 75.00 336 ALA A CA 1
ATOM 2536 C C . ALA A 1 336 ? 22.531 -10.021 -5.622 1.00 75.00 336 ALA A C 1
ATOM 2538 O O . ALA A 1 336 ? 21.489 -10.470 -6.120 1.00 75.00 336 ALA A O 1
ATOM 2539 N N . ASP A 1 337 ? 23.303 -10.752 -4.818 1.00 71.62 337 ASP A N 1
ATOM 2540 C CA . ASP A 1 337 ? 23.025 -12.140 -4.437 1.00 71.62 337 ASP A CA 1
ATOM 2541 C C . ASP A 1 337 ? 21.956 -12.260 -3.329 1.00 71.62 337 ASP A C 1
ATOM 2543 O O . ASP A 1 337 ? 21.544 -13.369 -2.963 1.00 71.62 337 ASP A O 1
ATOM 2547 N N . LYS A 1 338 ? 21.430 -11.114 -2.870 1.00 78.31 338 LYS A N 1
ATOM 2548 C CA . LYS A 1 338 ? 20.405 -10.956 -1.835 1.00 78.31 338 LYS A CA 1
ATOM 2549 C C . LYS A 1 338 ? 20.921 -11.337 -0.449 1.00 78.31 338 LYS A C 1
ATOM 2551 O O . LYS A 1 338 ? 20.096 -11.733 0.390 1.00 78.31 338 LYS A O 1
ATOM 2556 N N . ARG A 1 339 ? 22.228 -11.238 -0.185 1.00 80.44 339 ARG A N 1
ATOM 2557 C CA . ARG A 1 339 ? 22.858 -11.577 1.096 1.00 80.44 339 ARG A CA 1
ATOM 2558 C C . ARG A 1 339 ? 23.752 -10.439 1.579 1.00 80.44 339 ARG A C 1
ATOM 2560 O O . ARG A 1 339 ? 24.829 -10.183 1.073 1.00 80.44 339 ARG A O 1
ATOM 2567 N N . PHE A 1 340 ? 23.364 -9.862 2.710 1.00 83.19 340 PHE A N 1
ATOM 2568 C CA . PHE A 1 340 ? 24.109 -8.782 3.326 1.00 83.19 340 PHE A CA 1
ATOM 2569 C C . PHE A 1 340 ? 25.326 -9.376 4.035 1.00 83.19 340 PHE A C 1
ATOM 2571 O O . PHE A 1 340 ? 25.240 -9.844 5.174 1.00 83.19 340 PHE A O 1
ATOM 2578 N N . ASP A 1 341 ? 26.454 -9.368 3.350 1.00 87.00 341 ASP A N 1
ATOM 2579 C CA . ASP A 1 341 ? 27.751 -9.844 3.806 1.00 87.00 341 ASP A CA 1
ATOM 2580 C C . ASP A 1 341 ? 28.731 -8.678 4.035 1.00 87.00 341 ASP A C 1
ATOM 2582 O O . ASP A 1 341 ? 28.328 -7.512 4.119 1.00 87.00 341 ASP A O 1
ATOM 2586 N N . GLY A 1 342 ? 30.019 -8.994 4.203 1.00 89.56 342 GLY A N 1
ATOM 2587 C CA . GLY A 1 342 ? 31.056 -7.989 4.447 1.00 89.56 342 GLY A CA 1
ATOM 2588 C C . GLY A 1 342 ? 31.238 -7.012 3.283 1.00 89.56 342 GLY A C 1
ATOM 2589 O O . GLY A 1 342 ? 31.551 -5.843 3.513 1.00 89.56 342 GLY A O 1
ATOM 2590 N N . ASP A 1 343 ? 30.972 -7.451 2.054 1.00 90.88 343 ASP A N 1
ATOM 2591 C CA . ASP A 1 343 ? 31.077 -6.613 0.862 1.00 90.88 343 ASP A CA 1
ATOM 2592 C C . ASP A 1 343 ? 29.900 -5.646 0.764 1.00 90.88 343 ASP A C 1
ATOM 2594 O O . ASP A 1 343 ? 30.095 -4.440 0.580 1.00 90.88 343 ASP A O 1
ATOM 2598 N N . THR A 1 344 ? 28.686 -6.135 1.024 1.00 92.38 344 THR A N 1
ATOM 2599 C CA . THR A 1 344 ? 27.489 -5.287 1.123 1.00 92.38 344 THR A CA 1
ATOM 2600 C C . THR A 1 344 ? 27.617 -4.269 2.252 1.00 92.38 344 THR A C 1
ATOM 2602 O O . THR A 1 344 ? 27.277 -3.094 2.088 1.00 92.38 344 THR A O 1
ATOM 2605 N N . ARG A 1 345 ? 28.172 -4.679 3.397 1.00 94.75 345 ARG A N 1
ATOM 2606 C CA . ARG A 1 345 ? 28.473 -3.766 4.503 1.00 94.75 345 ARG A CA 1
ATOM 2607 C C . ARG A 1 345 ? 29.454 -2.675 4.088 1.00 94.75 345 ARG A C 1
ATOM 2609 O O . ARG A 1 345 ? 29.198 -1.505 4.368 1.00 94.75 345 ARG A O 1
ATOM 2616 N N . ALA A 1 346 ? 30.561 -3.036 3.441 1.00 93.19 346 ALA A N 1
ATOM 2617 C CA . ALA A 1 346 ? 31.570 -2.077 3.004 1.00 93.19 346 ALA A CA 1
ATOM 2618 C C . ALA A 1 346 ? 30.990 -1.053 2.016 1.00 93.19 346 ALA A C 1
ATOM 2620 O O . ALA A 1 346 ? 31.250 0.145 2.157 1.00 93.19 346 ALA A O 1
ATOM 2621 N N . ALA A 1 347 ? 30.132 -1.500 1.094 1.00 93.44 347 ALA A N 1
ATOM 2622 C CA . ALA A 1 347 ? 29.406 -0.623 0.180 1.00 93.44 347 ALA A CA 1
ATOM 2623 C C . ALA A 1 347 ? 28.467 0.345 0.926 1.00 93.44 347 ALA A C 1
ATOM 2625 O O . ALA A 1 347 ? 28.438 1.540 0.621 1.00 93.44 347 ALA A O 1
ATOM 2626 N N . VAL A 1 348 ? 27.751 -0.130 1.953 1.00 94.44 348 VAL A N 1
ATOM 2627 C CA . VAL A 1 348 ? 26.906 0.722 2.810 1.00 94.44 348 VAL A CA 1
ATOM 2628 C C . VAL A 1 348 ? 27.739 1.738 3.593 1.00 94.44 348 VAL A C 1
ATOM 2630 O O . VAL A 1 348 ? 27.360 2.905 3.653 1.00 94.44 348 VAL A O 1
ATOM 2633 N N . GLU A 1 349 ? 28.879 1.343 4.164 1.00 91.94 349 GLU A N 1
ATOM 2634 C CA . GLU A 1 349 ? 29.776 2.280 4.853 1.00 91.94 349 GLU A CA 1
ATOM 2635 C C . GLU A 1 349 ? 30.329 3.340 3.892 1.00 91.94 349 GLU A C 1
ATOM 2637 O O . GLU A 1 349 ? 30.395 4.520 4.236 1.00 91.94 349 GLU A O 1
ATOM 2642 N N . ALA A 1 350 ? 30.724 2.940 2.680 1.00 91.44 350 ALA A N 1
ATOM 2643 C CA . ALA A 1 350 ? 31.199 3.859 1.651 1.00 91.44 350 ALA A CA 1
ATOM 2644 C C . ALA A 1 350 ? 30.105 4.859 1.247 1.00 91.44 350 ALA A C 1
ATOM 2646 O O . ALA A 1 350 ? 30.377 6.058 1.151 1.00 91.44 350 ALA A O 1
ATOM 2647 N N . PHE A 1 351 ? 28.863 4.391 1.099 1.00 91.75 351 PHE A N 1
ATOM 2648 C CA . PHE A 1 351 ? 27.701 5.247 0.872 1.00 91.75 351 PHE A CA 1
ATOM 2649 C C . PHE A 1 351 ? 27.484 6.221 2.035 1.00 91.75 351 PHE A C 1
ATOM 2651 O O . PHE A 1 351 ? 27.404 7.431 1.829 1.00 91.75 351 PHE A O 1
ATOM 2658 N N . GLN A 1 352 ? 27.450 5.725 3.272 1.00 91.75 352 GLN A N 1
ATOM 2659 C CA . GLN A 1 352 ? 27.273 6.562 4.461 1.00 91.75 352 GLN A CA 1
ATOM 2660 C C . GLN A 1 352 ? 28.350 7.656 4.558 1.00 91.75 352 GLN A C 1
ATOM 2662 O O . GLN A 1 352 ? 28.003 8.819 4.767 1.00 91.75 352 GLN A O 1
ATOM 2667 N N . ARG A 1 353 ? 29.630 7.324 4.314 1.00 91.88 353 ARG A N 1
ATOM 2668 C CA . ARG A 1 353 ? 30.740 8.299 4.277 1.00 91.88 353 ARG A CA 1
ATOM 2669 C C . ARG A 1 353 ? 30.548 9.346 3.184 1.00 91.88 353 ARG A C 1
ATOM 2671 O O . ARG A 1 353 ? 30.696 10.534 3.454 1.00 91.88 353 ARG A O 1
ATOM 2678 N N . ALA A 1 354 ? 30.209 8.916 1.969 1.00 84.06 354 ALA A N 1
ATOM 2679 C CA . ALA A 1 354 ? 30.033 9.809 0.824 1.00 84.06 354 ALA A CA 1
ATOM 2680 C C . ALA A 1 354 ? 28.890 10.820 1.027 1.00 84.06 354 ALA A C 1
ATOM 2682 O O . ALA A 1 354 ? 28.966 11.938 0.525 1.00 84.06 354 ALA A O 1
ATOM 2683 N N . HIS A 1 355 ? 27.860 10.443 1.790 1.00 80.25 355 HIS A N 1
ATOM 2684 C CA . HIS A 1 355 ? 26.669 11.260 2.028 1.00 80.25 355 HIS A CA 1
ATOM 2685 C C . HIS A 1 355 ? 26.611 11.897 3.429 1.00 80.25 355 HIS A C 1
ATOM 2687 O O . HIS A 1 355 ? 25.571 12.440 3.804 1.00 80.25 355 HIS A O 1
ATOM 2693 N N . GLY A 1 356 ? 27.700 11.847 4.208 1.00 85.56 356 GLY A N 1
ATOM 2694 C CA . GLY A 1 356 ? 27.775 12.463 5.540 1.00 85.56 356 GLY A CA 1
ATOM 2695 C C . GLY A 1 356 ? 26.765 11.898 6.546 1.00 85.56 356 GLY A C 1
ATOM 2696 O O . GLY A 1 356 ? 26.258 12.633 7.393 1.00 85.56 356 GLY A O 1
ATOM 2697 N N . LEU A 1 357 ? 26.420 10.613 6.419 1.00 82.12 357 LEU A N 1
ATOM 2698 C CA . LEU A 1 357 ? 25.491 9.931 7.316 1.00 82.12 357 LEU A CA 1
ATOM 2699 C C . LEU A 1 357 ? 26.242 9.399 8.539 1.00 82.12 357 LEU A C 1
ATOM 2701 O O . LEU A 1 357 ? 27.145 8.577 8.403 1.00 82.12 357 LEU A O 1
ATOM 2705 N N . GLU A 1 358 ? 25.825 9.834 9.727 1.00 77.19 358 GLU A N 1
ATOM 2706 C CA . GLU A 1 358 ? 26.395 9.406 11.007 1.00 77.19 358 GLU A CA 1
ATOM 2707 C C . GLU A 1 358 ? 25.391 8.553 11.812 1.00 77.19 358 GLU A C 1
ATOM 2709 O O . GLU A 1 358 ? 24.206 8.905 11.875 1.00 77.19 358 GLU A O 1
ATOM 2714 N N . PRO A 1 359 ? 25.836 7.464 12.472 1.00 76.62 359 PRO A N 1
ATOM 2715 C CA . PRO A 1 359 ? 27.189 6.908 12.415 1.00 76.62 359 PRO A CA 1
ATOM 2716 C C . PRO A 1 359 ? 27.471 6.187 11.085 1.00 76.62 359 PRO A C 1
ATOM 2718 O O . PRO A 1 359 ? 26.574 5.580 10.501 1.00 76.62 359 PRO A O 1
ATOM 2721 N N . VAL A 1 360 ? 28.734 6.182 10.650 1.00 89.38 360 VAL A N 1
ATOM 2722 C CA . VAL A 1 360 ? 29.208 5.273 9.590 1.00 89.38 360 VAL A CA 1
ATOM 2723 C C . VAL A 1 360 ? 29.422 3.886 10.192 1.00 89.38 360 VAL A C 1
ATOM 2725 O O . VAL A 1 360 ? 30.511 3.545 10.659 1.00 89.38 360 VAL A O 1
ATOM 2728 N N . ASP A 1 361 ? 28.359 3.097 10.239 1.00 80.12 361 ASP A N 1
ATOM 2729 C CA . ASP A 1 361 ? 28.320 1.814 10.940 1.00 80.12 361 ASP A CA 1
ATOM 2730 C C . ASP A 1 361 ? 28.019 0.612 10.032 1.00 80.12 361 ASP A C 1
ATOM 2732 O O . ASP A 1 361 ? 27.876 -0.507 10.534 1.00 80.12 361 ASP A O 1
ATOM 2736 N N . GLY A 1 362 ? 27.929 0.829 8.713 1.00 86.06 362 GLY A N 1
ATOM 2737 C CA . GLY A 1 362 ? 27.727 -0.225 7.711 1.00 86.06 362 GLY A CA 1
ATOM 2738 C C . GLY A 1 362 ? 26.339 -0.843 7.757 1.00 86.06 362 GLY A C 1
ATOM 2739 O O . GLY A 1 362 ? 26.109 -1.939 7.250 1.00 86.06 362 GLY A O 1
ATOM 2740 N N . LYS A 1 363 ? 25.409 -0.147 8.405 1.00 90.12 363 LYS A N 1
ATOM 2741 C CA . LYS A 1 363 ? 24.051 -0.587 8.679 1.00 90.12 363 LYS A CA 1
ATOM 2742 C C . LYS A 1 363 ? 23.070 0.274 7.899 1.00 90.12 363 LYS A C 1
ATOM 2744 O O . LYS A 1 363 ? 22.944 1.472 8.138 1.00 90.12 363 LYS A O 1
ATOM 2749 N N . ALA A 1 364 ? 22.300 -0.332 7.003 1.00 78.75 364 ALA A N 1
ATOM 2750 C CA . ALA A 1 364 ? 21.288 0.389 6.245 1.00 78.75 364 ALA A CA 1
ATOM 2751 C C . ALA A 1 364 ? 20.007 0.560 7.082 1.00 78.75 364 ALA A C 1
ATOM 2753 O O . ALA A 1 364 ? 19.040 -0.188 6.948 1.00 78.75 364 ALA A O 1
ATOM 2754 N N . GLY A 1 365 ? 20.028 1.528 8.002 1.00 64.94 365 GLY A N 1
ATOM 2755 C CA . GLY A 1 365 ? 18.854 1.990 8.749 1.00 64.94 365 GLY A CA 1
ATOM 2756 C C . GLY A 1 365 ? 17.967 2.949 7.942 1.00 64.94 365 GLY A C 1
ATOM 2757 O O . GLY A 1 365 ? 18.284 3.263 6.795 1.00 64.94 365 GLY A O 1
ATOM 2758 N N . PRO A 1 366 ? 16.875 3.479 8.530 1.00 71.00 366 PRO A N 1
ATOM 2759 C CA . PRO A 1 366 ? 15.922 4.341 7.819 1.00 71.00 366 PRO A CA 1
ATOM 2760 C C . PRO A 1 366 ? 16.550 5.560 7.128 1.00 71.00 366 PRO A C 1
ATOM 2762 O O . PRO A 1 366 ? 16.158 5.904 6.016 1.00 71.00 366 PRO A O 1
ATOM 2765 N N . ALA A 1 367 ? 17.545 6.196 7.758 1.00 69.56 367 ALA A N 1
ATOM 2766 C CA . ALA A 1 367 ? 18.255 7.333 7.174 1.00 69.56 367 ALA A CA 1
ATOM 2767 C C . ALA A 1 367 ? 19.069 6.928 5.932 1.00 69.56 367 ALA A C 1
ATOM 2769 O O . ALA A 1 367 ? 18.982 7.588 4.897 1.00 69.56 367 ALA A O 1
ATOM 2770 N N . THR A 1 368 ? 19.805 5.817 6.018 1.00 76.19 368 THR A N 1
ATOM 2771 C CA . THR A 1 368 ? 20.619 5.275 4.923 1.00 76.19 368 THR A CA 1
ATOM 2772 C C . THR A 1 368 ? 19.755 4.760 3.776 1.00 76.19 368 THR A C 1
ATOM 2774 O O . THR A 1 368 ? 19.960 5.165 2.637 1.00 76.19 368 THR A O 1
ATOM 2777 N N . LEU A 1 369 ? 18.731 3.952 4.063 1.00 74.56 369 LEU A N 1
ATOM 2778 C CA . LEU A 1 369 ? 17.795 3.453 3.049 1.00 74.56 369 LEU A CA 1
ATOM 2779 C C . LEU A 1 369 ? 17.038 4.597 2.365 1.00 74.56 369 LEU A C 1
ATOM 2781 O O . LEU A 1 369 ? 16.887 4.596 1.146 1.00 74.56 369 LEU A O 1
ATOM 2785 N N . GLY A 1 370 ? 16.615 5.605 3.132 1.00 61.56 370 GLY A N 1
ATOM 2786 C CA . GLY A 1 370 ? 15.963 6.792 2.586 1.00 61.56 370 GLY A CA 1
ATOM 2787 C C . GLY A 1 370 ? 16.888 7.650 1.719 1.00 61.56 370 GLY A C 1
ATOM 2788 O O . GLY A 1 370 ? 16.416 8.276 0.776 1.00 61.56 370 GLY A O 1
ATOM 2789 N N . ALA A 1 371 ? 18.189 7.700 2.014 1.00 65.75 371 ALA A N 1
ATOM 2790 C CA . ALA A 1 371 ? 19.167 8.390 1.174 1.00 65.75 371 ALA A CA 1
ATOM 2791 C C . ALA A 1 371 ? 19.422 7.640 -0.143 1.00 65.75 371 ALA A C 1
ATOM 2793 O O . ALA A 1 371 ? 19.371 8.261 -1.201 1.00 65.75 371 ALA A O 1
ATOM 2794 N N . ILE A 1 372 ? 19.589 6.316 -0.090 1.00 77.94 372 ILE A N 1
ATOM 2795 C CA . ILE A 1 372 ? 19.776 5.469 -1.280 1.00 77.94 372 ILE A CA 1
ATOM 2796 C C . ILE A 1 372 ? 18.551 5.531 -2.206 1.00 77.94 372 ILE A C 1
ATOM 2798 O O . ILE A 1 372 ? 18.704 5.649 -3.419 1.00 77.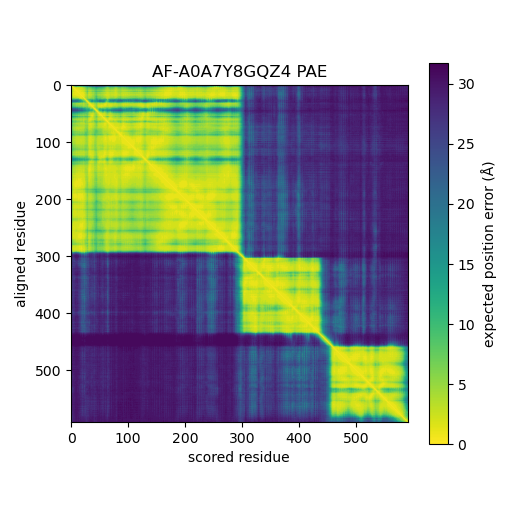94 372 ILE A O 1
ATOM 2802 N N . ASP A 1 373 ? 17.329 5.491 -1.659 1.00 68.12 373 ASP A N 1
ATOM 2803 C CA . ASP A 1 373 ? 16.097 5.600 -2.461 1.00 68.12 373 ASP A CA 1
ATOM 2804 C C . ASP A 1 373 ? 15.974 6.970 -3.156 1.00 68.12 373 ASP A C 1
ATOM 2806 O O . ASP A 1 373 ? 15.558 7.030 -4.313 1.00 68.12 373 ASP A O 1
ATOM 2810 N N . ARG A 1 374 ? 16.393 8.066 -2.501 1.00 74.31 374 ARG A N 1
ATOM 2811 C CA . ARG A 1 374 ? 16.420 9.399 -3.130 1.00 74.31 374 ARG A CA 1
ATOM 2812 C C . ARG A 1 374 ? 17.387 9.459 -4.312 1.00 74.31 374 ARG A C 1
ATOM 2814 O O . ARG A 1 374 ? 16.974 9.914 -5.374 1.00 74.31 374 ARG A O 1
ATOM 2821 N N . GLU A 1 375 ? 18.614 8.971 -4.143 1.00 76.19 375 GLU A N 1
ATOM 2822 C CA . GLU A 1 375 ? 19.628 8.925 -5.211 1.00 76.19 375 GLU A CA 1
ATOM 2823 C C . GLU A 1 375 ? 19.154 8.067 -6.394 1.00 76.19 375 GLU A C 1
ATOM 2825 O O . GLU A 1 375 ? 19.217 8.486 -7.550 1.00 76.19 375 GLU A O 1
ATOM 2830 N N . ALA A 1 376 ? 18.571 6.897 -6.110 1.00 77.75 376 ALA A N 1
ATOM 2831 C CA . ALA A 1 376 ? 18.032 6.016 -7.141 1.00 77.75 376 ALA A CA 1
ATOM 2832 C C . ALA A 1 376 ? 16.941 6.698 -7.983 1.00 77.75 376 ALA A C 1
ATOM 2834 O O . ALA A 1 376 ? 16.972 6.654 -9.215 1.00 77.75 376 ALA A O 1
ATOM 2835 N N . ARG A 1 377 ? 15.995 7.383 -7.332 1.00 72.12 377 ARG A N 1
ATOM 2836 C CA . ARG A 1 377 ? 14.924 8.105 -8.036 1.00 72.12 377 ARG A CA 1
ATOM 2837 C C . ARG A 1 377 ? 15.441 9.321 -8.793 1.00 72.12 377 ARG A C 1
ATOM 2839 O O . ARG A 1 377 ? 14.926 9.611 -9.871 1.00 72.12 377 ARG A O 1
ATOM 2846 N N . GLN A 1 378 ? 16.433 10.031 -8.259 1.00 74.25 378 GLN A N 1
ATOM 2847 C CA . GLN A 1 378 ? 17.059 11.164 -8.944 1.00 74.25 378 GLN A CA 1
ATOM 2848 C C . GLN A 1 378 ? 17.741 10.720 -10.239 1.00 74.25 378 GLN A C 1
ATOM 2850 O O . GLN A 1 378 ? 17.508 11.335 -11.278 1.00 74.25 378 GLN A O 1
ATOM 2855 N N . LEU A 1 379 ? 18.484 9.611 -10.203 1.00 83.06 379 LEU A N 1
ATOM 2856 C CA . LEU A 1 379 ? 19.095 9.015 -11.389 1.00 83.06 379 LEU A CA 1
ATOM 2857 C C . LEU A 1 379 ? 18.044 8.612 -12.435 1.00 83.06 379 LEU A C 1
ATOM 2859 O O . LEU A 1 379 ? 18.138 9.022 -13.590 1.00 83.06 379 LEU A O 1
ATOM 2863 N N . GLN A 1 380 ? 17.015 7.859 -12.032 1.00 78.62 380 GLN A N 1
ATOM 2864 C CA . GLN A 1 380 ? 15.923 7.453 -12.930 1.00 78.62 380 GLN A CA 1
ATOM 2865 C C . GLN A 1 380 ? 15.215 8.667 -13.550 1.00 78.62 380 GLN A C 1
ATOM 2867 O O . GLN A 1 380 ? 14.955 8.682 -14.750 1.00 78.62 380 GLN A O 1
ATOM 2872 N N . THR A 1 381 ? 14.958 9.710 -12.752 1.00 67.31 381 THR A N 1
ATOM 2873 C CA . THR A 1 381 ? 14.340 10.961 -13.223 1.00 67.31 381 THR A CA 1
ATOM 2874 C C . THR A 1 381 ? 15.230 11.678 -14.236 1.00 67.31 381 THR A C 1
ATOM 2876 O O . THR A 1 381 ? 14.732 12.143 -15.257 1.00 67.31 381 THR A O 1
ATOM 2879 N N . ALA A 1 382 ? 16.538 11.760 -13.983 1.00 77.44 382 ALA A N 1
ATOM 2880 C CA . ALA A 1 382 ? 17.479 12.429 -14.877 1.00 77.44 382 ALA A CA 1
ATOM 2881 C C . ALA A 1 382 ? 17.609 11.703 -16.225 1.00 77.44 382 ALA A C 1
ATOM 2883 O O . ALA A 1 382 ? 17.610 12.356 -17.267 1.00 77.44 382 ALA A O 1
ATOM 2884 N N . LEU A 1 383 ? 17.653 10.368 -16.214 1.00 82.62 383 LEU A N 1
ATOM 2885 C CA . LEU A 1 383 ? 17.680 9.551 -17.431 1.00 82.62 383 LEU A CA 1
ATOM 2886 C C . LEU A 1 383 ? 16.374 9.680 -18.224 1.00 82.62 383 LEU A C 1
ATOM 2888 O O . LEU A 1 383 ? 16.404 9.936 -19.428 1.00 82.62 383 LEU A O 1
ATOM 2892 N N . ALA A 1 384 ? 15.229 9.582 -17.543 1.00 73.62 384 ALA A N 1
ATOM 2893 C CA . ALA A 1 384 ? 13.918 9.724 -18.169 1.00 73.62 384 ALA A CA 1
ATOM 2894 C C . ALA A 1 384 ? 13.706 11.128 -18.767 1.00 73.62 384 ALA A C 1
ATOM 2896 O O . ALA A 1 384 ? 13.191 11.253 -19.876 1.00 73.62 384 ALA A O 1
ATOM 2897 N N . ALA A 1 385 ? 14.154 12.187 -18.081 1.00 70.25 385 ALA A N 1
ATOM 2898 C CA . ALA A 1 385 ? 14.063 13.567 -18.567 1.00 70.25 385 ALA A CA 1
ATOM 2899 C C . ALA A 1 385 ? 14.861 13.808 -19.859 1.00 70.25 385 ALA A C 1
ATOM 2901 O O . ALA A 1 385 ? 14.544 14.721 -20.619 1.00 70.25 385 ALA A O 1
ATOM 2902 N N . GLN A 1 386 ? 15.877 12.984 -20.115 1.00 75.62 386 GLN A N 1
ATOM 2903 C CA . GLN A 1 386 ? 16.687 13.021 -21.332 1.00 75.62 386 GLN A CA 1
ATOM 2904 C C . GLN A 1 386 ? 16.208 12.020 -22.395 1.00 75.62 386 GLN A C 1
ATOM 2906 O O . GLN A 1 386 ? 16.853 11.848 -23.424 1.00 75.62 386 GLN A O 1
ATOM 2911 N N . GLY A 1 387 ? 15.055 11.382 -22.171 1.00 75.75 387 GLY A N 1
ATOM 2912 C CA . GLY A 1 387 ? 14.435 10.464 -23.121 1.00 75.75 387 GLY A CA 1
ATOM 2913 C C . GLY A 1 387 ? 15.072 9.077 -23.161 1.00 75.75 387 GLY A C 1
ATOM 2914 O O . GLY A 1 387 ? 14.779 8.315 -24.080 1.00 75.75 387 GLY A O 1
ATOM 2915 N N . HIS A 1 388 ? 15.921 8.725 -22.188 1.00 82.00 388 HIS A N 1
ATOM 2916 C CA . HIS A 1 388 ? 16.453 7.370 -22.102 1.00 82.00 388 HIS A CA 1
ATOM 2917 C C . HIS A 1 388 ? 15.374 6.385 -21.653 1.00 82.00 388 HIS A C 1
ATOM 2919 O O . HIS A 1 388 ? 14.583 6.643 -20.742 1.00 82.00 388 HIS A O 1
ATOM 2925 N N . THR A 1 389 ? 15.376 5.232 -22.307 1.00 75.19 389 THR A N 1
ATOM 2926 C CA . THR A 1 389 ? 14.432 4.136 -22.111 1.00 75.19 389 THR A CA 1
ATOM 2927 C C . THR A 1 389 ? 15.142 2.919 -21.538 1.00 75.19 389 THR A C 1
ATOM 2929 O O . THR A 1 389 ? 16.371 2.835 -21.553 1.00 75.19 389 THR A O 1
ATOM 2932 N N . ASP A 1 390 ? 14.373 1.943 -21.072 1.00 70.19 390 ASP A N 1
ATOM 2933 C CA . ASP A 1 390 ? 14.909 0.624 -20.764 1.00 70.19 390 ASP A CA 1
ATOM 2934 C C . ASP A 1 390 ? 15.463 -0.087 -22.021 1.00 70.19 390 ASP A C 1
ATOM 2936 O O . ASP A 1 390 ? 15.355 0.397 -23.154 1.00 70.19 390 ASP A O 1
ATOM 2940 N N . ALA A 1 391 ? 16.033 -1.278 -21.819 1.00 62.34 391 ALA A N 1
ATOM 2941 C CA . ALA A 1 391 ? 16.605 -2.106 -22.885 1.00 62.34 391 ALA A CA 1
ATOM 2942 C C . ALA A 1 391 ? 15.610 -2.490 -24.001 1.00 62.34 391 ALA A C 1
ATOM 2944 O O . ALA A 1 391 ? 16.031 -2.893 -25.083 1.00 62.34 391 ALA A O 1
ATOM 2945 N N . ASN A 1 392 ? 14.303 -2.377 -23.751 1.00 62.75 392 ASN A N 1
ATOM 2946 C CA . ASN A 1 392 ? 13.239 -2.716 -24.693 1.00 62.75 392 ASN A CA 1
ATOM 2947 C C . ASN A 1 392 ? 12.626 -1.472 -25.361 1.00 62.75 392 ASN A C 1
ATOM 2949 O O . ASN A 1 392 ? 11.622 -1.596 -26.064 1.00 62.75 392 ASN A O 1
ATOM 2953 N N . GLY A 1 393 ? 13.187 -0.280 -25.133 1.00 63.41 393 GLY A N 1
ATOM 2954 C CA . GLY A 1 393 ? 12.659 0.976 -25.667 1.00 63.41 393 GLY A CA 1
ATOM 2955 C C . GLY A 1 393 ? 11.451 1.526 -24.901 1.00 63.41 393 GLY A C 1
ATOM 2956 O O . GLY A 1 393 ? 10.758 2.401 -25.418 1.00 63.41 393 GLY A O 1
ATOM 2957 N N . ARG A 1 394 ? 11.166 1.024 -23.692 1.00 64.00 394 ARG A N 1
ATOM 2958 C CA . ARG A 1 394 ? 10.065 1.508 -22.841 1.00 64.00 394 ARG A CA 1
ATOM 2959 C C . ARG A 1 394 ? 10.529 2.631 -21.924 1.00 64.00 394 ARG A C 1
ATOM 2961 O O . ARG A 1 394 ? 11.683 2.661 -21.500 1.00 64.00 394 ARG A O 1
ATOM 2968 N N . ALA A 1 395 ? 9.620 3.537 -21.574 1.00 65.19 395 ALA A N 1
ATOM 2969 C CA . ALA A 1 395 ? 9.914 4.595 -20.615 1.00 65.19 395 ALA A CA 1
ATOM 2970 C C . ALA A 1 395 ? 10.408 4.012 -19.277 1.00 65.19 395 ALA A C 1
ATOM 2972 O O . ALA A 1 395 ? 9.904 2.996 -18.797 1.00 65.19 395 ALA A O 1
ATOM 2973 N N . LEU A 1 396 ? 11.412 4.653 -18.678 1.00 63.75 396 LEU A N 1
ATOM 2974 C CA . LEU A 1 396 ? 11.929 4.247 -17.374 1.00 63.75 396 LEU A CA 1
ATOM 2975 C C . LEU A 1 396 ? 10.917 4.537 -16.264 1.00 63.75 396 LEU A C 1
ATOM 2977 O O . LEU A 1 396 ? 10.464 5.669 -16.102 1.00 63.75 396 LEU A O 1
ATOM 2981 N N . SER A 1 397 ? 10.641 3.528 -15.440 1.00 60.66 397 SER A N 1
ATOM 2982 C CA . SER A 1 397 ? 9.892 3.695 -14.194 1.00 60.66 397 SER A CA 1
ATOM 2983 C C . SER A 1 397 ? 10.770 4.345 -13.116 1.00 60.66 397 SER A C 1
ATOM 2985 O O . SER A 1 397 ? 11.904 3.921 -12.892 1.00 60.66 397 SER A O 1
ATOM 2987 N N . VAL A 1 398 ? 10.245 5.360 -12.418 1.00 60.81 398 VAL A N 1
ATOM 2988 C CA . VAL A 1 398 ? 10.912 6.037 -11.285 1.00 60.81 398 VAL A CA 1
ATOM 2989 C C . VAL A 1 398 ? 10.465 5.396 -9.965 1.00 60.81 398 VAL A C 1
ATOM 2991 O O . VAL A 1 398 ? 9.796 6.001 -9.122 1.00 60.81 398 VAL A O 1
ATOM 2994 N N . ASP A 1 399 ? 10.795 4.121 -9.792 1.00 53.84 399 ASP A N 1
ATOM 2995 C CA . ASP A 1 399 ? 10.347 3.269 -8.681 1.00 53.84 399 ASP A CA 1
ATOM 2996 C C . ASP A 1 399 ? 11.348 3.177 -7.511 1.00 53.84 399 ASP A C 1
ATOM 2998 O O . ASP A 1 399 ? 11.010 2.645 -6.446 1.00 53.84 399 ASP A O 1
ATOM 3002 N N . GLY A 1 400 ? 12.546 3.755 -7.653 1.00 53.22 400 GLY A N 1
ATOM 3003 C CA . GLY A 1 400 ? 13.624 3.675 -6.664 1.00 53.22 400 GLY A CA 1
ATOM 3004 C C . GLY A 1 400 ? 14.323 2.310 -6.629 1.00 53.22 400 GLY A C 1
ATOM 3005 O O . GLY A 1 400 ? 15.011 2.000 -5.650 1.00 53.22 400 GLY A O 1
ATOM 3006 N N . HIS A 1 401 ? 14.132 1.476 -7.655 1.00 77.19 401 HIS A N 1
ATOM 3007 C CA . HIS A 1 401 ? 14.867 0.236 -7.879 1.00 77.19 401 HIS A CA 1
ATOM 3008 C C . HIS A 1 401 ? 15.718 0.338 -9.153 1.00 77.19 401 HIS A C 1
ATOM 3010 O O . HIS A 1 401 ? 15.227 0.345 -10.280 1.00 77.19 401 HIS A O 1
ATOM 3016 N N . LEU A 1 402 ? 17.037 0.372 -8.979 1.00 73.94 402 LEU A N 1
ATOM 3017 C CA . LEU A 1 402 ? 17.997 0.433 -10.077 1.00 73.94 402 LEU A CA 1
ATOM 3018 C C . LEU A 1 402 ? 18.253 -0.968 -10.645 1.00 73.94 402 LEU A C 1
ATOM 3020 O O . LEU A 1 402 ? 19.314 -1.554 -10.440 1.00 73.94 402 LEU A O 1
ATOM 3024 N N . GLY A 1 403 ? 17.240 -1.518 -11.314 1.00 73.00 403 GLY A N 1
ATOM 3025 C CA . GLY A 1 403 ? 17.302 -2.816 -11.985 1.00 73.00 403 GLY A CA 1
ATOM 3026 C C . GLY A 1 403 ? 17.893 -2.749 -13.399 1.00 73.00 403 GLY A C 1
ATOM 3027 O O . GLY A 1 403 ? 18.435 -1.730 -13.834 1.00 73.00 403 GLY A O 1
ATOM 3028 N N . ALA A 1 404 ? 17.744 -3.843 -14.153 1.00 74.69 404 ALA A N 1
ATOM 3029 C CA . ALA A 1 404 ? 18.309 -3.990 -15.499 1.00 74.69 404 ALA A CA 1
ATOM 3030 C C . ALA A 1 404 ? 17.871 -2.885 -16.480 1.00 74.69 404 ALA A C 1
ATOM 3032 O O . ALA A 1 404 ? 18.684 -2.416 -17.272 1.00 74.69 404 ALA A O 1
ATOM 3033 N N . GLY A 1 405 ? 16.616 -2.427 -16.394 1.00 75.94 405 GLY A N 1
ATOM 3034 C CA . GLY A 1 405 ? 16.115 -1.334 -17.232 1.00 75.94 405 GLY A CA 1
ATOM 3035 C C . GLY A 1 405 ? 16.867 -0.023 -16.998 1.00 75.94 405 GLY A C 1
ATOM 3036 O O . GLY A 1 405 ? 17.330 0.597 -17.951 1.00 75.94 405 GLY A O 1
ATOM 3037 N N . THR A 1 406 ? 17.074 0.356 -15.734 1.00 78.56 406 THR A N 1
ATOM 3038 C CA . THR A 1 406 ? 17.822 1.571 -15.382 1.00 78.56 406 THR A CA 1
ATOM 3039 C C . THR A 1 406 ? 19.303 1.457 -15.737 1.00 78.56 406 THR A C 1
ATOM 3041 O O . THR A 1 406 ? 19.890 2.427 -16.206 1.00 78.56 406 THR A O 1
ATOM 3044 N N . ARG A 1 407 ? 19.906 0.271 -15.573 1.00 82.62 407 ARG A N 1
ATOM 3045 C CA . ARG A 1 407 ? 21.292 0.012 -15.993 1.00 82.62 407 ARG A CA 1
ATOM 3046 C C . ARG A 1 407 ? 21.461 0.181 -17.506 1.00 82.62 407 ARG A C 1
ATOM 3048 O O . ARG A 1 407 ? 22.406 0.830 -17.939 1.00 82.62 407 ARG A O 1
ATOM 3055 N N . ALA A 1 408 ? 20.527 -0.349 -18.296 1.00 76.81 408 ALA A N 1
ATOM 3056 C CA . ALA A 1 408 ? 20.534 -0.197 -19.750 1.00 76.81 408 ALA A CA 1
ATOM 3057 C C . ALA A 1 408 ? 20.374 1.269 -20.175 1.00 76.81 408 ALA A C 1
ATOM 3059 O O . ALA A 1 408 ? 21.114 1.748 -21.031 1.00 76.81 408 ALA A O 1
ATOM 3060 N N . ALA A 1 409 ? 19.466 2.002 -19.529 1.00 80.69 409 ALA A N 1
ATOM 3061 C CA . ALA A 1 409 ? 19.296 3.427 -19.776 1.00 80.69 409 ALA A CA 1
ATOM 3062 C C . ALA A 1 409 ? 20.541 4.247 -19.428 1.00 80.69 409 ALA A C 1
ATOM 3064 O O . ALA A 1 409 ? 20.909 5.149 -20.177 1.00 80.69 409 ALA A O 1
ATOM 3065 N N . LEU A 1 410 ? 21.196 3.936 -18.307 1.00 88.31 410 LEU A N 1
ATOM 3066 C CA . LEU A 1 410 ? 22.428 4.607 -17.912 1.00 88.31 410 LEU A CA 1
ATOM 3067 C C . LEU A 1 410 ? 23.571 4.294 -18.882 1.00 88.31 410 LEU A C 1
ATOM 3069 O O . LEU A 1 410 ? 24.296 5.206 -19.263 1.00 88.31 410 LEU A O 1
ATOM 3073 N N . GLY A 1 411 ? 23.668 3.049 -19.356 1.00 86.38 411 GLY A N 1
ATOM 3074 C CA . GLY A 1 411 ? 24.592 2.668 -20.426 1.00 86.38 411 GLY A CA 1
ATOM 3075 C C . GLY A 1 411 ? 24.322 3.427 -21.727 1.00 86.38 411 GLY A C 1
ATOM 3076 O O . GLY A 1 411 ? 25.251 3.920 -22.360 1.00 86.38 411 GLY A O 1
ATOM 3077 N N . ALA A 1 412 ? 23.050 3.610 -22.096 1.00 83.00 412 ALA A N 1
ATOM 3078 C CA . ALA A 1 412 ? 22.664 4.400 -23.264 1.00 83.00 412 ALA A CA 1
ATOM 3079 C C . ALA A 1 412 ? 22.995 5.894 -23.098 1.00 83.00 412 ALA A C 1
ATOM 3081 O O . ALA A 1 412 ? 23.447 6.530 -24.050 1.00 83.00 412 ALA A O 1
ATOM 3082 N N . TYR A 1 413 ? 22.808 6.450 -21.898 1.00 86.94 413 TYR A N 1
ATOM 3083 C CA . TYR A 1 413 ? 23.249 7.804 -21.562 1.00 86.94 413 TYR A CA 1
ATOM 3084 C C . TYR A 1 413 ? 24.765 7.937 -21.691 1.00 86.94 413 TYR A C 1
ATOM 3086 O O . TYR A 1 413 ? 25.260 8.818 -22.389 1.00 86.94 413 TYR A O 1
ATOM 3094 N N . GLN A 1 414 ? 25.513 7.020 -21.087 1.00 89.75 414 GLN A N 1
ATOM 3095 C CA . GLN A 1 414 ? 26.968 7.001 -21.166 1.00 89.75 414 GLN A CA 1
ATOM 3096 C C . GLN A 1 414 ? 27.444 6.935 -22.616 1.00 89.75 414 GLN A C 1
ATOM 3098 O O . GLN A 1 414 ? 28.237 7.773 -23.037 1.00 89.75 414 GLN A O 1
ATOM 3103 N N . GLN A 1 415 ? 26.868 6.037 -23.413 1.00 84.75 415 GLN A N 1
ATOM 3104 C CA . GLN A 1 415 ? 27.165 5.928 -24.836 1.00 84.75 415 GLN A CA 1
ATOM 3105 C C . GLN A 1 415 ? 26.859 7.227 -25.597 1.00 84.75 415 GLN A C 1
ATOM 3107 O O . GLN A 1 415 ? 27.685 7.682 -26.390 1.00 84.75 415 GLN A O 1
ATOM 3112 N N . ALA A 1 416 ? 25.705 7.852 -25.346 1.00 82.06 416 ALA A N 1
ATOM 3113 C CA . ALA A 1 416 ? 25.313 9.111 -25.985 1.00 82.06 416 ALA A CA 1
ATOM 3114 C C . ALA A 1 416 ? 26.244 10.281 -25.618 1.00 82.06 416 ALA A C 1
ATOM 3116 O O . ALA A 1 416 ? 26.422 11.207 -26.409 1.00 82.06 416 ALA A O 1
ATOM 3117 N N . HIS A 1 417 ? 26.865 10.220 -24.442 1.00 81.69 417 HIS A N 1
ATOM 3118 C CA . HIS A 1 417 ? 27.775 11.238 -23.925 1.00 81.69 417 HIS A CA 1
ATOM 3119 C C . HIS A 1 417 ? 29.264 10.886 -24.099 1.00 81.69 417 HIS A C 1
ATOM 3121 O O . HIS A 1 417 ? 30.121 11.627 -23.617 1.00 81.69 417 HIS A O 1
ATOM 3127 N N . GLY A 1 418 ? 29.588 9.804 -24.821 1.00 81.81 418 GLY A N 1
ATOM 3128 C CA . GLY A 1 418 ? 30.968 9.379 -25.089 1.00 81.81 418 GLY A CA 1
ATOM 3129 C C . GLY A 1 418 ? 31.713 8.848 -23.859 1.00 81.81 418 GLY A C 1
ATOM 3130 O O . GLY A 1 418 ? 32.940 8.923 -23.810 1.00 81.81 418 GLY A O 1
ATOM 3131 N N . LEU A 1 419 ? 30.974 8.357 -22.865 1.00 82.44 419 LEU A N 1
ATOM 3132 C CA . LEU A 1 419 ? 31.471 7.707 -21.655 1.00 82.44 419 LEU A CA 1
ATOM 3133 C C . LEU A 1 419 ? 31.470 6.181 -21.824 1.00 82.44 419 LEU A C 1
ATOM 3135 O O . LEU A 1 419 ? 30.816 5.647 -22.722 1.00 82.44 419 LEU A O 1
ATOM 3139 N N . ASP A 1 420 ? 32.170 5.480 -20.932 1.00 81.56 420 ASP A N 1
ATOM 3140 C CA . ASP A 1 420 ? 32.122 4.018 -20.863 1.00 81.56 420 ASP A CA 1
ATOM 3141 C C . ASP A 1 420 ? 30.694 3.548 -20.510 1.00 81.56 420 ASP A C 1
ATOM 3143 O O . ASP A 1 420 ? 30.180 3.949 -19.460 1.00 81.56 420 ASP A O 1
ATOM 3147 N N . PRO A 1 421 ? 30.017 2.737 -21.351 1.00 82.31 421 PRO A N 1
ATOM 3148 C CA . PRO A 1 421 ? 28.620 2.340 -21.162 1.00 82.31 421 PRO A CA 1
ATOM 3149 C C . PRO A 1 421 ? 28.466 1.212 -20.130 1.00 82.31 421 PRO A C 1
ATOM 3151 O O . PRO A 1 421 ? 27.788 0.211 -20.363 1.00 82.31 421 PRO A O 1
ATOM 3154 N N . SER A 1 422 ? 29.100 1.378 -18.971 1.00 77.88 422 SER A N 1
ATOM 3155 C CA . SER A 1 422 ? 29.121 0.417 -17.865 1.00 77.88 422 SER A CA 1
ATOM 3156 C C . SER A 1 422 ? 27.747 0.198 -17.219 1.00 77.88 422 SER A C 1
ATOM 3158 O O . SER A 1 422 ? 27.528 -0.792 -16.516 1.00 77.88 422 SER A O 1
ATOM 3160 N N . GLY A 1 423 ? 26.811 1.130 -17.417 1.00 81.75 423 GLY A N 1
ATOM 3161 C CA . GLY A 1 423 ? 25.528 1.168 -16.722 1.00 81.75 423 GLY A CA 1
ATOM 3162 C C . GLY A 1 423 ? 25.669 1.455 -15.222 1.00 81.75 423 GLY A C 1
ATOM 3163 O O . GLY A 1 423 ? 24.750 1.169 -14.450 1.00 81.75 423 GLY A O 1
ATOM 3164 N N . ILE A 1 424 ? 26.815 1.999 -14.804 1.00 88.25 424 ILE A N 1
ATOM 3165 C CA . ILE A 1 424 ? 27.149 2.353 -13.421 1.00 88.25 424 ILE A CA 1
ATOM 3166 C C . ILE A 1 424 ? 27.368 3.862 -13.328 1.00 88.25 424 ILE A C 1
ATOM 3168 O O . ILE A 1 424 ? 28.068 4.451 -14.142 1.00 88.25 424 ILE A O 1
ATOM 3172 N N . LEU A 1 425 ? 26.808 4.497 -12.301 1.00 86.06 425 LEU A N 1
ATOM 3173 C CA . LEU A 1 425 ? 26.919 5.930 -12.049 1.00 86.06 425 LEU A CA 1
ATOM 3174 C C . LEU A 1 425 ? 28.277 6.262 -11.405 1.00 86.06 425 LEU A C 1
ATOM 3176 O O . LEU A 1 425 ? 28.365 6.635 -10.230 1.00 86.06 425 LEU A O 1
ATOM 3180 N N . ASP A 1 426 ? 29.346 6.087 -12.176 1.00 83.94 426 ASP A N 1
ATOM 3181 C CA . ASP A 1 426 ? 30.713 6.424 -11.784 1.00 83.94 426 ASP A CA 1
ATOM 3182 C C . ASP A 1 426 ? 30.949 7.947 -11.707 1.00 83.94 426 ASP A C 1
ATOM 3184 O O . ASP A 1 426 ? 30.064 8.764 -11.974 1.00 83.94 426 ASP A O 1
ATOM 3188 N N . ALA A 1 427 ? 32.154 8.354 -11.300 1.00 82.00 427 ALA A N 1
ATOM 3189 C CA . ALA A 1 427 ? 32.483 9.766 -11.114 1.00 82.00 427 ALA A CA 1
ATOM 3190 C C . ALA A 1 427 ? 32.366 10.591 -12.411 1.00 82.00 427 ALA A C 1
ATOM 3192 O O . ALA A 1 427 ? 31.850 11.708 -12.366 1.00 82.00 427 ALA A O 1
ATOM 3193 N N . GLN A 1 428 ? 32.790 10.039 -13.554 1.00 82.19 428 GLN A N 1
ATOM 3194 C CA . GLN A 1 428 ? 32.707 10.728 -14.848 1.00 82.19 428 GLN A CA 1
ATOM 3195 C C . GLN A 1 428 ? 31.255 10.893 -15.295 1.00 82.19 428 GLN A C 1
ATOM 3197 O O . GLN A 1 428 ? 30.862 11.957 -15.770 1.00 82.19 428 GLN A O 1
ATOM 3202 N N . THR A 1 429 ? 30.437 9.868 -15.074 1.00 84.81 429 THR A N 1
ATOM 3203 C CA . THR A 1 429 ? 29.012 9.878 -15.390 1.00 84.81 429 THR A CA 1
ATOM 3204 C C . THR A 1 429 ? 28.260 10.853 -14.489 1.00 84.81 429 THR A C 1
ATOM 3206 O O . THR A 1 429 ? 27.448 11.630 -14.987 1.00 84.81 429 THR A O 1
ATOM 3209 N N . ARG A 1 430 ? 28.571 10.915 -13.185 1.00 84.12 430 ARG A N 1
ATOM 3210 C CA . ARG A 1 430 ? 27.992 11.930 -12.281 1.00 84.12 430 ARG A CA 1
ATOM 3211 C C . ARG A 1 430 ? 28.353 13.346 -12.699 1.00 84.12 430 ARG A C 1
ATOM 3213 O O . ARG A 1 430 ? 27.487 14.215 -12.678 1.00 84.12 430 ARG A O 1
ATOM 3220 N N . GLU A 1 431 ? 29.605 13.585 -13.078 1.00 82.75 431 GLU A N 1
ATOM 3221 C CA . GLU A 1 431 ? 30.051 14.903 -13.536 1.00 82.75 431 GLU A CA 1
ATOM 3222 C C . GLU A 1 431 ? 29.351 15.307 -14.841 1.00 82.75 431 GLU A C 1
ATOM 3224 O O . GLU A 1 431 ? 28.855 16.430 -14.955 1.00 82.75 431 GLU A O 1
ATOM 3229 N N . ALA A 1 432 ? 29.226 14.375 -15.789 1.00 81.94 432 ALA A N 1
ATOM 3230 C CA . ALA A 1 432 ? 28.502 14.596 -17.037 1.00 81.94 432 ALA A CA 1
ATOM 3231 C C . ALA A 1 432 ? 27.009 14.885 -16.808 1.00 81.94 432 ALA A C 1
ATOM 3233 O O . ALA A 1 432 ? 26.461 15.786 -17.446 1.00 81.94 432 ALA A O 1
ATOM 3234 N N . MET A 1 433 ? 26.367 14.182 -15.867 1.00 81.44 433 MET A N 1
ATOM 3235 C CA . MET A 1 433 ? 24.955 14.391 -15.518 1.00 81.44 433 MET A CA 1
ATOM 3236 C C . MET A 1 433 ? 24.716 15.668 -14.700 1.00 81.44 433 MET A C 1
ATOM 3238 O O . MET A 1 433 ? 23.628 16.240 -14.770 1.00 81.44 433 MET A O 1
ATOM 3242 N N . ALA A 1 434 ? 25.706 16.121 -13.926 1.00 75.69 434 ALA A N 1
ATOM 3243 C CA . ALA A 1 434 ? 25.629 17.340 -13.119 1.00 75.69 434 ALA A CA 1
ATOM 3244 C C . ALA A 1 434 ? 25.962 18.617 -13.909 1.00 75.69 434 ALA A C 1
ATOM 3246 O O . ALA A 1 434 ? 25.618 19.721 -13.474 1.00 75.69 434 ALA A O 1
ATOM 3247 N N . ALA A 1 435 ? 26.630 18.499 -15.060 1.00 70.88 435 ALA A N 1
ATOM 3248 C CA . ALA A 1 435 ? 26.901 19.637 -15.922 1.00 70.88 435 ALA A CA 1
ATOM 3249 C C . ALA A 1 435 ? 25.578 20.207 -16.476 1.00 70.88 435 ALA A C 1
ATOM 3251 O O . ALA A 1 435 ? 24.763 19.454 -17.013 1.00 70.88 435 ALA A O 1
ATOM 3252 N N . PRO A 1 436 ? 25.339 21.533 -16.397 1.00 49.69 436 PRO A N 1
ATOM 3253 C CA . PRO A 1 436 ? 24.173 22.129 -17.034 1.00 49.69 436 PRO A CA 1
ATOM 3254 C C . PRO A 1 436 ? 24.232 21.805 -18.521 1.00 49.69 436 PRO A C 1
ATOM 3256 O O . PRO A 1 436 ? 25.291 21.982 -19.130 1.00 49.69 436 PRO A O 1
ATOM 3259 N N . ALA A 1 437 ? 23.114 21.317 -19.071 1.00 47.25 437 ALA A N 1
ATOM 3260 C CA . ALA A 1 437 ? 22.989 20.934 -20.470 1.00 47.25 437 ALA A CA 1
ATOM 3261 C C . ALA A 1 437 ? 23.646 22.008 -21.338 1.00 47.25 437 ALA A C 1
ATOM 3263 O O . ALA A 1 437 ? 23.118 23.111 -21.500 1.00 47.25 437 ALA A O 1
ATOM 3264 N N . ARG A 1 438 ? 24.851 21.718 -21.842 1.00 39.69 438 ARG A N 1
ATOM 3265 C CA . ARG A 1 438 ? 25.491 22.587 -22.817 1.00 39.69 438 ARG A CA 1
ATOM 3266 C C . ARG A 1 438 ? 24.567 22.532 -24.011 1.00 39.69 438 ARG A C 1
ATOM 3268 O O . ARG A 1 438 ? 24.446 21.479 -24.630 1.00 39.69 438 ARG A O 1
ATOM 3275 N N . THR A 1 439 ? 23.889 23.640 -24.285 1.00 32.16 439 THR A N 1
ATOM 3276 C CA . THR A 1 439 ? 23.124 23.837 -25.506 1.00 32.16 439 THR A CA 1
ATOM 3277 C C . THR A 1 439 ? 24.078 23.576 -26.664 1.00 32.16 439 THR A C 1
ATOM 3279 O O . THR A 1 439 ? 24.870 24.441 -27.037 1.00 32.16 439 THR A O 1
ATOM 3282 N N . GLN A 1 440 ? 24.070 22.354 -27.192 1.00 31.55 440 GLN A N 1
ATOM 3283 C CA . GLN A 1 440 ? 24.674 22.082 -28.478 1.00 31.55 440 GLN A CA 1
ATOM 3284 C C . GLN A 1 440 ? 23.767 22.779 -29.486 1.00 31.55 440 GLN A C 1
ATOM 3286 O O . GLN A 1 440 ? 22.647 22.351 -29.756 1.00 31.55 440 GLN A O 1
ATOM 3291 N N . ALA A 1 441 ? 24.230 23.938 -29.953 1.00 27.56 441 ALA A N 1
ATOM 3292 C CA . ALA A 1 441 ? 23.712 24.566 -31.152 1.00 27.56 441 ALA A CA 1
ATOM 3293 C C . ALA A 1 441 ? 23.795 23.552 -32.313 1.00 27.56 441 ALA A C 1
ATOM 3295 O O . ALA A 1 441 ? 24.719 22.733 -32.336 1.00 27.56 441 ALA A O 1
ATOM 3296 N N . PRO A 1 442 ? 22.835 23.578 -33.249 1.00 32.69 442 PRO A N 1
ATOM 3297 C CA . PRO A 1 442 ? 22.698 22.554 -34.274 1.00 32.69 442 PRO A CA 1
ATOM 3298 C C . PRO A 1 442 ? 23.938 22.544 -35.171 1.00 32.69 442 PRO A C 1
ATOM 3300 O O . PRO A 1 442 ? 24.263 23.555 -35.791 1.00 32.69 442 PRO A O 1
ATOM 3303 N N . ALA A 1 443 ? 24.631 21.407 -35.232 1.00 31.31 443 ALA A N 1
ATOM 3304 C CA . ALA A 1 443 ? 25.577 21.150 -36.306 1.00 31.31 443 ALA A CA 1
ATOM 3305 C C . ALA A 1 443 ? 24.777 20.872 -37.587 1.00 31.31 443 ALA A C 1
ATOM 3307 O O . ALA A 1 443 ? 23.795 20.129 -37.570 1.00 31.31 443 ALA A O 1
ATOM 3308 N N . ASP A 1 444 ? 25.184 21.541 -38.659 1.00 27.94 444 ASP A N 1
ATOM 3309 C CA . ASP A 1 444 ? 24.522 21.634 -39.954 1.00 27.94 444 ASP A CA 1
ATOM 3310 C C . ASP A 1 444 ? 23.936 20.318 -40.492 1.00 27.94 444 ASP A C 1
ATOM 3312 O O . ASP A 1 444 ? 24.595 19.278 -40.557 1.00 27.94 444 ASP A O 1
ATOM 3316 N N . ILE A 1 445 ? 22.698 20.410 -40.984 1.00 33.66 445 ILE A N 1
ATOM 3317 C CA . ILE A 1 445 ? 22.092 19.418 -41.872 1.00 33.66 445 ILE A CA 1
ATOM 3318 C C . ILE A 1 445 ? 22.818 19.506 -43.222 1.00 33.66 445 ILE A C 1
ATOM 3320 O O . ILE A 1 445 ? 22.517 20.370 -44.046 1.00 33.66 445 ILE A O 1
ATOM 3324 N N . ALA A 1 446 ? 23.763 18.597 -43.456 1.00 28.61 446 ALA A N 1
ATOM 3325 C CA . ALA A 1 446 ? 24.222 18.219 -44.792 1.00 28.61 446 ALA A CA 1
ATOM 3326 C C . ALA A 1 446 ? 23.486 16.933 -45.232 1.00 28.61 446 ALA A C 1
ATOM 3328 O O . ALA A 1 446 ? 23.115 16.123 -44.379 1.00 28.61 446 ALA A O 1
ATOM 3329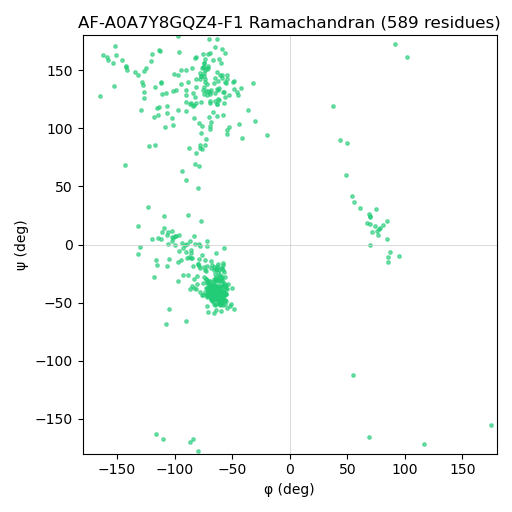 N N . PRO A 1 447 ? 23.182 16.765 -46.533 1.00 29.73 447 PRO A N 1
ATOM 3330 C CA . PRO A 1 447 ? 22.054 15.958 -46.984 1.00 29.73 447 PRO A CA 1
ATOM 3331 C C . PRO A 1 447 ? 22.302 14.452 -46.857 1.00 29.73 447 PRO A C 1
ATOM 3333 O O . PRO A 1 447 ? 23.431 13.973 -46.928 1.00 29.73 447 PRO A O 1
ATOM 3336 N N . ALA A 1 448 ? 21.197 13.723 -46.696 1.00 36.47 448 ALA A N 1
ATOM 3337 C CA . ALA A 1 448 ? 21.130 12.268 -46.642 1.00 36.47 448 ALA A CA 1
ATOM 3338 C C . ALA A 1 448 ? 21.907 11.591 -47.789 1.00 36.47 448 ALA A C 1
ATOM 3340 O O . ALA A 1 448 ? 21.787 12.036 -48.934 1.00 36.47 448 ALA A O 1
ATOM 3341 N N . PRO A 1 449 ? 22.615 10.473 -47.544 1.00 30.59 449 PRO A N 1
ATOM 3342 C CA . PRO A 1 449 ? 22.998 9.587 -48.622 1.00 30.59 449 PRO A CA 1
ATOM 3343 C C . PRO A 1 449 ? 21.838 8.643 -48.962 1.00 30.59 449 PRO A C 1
ATOM 3345 O O . PRO A 1 449 ? 21.277 7.950 -48.112 1.00 30.59 449 PRO A O 1
ATOM 3348 N N . GLU A 1 450 ? 21.500 8.650 -50.248 1.00 26.97 450 GLU A N 1
ATOM 3349 C CA . GLU A 1 450 ? 20.711 7.651 -50.967 1.00 26.97 450 GLU A CA 1
ATOM 3350 C C . GLU A 1 450 ? 21.310 6.227 -50.865 1.00 26.97 450 GLU A C 1
ATOM 3352 O O . GLU A 1 450 ? 22.471 6.055 -50.481 1.00 26.97 450 GLU A O 1
ATOM 3357 N N . PRO A 1 451 ? 20.530 5.177 -51.201 1.00 38.44 451 PRO A N 1
ATOM 3358 C CA . PRO A 1 451 ? 20.846 3.797 -50.855 1.00 38.44 451 PRO A CA 1
ATOM 3359 C C . PRO A 1 451 ? 21.957 3.230 -51.747 1.00 38.44 451 PRO A C 1
ATOM 3361 O O . PRO A 1 451 ? 21.715 2.796 -52.873 1.00 38.44 451 PRO A O 1
ATOM 3364 N N . ALA A 1 452 ? 23.178 3.167 -51.218 1.00 29.80 452 ALA A N 1
ATOM 3365 C CA . ALA A 1 452 ? 24.292 2.466 -51.845 1.00 29.80 452 ALA A CA 1
ATOM 3366 C C . ALA A 1 452 ? 24.511 1.098 -51.179 1.00 29.80 452 ALA A C 1
ATOM 3368 O O . ALA A 1 452 ? 25.000 0.987 -50.061 1.00 29.80 452 ALA A O 1
ATOM 3369 N N . GLN A 1 453 ? 24.036 0.076 -51.890 1.00 28.17 453 GLN A N 1
ATOM 3370 C CA . GLN A 1 453 ? 24.697 -1.201 -52.178 1.00 28.17 453 GLN A CA 1
ATOM 3371 C C . GLN A 1 453 ? 25.560 -1.850 -51.079 1.00 28.17 453 GLN A C 1
ATOM 3373 O O . GLN A 1 453 ? 26.598 -1.359 -50.654 1.00 28.17 453 GLN A O 1
ATOM 3378 N N . ARG A 1 454 ? 25.110 -3.056 -50.704 1.00 43.22 454 ARG A N 1
ATOM 3379 C CA . ARG A 1 454 ? 25.834 -4.070 -49.936 1.00 43.22 454 ARG A CA 1
ATOM 3380 C C . ARG A 1 454 ? 27.170 -4.393 -50.607 1.00 43.22 454 ARG A C 1
ATOM 3382 O O . ARG A 1 454 ? 27.201 -5.251 -51.482 1.00 43.22 454 ARG A O 1
ATOM 3389 N N . ASP A 1 455 ? 28.245 -3.790 -50.125 1.00 30.20 455 ASP A N 1
ATOM 3390 C CA . ASP A 1 455 ? 29.598 -4.278 -50.359 1.00 30.20 455 ASP A CA 1
ATOM 3391 C C . ASP A 1 455 ? 30.213 -4.714 -49.027 1.00 30.20 455 ASP A C 1
ATOM 3393 O O . ASP A 1 455 ? 30.328 -3.930 -48.090 1.00 30.20 455 ASP A O 1
ATOM 3397 N N . GLY A 1 456 ? 30.521 -6.016 -48.960 1.00 39.62 456 GLY A N 1
ATOM 3398 C CA . GLY A 1 456 ? 31.360 -6.695 -47.969 1.00 39.62 456 GLY A CA 1
ATOM 3399 C C . GLY A 1 456 ? 31.143 -6.286 -46.516 1.00 39.62 456 GLY A C 1
ATOM 3400 O O . GLY A 1 456 ? 31.841 -5.406 -46.028 1.00 39.62 456 GLY A O 1
ATOM 3401 N N . ALA A 1 457 ? 30.231 -6.960 -45.804 1.00 46.06 457 ALA A N 1
ATOM 3402 C CA . ALA A 1 457 ? 30.057 -6.774 -44.365 1.00 46.06 457 ALA A CA 1
ATOM 3403 C C . ALA A 1 457 ? 31.406 -6.953 -43.649 1.00 46.06 457 ALA A C 1
ATOM 3405 O O . ALA A 1 457 ? 31.875 -8.076 -43.461 1.00 46.06 457 ALA A O 1
ATOM 3406 N N . ALA A 1 458 ? 32.038 -5.834 -43.290 1.00 57.19 458 ALA A N 1
ATOM 3407 C CA . ALA A 1 458 ? 33.205 -5.837 -42.435 1.00 57.19 458 ALA A CA 1
ATOM 3408 C C . ALA A 1 458 ? 32.815 -6.553 -41.142 1.00 57.19 458 ALA A C 1
ATOM 3410 O O . ALA A 1 458 ? 31.782 -6.251 -40.533 1.00 57.19 458 ALA A O 1
ATOM 3411 N N . LEU A 1 459 ? 33.613 -7.549 -40.779 1.00 66.38 459 LEU A N 1
ATOM 3412 C CA . LEU A 1 459 ? 33.388 -8.367 -39.609 1.00 66.38 459 LEU A CA 1
ATOM 3413 C C . LEU A 1 459 ? 33.336 -7.471 -38.365 1.00 66.38 459 LEU A C 1
ATOM 3415 O O . LEU A 1 459 ? 34.344 -6.883 -37.979 1.00 66.38 459 LEU A O 1
ATOM 3419 N N . ARG A 1 460 ? 32.161 -7.336 -37.744 1.00 81.19 460 ARG A N 1
ATOM 3420 C CA . ARG A 1 460 ? 32.036 -6.575 -36.493 1.00 81.19 460 ARG A CA 1
ATOM 3421 C C . ARG A 1 460 ? 32.684 -7.371 -35.354 1.00 81.19 460 ARG A C 1
ATOM 3423 O O . ARG A 1 460 ? 32.324 -8.540 -35.201 1.00 81.19 460 ARG A O 1
ATOM 3430 N N . PRO A 1 461 ? 33.599 -6.800 -34.551 1.00 85.25 461 PRO A N 1
ATOM 3431 C CA . PRO A 1 461 ? 34.168 -7.482 -33.386 1.00 85.25 461 PRO A CA 1
ATOM 3432 C C . PRO A 1 461 ? 33.099 -7.890 -32.362 1.00 85.25 461 PRO A C 1
ATOM 3434 O O . PRO A 1 461 ? 32.033 -7.289 -32.309 1.00 85.25 461 PRO A O 1
ATOM 3437 N N . LEU A 1 462 ? 33.352 -8.896 -31.523 1.00 78.06 462 LEU A N 1
ATOM 3438 C CA . LEU A 1 462 ? 32.427 -9.294 -30.445 1.00 78.06 462 LEU A CA 1
ATOM 3439 C C . LEU A 1 462 ? 32.262 -8.214 -29.371 1.00 78.06 462 LEU A C 1
ATOM 3441 O O . LEU A 1 462 ? 31.224 -8.141 -28.722 1.00 78.06 462 LEU A O 1
ATOM 3445 N N . THR A 1 463 ? 33.259 -7.348 -29.216 1.00 72.81 463 THR A N 1
ATOM 3446 C CA . THR A 1 463 ? 33.205 -6.165 -28.350 1.00 72.81 463 THR A CA 1
ATOM 3447 C C . THR A 1 463 ? 32.343 -5.039 -28.918 1.00 72.81 463 THR A C 1
ATOM 3449 O O . THR A 1 463 ? 32.009 -4.123 -28.177 1.00 72.81 463 THR A O 1
ATOM 3452 N N . ASP A 1 464 ? 31.957 -5.097 -30.197 1.00 68.62 464 ASP A N 1
ATOM 3453 C CA . ASP A 1 464 ? 31.094 -4.099 -30.830 1.00 68.62 464 ASP A CA 1
ATOM 3454 C C . ASP A 1 464 ? 29.616 -4.385 -30.493 1.00 68.62 464 ASP A C 1
ATOM 3456 O O . ASP A 1 464 ? 29.120 -5.460 -30.849 1.00 68.62 464 ASP A O 1
ATOM 3460 N N . PRO A 1 465 ? 28.877 -3.440 -29.879 1.00 54.22 465 PRO A N 1
ATOM 3461 C CA . PRO A 1 465 ? 27.451 -3.594 -29.570 1.00 54.22 465 PRO A CA 1
ATOM 3462 C C . PRO A 1 465 ? 26.559 -3.881 -30.782 1.00 54.22 465 PRO A C 1
ATOM 3464 O O . PRO A 1 465 ? 25.481 -4.458 -30.652 1.00 54.22 465 PRO A O 1
ATOM 3467 N N . GLY A 1 466 ? 27.005 -3.503 -31.981 1.00 59.06 466 GLY A N 1
ATOM 3468 C CA . GLY A 1 466 ? 26.344 -3.809 -33.242 1.00 59.06 466 GLY A CA 1
ATOM 3469 C C . GLY A 1 466 ? 26.565 -5.241 -33.741 1.00 59.06 466 GLY A C 1
ATOM 3470 O O . GLY A 1 466 ? 26.049 -5.580 -34.813 1.00 59.06 466 GLY A O 1
ATOM 3471 N N . ASN A 1 467 ? 27.338 -6.073 -33.037 1.00 74.62 467 ASN A N 1
ATOM 3472 C CA . ASN A 1 467 ? 27.502 -7.494 -33.331 1.00 74.62 467 ASN A CA 1
ATOM 3473 C C . ASN A 1 467 ? 26.362 -8.309 -32.699 1.00 74.62 467 ASN A C 1
ATOM 3475 O O . ASN A 1 467 ? 26.095 -8.224 -31.505 1.00 74.62 467 ASN A O 1
ATOM 3479 N N . ALA A 1 468 ? 25.723 -9.175 -33.488 1.00 77.25 468 ALA A N 1
ATOM 3480 C CA . ALA A 1 468 ? 24.619 -10.017 -33.025 1.00 77.25 468 ALA A CA 1
ATOM 3481 C C . ALA A 1 468 ? 24.978 -10.973 -31.866 1.00 77.25 468 ALA A C 1
ATOM 3483 O O . ALA A 1 468 ? 24.075 -11.458 -31.191 1.00 77.25 468 ALA A O 1
ATOM 3484 N N . GLN A 1 469 ? 26.264 -11.266 -31.651 1.00 79.94 469 GLN A N 1
ATOM 3485 C CA . GLN A 1 469 ? 26.760 -12.105 -30.552 1.00 79.94 469 GLN A CA 1
ATOM 3486 C C . GLN A 1 469 ? 27.343 -11.290 -29.383 1.00 79.94 469 GLN A C 1
ATOM 3488 O O . GLN A 1 469 ? 27.868 -11.878 -28.442 1.00 79.94 469 GLN A O 1
ATOM 3493 N N . HIS A 1 470 ? 27.243 -9.955 -29.414 1.00 78.94 470 HIS A N 1
ATOM 3494 C CA . HIS A 1 470 ? 27.824 -9.070 -28.400 1.00 78.94 470 HIS A CA 1
ATOM 3495 C C . HIS A 1 470 ? 27.307 -9.358 -26.987 1.00 78.94 470 HIS A C 1
ATOM 3497 O O . HIS A 1 470 ? 28.092 -9.513 -26.058 1.00 78.94 470 HIS A O 1
ATOM 3503 N N . VAL A 1 471 ? 25.988 -9.499 -26.826 1.00 72.50 471 VAL A N 1
ATOM 3504 C CA . VAL A 1 471 ? 25.368 -9.764 -25.516 1.00 72.50 471 VAL A CA 1
ATOM 3505 C C . VAL A 1 471 ? 25.853 -11.096 -24.939 1.00 72.50 471 VAL A C 1
ATOM 3507 O O . VAL A 1 471 ? 26.285 -11.150 -23.791 1.00 72.50 471 VAL A O 1
ATOM 3510 N N . LEU A 1 472 ? 25.866 -12.154 -25.758 1.00 78.19 472 LEU A N 1
ATOM 3511 C CA . LEU A 1 472 ? 26.347 -13.473 -25.343 1.00 78.19 472 LEU A CA 1
ATOM 3512 C C . LEU A 1 472 ? 27.845 -13.448 -24.999 1.00 78.19 472 LEU A C 1
ATOM 3514 O O . LEU A 1 472 ? 28.268 -14.095 -24.043 1.00 78.19 472 LEU A O 1
ATOM 3518 N N . TYR A 1 473 ? 28.644 -12.673 -25.739 1.00 83.62 473 TYR A N 1
ATOM 3519 C CA . TYR A 1 473 ? 30.062 -12.461 -25.447 1.00 83.62 473 TYR A CA 1
ATOM 3520 C C . TYR A 1 473 ? 30.284 -11.746 -24.112 1.00 83.62 473 TYR A C 1
ATOM 3522 O O . TYR A 1 473 ? 31.143 -12.168 -23.341 1.00 83.62 473 TYR A O 1
ATOM 3530 N N . MET A 1 474 ? 29.495 -10.715 -23.801 1.00 74.81 474 MET A N 1
ATOM 3531 C CA . MET A 1 474 ? 29.628 -9.975 -22.543 1.00 74.81 474 MET A CA 1
ATOM 3532 C C . MET A 1 474 ? 29.197 -10.789 -21.330 1.00 74.81 474 MET A C 1
ATOM 3534 O O . MET A 1 474 ? 29.897 -10.777 -20.316 1.00 74.81 474 MET A O 1
ATOM 3538 N N . GLU A 1 475 ? 28.133 -11.584 -21.452 1.00 69.00 475 GLU A N 1
ATOM 3539 C CA . GLU A 1 475 ? 27.795 -12.571 -20.425 1.00 69.00 475 GLU A CA 1
ATOM 3540 C C . GLU A 1 475 ? 28.914 -13.602 -20.253 1.00 69.00 475 GLU A C 1
ATOM 3542 O O . GLU A 1 475 ? 29.344 -13.870 -19.133 1.00 69.00 475 GLU A O 1
ATOM 3547 N N . THR A 1 476 ? 29.439 -14.146 -21.353 1.00 82.19 476 THR A N 1
ATOM 3548 C CA . THR A 1 476 ? 30.528 -15.131 -21.300 1.00 82.19 476 THR A CA 1
ATOM 3549 C C . THR A 1 476 ? 31.779 -14.543 -20.647 1.00 82.19 476 THR A C 1
ATOM 3551 O O . THR A 1 476 ? 32.380 -15.206 -19.807 1.00 82.19 476 THR A O 1
ATOM 3554 N N . LEU A 1 477 ? 32.156 -13.302 -20.973 1.00 81.94 477 LEU A N 1
ATOM 3555 C CA . LEU A 1 477 ? 33.315 -12.625 -20.387 1.00 81.94 477 LEU A CA 1
ATOM 3556 C C . LEU A 1 477 ? 33.152 -12.424 -18.881 1.00 81.94 477 LEU A C 1
ATOM 3558 O O . LEU A 1 477 ? 34.064 -12.737 -18.121 1.00 81.94 477 LEU A O 1
ATOM 3562 N N . MET A 1 478 ? 31.971 -11.985 -18.446 1.00 70.62 478 MET A N 1
ATOM 3563 C CA . MET A 1 478 ? 31.648 -11.861 -17.025 1.00 70.62 478 MET A CA 1
ATOM 3564 C C . MET A 1 478 ? 31.801 -13.204 -16.297 1.00 70.62 478 MET A C 1
ATOM 3566 O O . MET A 1 478 ? 32.422 -13.264 -15.239 1.00 70.62 478 MET A O 1
ATOM 3570 N N . ARG A 1 479 ? 31.312 -14.302 -16.886 1.00 84.19 479 ARG A N 1
ATOM 3571 C CA . ARG A 1 479 ? 31.438 -15.640 -16.286 1.00 84.19 479 ARG A CA 1
ATOM 3572 C C . ARG A 1 479 ? 32.854 -16.214 -16.350 1.00 84.19 479 ARG A C 1
ATOM 3574 O O . ARG A 1 479 ? 33.219 -16.992 -15.473 1.00 84.19 479 ARG A O 1
ATOM 3581 N N . VAL A 1 480 ? 33.656 -15.852 -17.354 1.00 84.81 480 VAL A N 1
ATOM 3582 C CA . VAL A 1 480 ? 35.090 -16.184 -17.399 1.00 84.81 480 VAL A CA 1
ATOM 3583 C C . VAL A 1 480 ? 35.825 -15.485 -16.261 1.00 84.81 480 VAL A C 1
ATOM 3585 O O . VAL A 1 480 ? 36.577 -16.154 -15.561 1.00 84.81 480 VAL A O 1
ATOM 3588 N N . HIS A 1 481 ? 35.548 -14.201 -16.019 1.00 83.00 481 HIS A N 1
ATOM 3589 C CA . HIS A 1 481 ? 36.113 -13.473 -14.882 1.00 83.00 481 HIS A CA 1
ATOM 3590 C C . HIS A 1 481 ? 35.758 -14.143 -13.550 1.00 83.00 481 HIS A C 1
ATOM 3592 O O . HIS A 1 481 ? 36.653 -14.456 -12.776 1.00 83.00 481 HIS A O 1
ATOM 3598 N N . GLU A 1 482 ? 34.484 -14.482 -13.323 1.00 69.62 482 GLU A N 1
ATOM 3599 C CA . GLU A 1 482 ? 34.063 -15.218 -12.117 1.00 69.62 482 GLU A CA 1
ATOM 3600 C C . GLU A 1 482 ? 34.827 -16.548 -11.946 1.00 69.62 482 GLU A C 1
ATOM 3602 O O . GLU A 1 482 ? 35.238 -16.914 -10.842 1.00 69.62 482 GLU A O 1
ATOM 3607 N N . ALA A 1 483 ? 35.037 -17.281 -13.043 1.00 80.38 483 ALA A N 1
ATOM 3608 C CA . ALA A 1 483 ? 35.706 -18.577 -13.025 1.00 80.38 483 ALA A CA 1
ATOM 3609 C C . ALA A 1 483 ? 37.236 -18.472 -12.841 1.00 80.38 483 ALA A C 1
ATOM 3611 O O . ALA A 1 483 ? 37.838 -19.352 -12.220 1.00 80.38 483 ALA A O 1
ATOM 3612 N N . GLU A 1 484 ? 37.866 -17.417 -1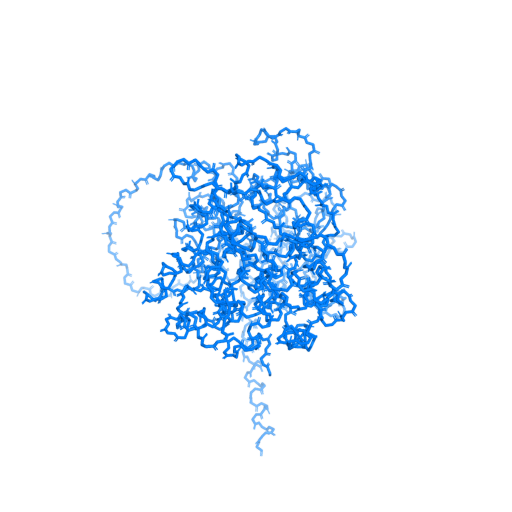3.361 1.00 82.19 484 GLU A N 1
ATOM 3613 C CA . GLU A 1 484 ? 39.285 -17.086 -13.171 1.00 82.19 484 GLU A CA 1
ATOM 3614 C C . GLU A 1 484 ? 39.552 -16.597 -11.747 1.00 82.19 484 GLU A C 1
ATOM 3616 O O . GLU A 1 484 ? 40.466 -17.088 -11.074 1.00 82.19 484 GLU A O 1
ATOM 3621 N N . GLU A 1 485 ? 38.694 -15.716 -11.247 1.00 77.25 485 GLU A N 1
ATOM 3622 C CA . GLU A 1 485 ? 38.763 -15.174 -9.899 1.00 77.25 485 GLU A CA 1
ATOM 3623 C C . GLU A 1 485 ? 38.626 -16.266 -8.835 1.00 77.25 485 GLU A C 1
ATOM 3625 O O . GLU A 1 485 ? 39.426 -16.324 -7.897 1.00 77.25 485 GLU A O 1
ATOM 3630 N N . ALA A 1 486 ? 37.696 -17.210 -9.023 1.00 77.56 486 ALA A N 1
ATOM 3631 C CA . ALA A 1 486 ? 37.541 -18.372 -8.146 1.00 77.56 486 ALA A CA 1
ATOM 3632 C C . ALA A 1 486 ? 38.819 -19.233 -8.042 1.00 77.56 486 ALA A C 1
ATOM 3634 O O . ALA A 1 486 ? 38.944 -20.065 -7.139 1.00 77.56 486 ALA A O 1
ATOM 3635 N N . ARG A 1 487 ? 39.776 -19.045 -8.958 1.00 80.31 487 ARG A N 1
ATOM 3636 C CA . ARG A 1 487 ? 41.076 -19.729 -8.999 1.00 80.31 487 ARG A CA 1
ATOM 3637 C C . ARG A 1 487 ? 42.253 -18.795 -8.715 1.00 80.31 487 ARG A C 1
ATOM 3639 O O . ARG A 1 487 ? 43.398 -19.237 -8.801 1.00 80.31 487 ARG A O 1
ATOM 3646 N N . GLY A 1 488 ? 41.990 -17.535 -8.372 1.00 77.81 488 GLY A N 1
ATOM 3647 C CA . GLY A 1 488 ? 43.010 -16.519 -8.114 1.00 77.81 488 GLY A CA 1
ATOM 3648 C C . GLY A 1 488 ? 43.775 -16.072 -9.363 1.00 77.81 488 GLY A C 1
ATOM 3649 O O . GLY A 1 488 ? 44.913 -15.617 -9.249 1.00 77.81 488 GLY A O 1
ATOM 3650 N N . ILE A 1 489 ? 43.188 -16.230 -10.550 1.00 78.88 489 ILE A N 1
ATOM 3651 C CA . ILE A 1 489 ? 43.743 -15.747 -11.816 1.00 78.88 489 ILE A CA 1
ATOM 3652 C C . ILE A 1 489 ? 43.207 -14.326 -12.033 1.00 78.88 489 ILE A C 1
ATOM 3654 O O . ILE A 1 489 ? 42.001 -14.106 -12.006 1.00 78.88 489 ILE A O 1
ATOM 3658 N N . GLY A 1 490 ? 44.097 -13.344 -12.189 1.00 67.38 490 GLY A N 1
ATOM 3659 C CA . GLY A 1 490 ? 43.694 -11.952 -12.415 1.00 67.38 490 GLY A CA 1
ATOM 3660 C C . GLY A 1 490 ? 43.242 -11.728 -13.854 1.00 67.38 490 GLY A C 1
ATOM 3661 O O . GLY A 1 490 ? 43.834 -12.304 -14.752 1.00 67.38 490 GLY A O 1
ATOM 3662 N N . HIS A 1 491 ? 42.248 -10.870 -14.077 1.00 81.31 491 HIS A N 1
ATOM 3663 C CA . HIS A 1 491 ? 41.653 -10.670 -15.402 1.00 81.31 491 HIS A CA 1
ATOM 3664 C C . HIS A 1 491 ? 42.587 -9.936 -16.371 1.00 81.31 491 HIS A C 1
ATOM 3666 O O . HIS A 1 491 ? 43.427 -9.122 -15.973 1.00 81.31 491 HIS A O 1
ATOM 3672 N N . GLY A 1 492 ? 42.412 -10.170 -17.669 1.00 78.12 492 GLY A N 1
ATOM 3673 C CA . GLY A 1 492 ? 43.126 -9.416 -18.691 1.00 78.12 492 GLY A CA 1
ATOM 3674 C C . GLY A 1 492 ? 42.880 -9.927 -20.108 1.00 78.12 492 GLY A C 1
ATOM 3675 O O . GLY A 1 492 ? 41.883 -10.593 -20.371 1.00 78.12 492 GLY A O 1
ATOM 3676 N N . PRO A 1 493 ? 43.820 -9.689 -21.041 1.00 83.88 493 PRO A N 1
ATOM 3677 C CA . PRO A 1 493 ? 43.656 -10.097 -22.438 1.00 83.88 493 PRO A CA 1
ATOM 3678 C C . PRO A 1 493 ? 43.444 -11.605 -22.647 1.00 83.88 493 PRO A C 1
ATOM 3680 O O . PRO A 1 493 ? 42.961 -12.016 -23.698 1.00 83.88 493 PRO A O 1
ATOM 3683 N N . HIS A 1 494 ? 43.826 -12.443 -21.680 1.00 86.62 494 HIS A N 1
ATOM 3684 C CA . HIS A 1 494 ? 43.551 -13.878 -21.712 1.00 86.62 494 HIS A CA 1
ATOM 3685 C C . HIS A 1 494 ? 42.072 -14.188 -21.443 1.00 86.62 494 HIS A C 1
ATOM 3687 O O . HIS A 1 494 ? 41.509 -15.041 -22.125 1.00 86.62 494 HIS A O 1
ATOM 3693 N N . SER A 1 495 ? 41.428 -13.447 -20.541 1.00 86.62 495 SER A N 1
ATOM 3694 C CA . SER A 1 495 ? 40.002 -13.556 -20.224 1.00 86.62 495 SER A CA 1
ATOM 3695 C C . SER A 1 495 ? 39.143 -13.256 -21.453 1.00 86.62 495 SER A C 1
ATOM 3697 O O . SER A 1 495 ? 38.263 -14.035 -21.807 1.00 86.62 495 SER A O 1
ATOM 3699 N N . GLU A 1 496 ? 39.465 -12.180 -22.180 1.00 86.06 496 GLU A N 1
ATOM 3700 C CA . GLU A 1 496 ? 38.788 -11.800 -23.432 1.00 86.06 496 GLU A CA 1
ATOM 3701 C C . GLU A 1 496 ? 38.935 -12.866 -24.524 1.00 86.06 496 GLU A C 1
ATOM 3703 O O . GLU A 1 496 ? 37.981 -13.192 -25.234 1.00 86.06 496 GLU A O 1
ATOM 3708 N N . ARG A 1 497 ? 40.127 -13.459 -24.642 1.00 90.00 497 ARG A N 1
ATOM 3709 C CA . ARG A 1 497 ? 40.399 -14.526 -25.613 1.00 90.00 497 ARG A CA 1
ATOM 3710 C C . ARG A 1 497 ? 39.665 -15.818 -25.266 1.00 90.00 497 ARG A C 1
ATOM 3712 O O . ARG A 1 497 ? 39.065 -16.433 -26.149 1.00 90.00 497 ARG A O 1
ATOM 3719 N N . LEU A 1 498 ? 39.650 -16.198 -23.987 1.00 93.50 498 LEU A N 1
ATOM 3720 C CA . LEU A 1 498 ? 38.900 -17.355 -23.503 1.00 93.50 498 LEU A CA 1
ATOM 3721 C C . LEU A 1 498 ? 37.391 -17.154 -23.672 1.00 93.50 498 LEU A C 1
ATOM 3723 O O . LEU A 1 498 ? 36.714 -18.041 -24.190 1.00 93.50 498 LEU A O 1
ATOM 3727 N N . ALA A 1 499 ? 36.877 -15.974 -23.322 1.00 92.25 499 ALA A N 1
ATOM 3728 C CA . ALA A 1 499 ? 35.478 -15.612 -23.510 1.00 92.25 499 ALA A CA 1
ATOM 3729 C C . ALA A 1 499 ? 35.081 -15.602 -24.987 1.00 92.25 499 ALA A C 1
ATOM 3731 O O . ALA A 1 499 ? 34.027 -16.130 -25.341 1.00 92.25 499 ALA A O 1
ATOM 3732 N N . GLY A 1 500 ? 35.943 -15.085 -25.866 1.00 92.38 500 GLY A N 1
ATOM 3733 C CA . GLY A 1 500 ? 35.735 -15.119 -27.310 1.00 92.38 500 GLY A CA 1
ATOM 3734 C C . GLY A 1 500 ? 35.626 -16.552 -27.831 1.00 92.38 500 GLY A C 1
ATOM 3735 O O . GLY A 1 500 ? 34.667 -16.877 -28.529 1.00 92.38 500 GLY A O 1
ATOM 3736 N N . ALA A 1 501 ? 36.552 -17.434 -27.443 1.00 96.38 501 ALA A N 1
ATOM 3737 C CA . ALA A 1 501 ? 36.533 -18.837 -27.856 1.00 96.38 501 ALA A CA 1
ATOM 3738 C C . ALA A 1 501 ? 35.319 -19.606 -27.294 1.00 96.38 501 ALA A C 1
ATOM 3740 O O . ALA A 1 501 ? 34.680 -20.371 -28.017 1.00 96.38 501 ALA A O 1
ATOM 3741 N N . LEU A 1 502 ? 34.943 -19.364 -26.035 1.00 96.38 502 LEU A N 1
ATOM 3742 C CA . LEU A 1 502 ? 33.749 -19.954 -25.422 1.00 96.38 502 LEU A CA 1
ATOM 3743 C C . LEU A 1 502 ? 32.453 -19.440 -26.053 1.00 96.38 502 LEU A C 1
ATOM 3745 O O . LEU A 1 502 ? 31.521 -20.221 -26.220 1.00 96.38 502 LEU A O 1
ATOM 3749 N N . THR A 1 503 ? 32.404 -18.174 -26.472 1.00 95.31 503 THR A N 1
ATOM 3750 C CA . THR A 1 503 ? 31.249 -17.605 -27.187 1.00 95.31 503 THR A CA 1
ATOM 3751 C C . THR A 1 503 ? 31.020 -18.314 -28.522 1.00 95.31 503 THR A C 1
ATOM 3753 O O . THR A 1 503 ? 29.875 -18.578 -28.885 1.00 95.31 503 THR A O 1
ATOM 3756 N N . VAL A 1 504 ? 32.090 -18.696 -29.232 1.00 96.38 504 VAL A N 1
ATOM 3757 C CA . VAL A 1 504 ? 31.992 -19.497 -30.467 1.00 96.38 504 VAL A CA 1
ATOM 3758 C C . VAL A 1 504 ? 31.325 -20.846 -30.189 1.00 96.38 504 VAL A C 1
ATOM 3760 O O . VAL A 1 504 ? 30.380 -21.223 -30.887 1.00 96.38 504 VAL A O 1
ATOM 3763 N N . GLU A 1 505 ? 31.786 -21.571 -29.167 1.00 97.06 505 GLU A N 1
ATOM 3764 C CA . GLU A 1 505 ? 31.236 -22.891 -28.838 1.00 97.06 505 GLU A CA 1
ATOM 3765 C C . GLU A 1 505 ? 29.832 -22.809 -28.221 1.00 97.06 505 GLU A C 1
ATOM 3767 O O . GLU A 1 505 ? 28.998 -23.676 -28.482 1.00 97.06 505 GLU A O 1
ATOM 3772 N N . ALA A 1 506 ? 29.528 -21.756 -27.459 1.00 93.12 506 ALA A N 1
ATOM 3773 C CA . ALA A 1 506 ? 28.193 -21.478 -26.934 1.00 93.12 506 ALA A CA 1
ATOM 3774 C C . ALA A 1 506 ? 27.193 -21.182 -28.062 1.00 93.12 506 ALA A C 1
ATOM 3776 O O . ALA A 1 506 ? 26.111 -21.772 -28.090 1.00 93.12 506 ALA A O 1
ATOM 3777 N N . ALA A 1 507 ? 27.577 -20.349 -29.035 1.00 93.19 507 ALA A N 1
ATOM 3778 C CA . ALA A 1 507 ? 26.762 -20.069 -30.214 1.00 93.19 507 ALA A CA 1
ATOM 3779 C C . ALA A 1 507 ? 26.527 -21.336 -31.054 1.00 93.19 507 ALA A C 1
ATOM 3781 O O . ALA A 1 507 ? 25.398 -21.600 -31.471 1.00 93.19 507 ALA A O 1
ATOM 3782 N N . ARG A 1 508 ? 27.559 -22.173 -31.240 1.00 93.12 508 ARG A N 1
ATOM 3783 C CA . ARG A 1 508 ? 27.444 -23.457 -31.956 1.00 93.12 508 ARG A CA 1
ATOM 3784 C C . ARG A 1 508 ? 26.526 -24.447 -31.233 1.00 93.12 508 ARG A C 1
ATOM 3786 O O . ARG A 1 508 ? 25.743 -25.137 -31.880 1.00 93.12 508 ARG A O 1
ATOM 3793 N N . ALA A 1 509 ? 26.599 -24.498 -29.903 1.00 89.56 509 ALA A N 1
ATOM 3794 C CA . ALA A 1 509 ? 25.729 -25.327 -29.067 1.00 89.56 509 ALA A CA 1
ATOM 3795 C C . ALA A 1 509 ? 24.308 -24.753 -28.911 1.00 89.56 509 ALA A C 1
ATOM 3797 O O . ALA A 1 509 ? 23.420 -25.431 -28.393 1.00 89.56 509 ALA A O 1
ATOM 3798 N N . GLY A 1 510 ? 24.075 -23.519 -29.365 1.00 88.69 510 GLY A N 1
ATOM 3799 C CA . GLY A 1 510 ? 22.775 -22.872 -29.285 1.00 88.69 510 GLY A CA 1
ATOM 3800 C C . GLY A 1 510 ? 22.387 -22.388 -27.899 1.00 88.69 510 GLY A C 1
ATOM 3801 O O . GLY A 1 510 ? 21.199 -22.403 -27.566 1.00 88.69 510 GLY A O 1
ATOM 3802 N N . LEU A 1 511 ? 23.374 -22.005 -27.093 1.00 87.75 511 LEU A N 1
ATOM 3803 C CA . LEU A 1 511 ? 23.136 -21.357 -25.811 1.00 87.75 511 LEU A CA 1
ATOM 3804 C C . LEU A 1 511 ? 22.671 -19.919 -26.041 1.00 87.75 511 LEU A C 1
ATOM 3806 O O . LEU A 1 511 ? 23.127 -19.241 -26.963 1.00 87.75 511 LEU A O 1
ATOM 3810 N N . HIS A 1 512 ? 21.744 -19.472 -25.203 1.00 79.25 512 HIS A N 1
ATOM 3811 C CA . HIS A 1 512 ? 21.158 -18.131 -25.292 1.00 79.25 512 HIS A CA 1
ATOM 3812 C C . HIS A 1 512 ? 21.488 -17.253 -24.086 1.00 79.25 512 HIS A C 1
ATOM 3814 O O . HIS A 1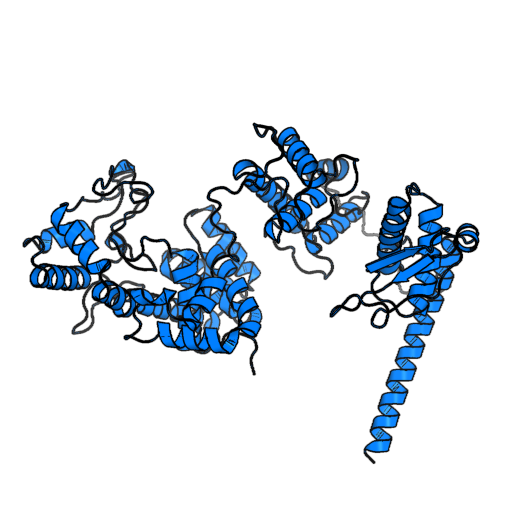 512 ? 21.354 -16.039 -24.181 1.00 79.25 512 HIS A O 1
ATOM 3820 N N . THR A 1 513 ? 21.924 -17.874 -22.992 1.00 77.12 513 THR A N 1
ATOM 3821 C CA . THR A 1 513 ? 22.421 -17.231 -21.776 1.00 77.12 513 THR A CA 1
ATOM 3822 C C . THR A 1 513 ? 23.585 -18.050 -21.230 1.00 77.12 513 THR A C 1
ATOM 3824 O O . THR A 1 513 ? 23.630 -19.267 -21.452 1.00 77.12 513 THR A O 1
ATOM 3827 N N . ILE A 1 514 ? 24.509 -17.414 -20.505 1.00 78.12 514 ILE A N 1
ATOM 3828 C CA . ILE A 1 514 ? 25.584 -18.120 -19.787 1.00 78.12 514 ILE A CA 1
ATOM 3829 C C . ILE A 1 514 ? 25.463 -17.882 -18.279 1.00 78.12 514 ILE A C 1
ATOM 3831 O O . ILE A 1 514 ? 25.734 -16.796 -17.762 1.00 78.12 514 ILE A O 1
ATOM 3835 N N . ASP A 1 515 ? 25.088 -18.936 -17.555 1.00 83.69 515 ASP A N 1
ATOM 3836 C CA . ASP A 1 515 ? 24.933 -18.894 -16.099 1.00 83.69 515 ASP A CA 1
ATOM 3837 C C . ASP A 1 515 ? 26.264 -19.097 -15.375 1.00 83.69 515 ASP A C 1
ATOM 3839 O O . ASP A 1 515 ? 26.443 -18.583 -14.275 1.00 83.69 515 ASP A O 1
ATOM 3843 N N . ARG A 1 516 ? 27.201 -19.841 -15.980 1.00 89.75 516 ARG A N 1
ATOM 3844 C CA . ARG A 1 516 ? 28.576 -19.994 -15.478 1.00 89.75 516 ARG A CA 1
ATOM 3845 C C . ARG A 1 516 ? 29.538 -20.524 -16.539 1.00 89.75 516 ARG A C 1
ATOM 3847 O O . ARG A 1 516 ? 29.126 -21.149 -17.520 1.00 89.75 516 ARG A O 1
ATOM 3854 N N . VAL A 1 517 ? 30.831 -20.349 -16.276 1.00 93.75 517 VAL A N 1
ATOM 3855 C CA . VAL A 1 517 ? 31.925 -21.024 -16.983 1.00 93.75 517 VAL A CA 1
ATOM 3856 C C . VAL A 1 517 ? 32.583 -22.018 -16.034 1.00 93.75 517 VAL A C 1
ATOM 3858 O O . VAL A 1 517 ? 32.934 -21.692 -14.904 1.00 93.75 517 VAL A O 1
ATOM 3861 N N . GLU A 1 518 ? 32.737 -23.256 -16.490 1.00 93.31 518 GLU A N 1
ATOM 3862 C CA . GLU A 1 518 ? 33.351 -24.329 -15.714 1.00 93.31 518 GLU A CA 1
ATOM 3863 C C . GLU A 1 518 ? 34.751 -24.626 -16.253 1.00 93.31 518 GLU A C 1
ATOM 3865 O O . GLU A 1 518 ? 34.899 -25.040 -17.403 1.00 93.31 518 GLU A O 1
ATOM 3870 N N . LEU A 1 519 ? 35.765 -24.450 -15.403 1.00 89.12 519 LEU A N 1
ATOM 3871 C CA . LEU A 1 519 ? 37.152 -24.853 -15.651 1.00 89.12 519 LEU A CA 1
ATOM 3872 C C . LEU A 1 519 ? 37.433 -26.197 -14.967 1.00 89.12 519 LEU A C 1
ATOM 3874 O O . LEU A 1 519 ? 37.137 -26.367 -13.777 1.00 89.12 519 LEU A O 1
ATOM 3878 N N . ASN A 1 520 ? 38.051 -27.143 -15.679 1.00 89.50 520 ASN A N 1
ATOM 3879 C CA . ASN A 1 520 ? 38.494 -28.409 -15.081 1.00 89.50 520 ASN A CA 1
ATOM 3880 C C . ASN A 1 520 ? 39.601 -28.182 -14.028 1.00 89.50 520 ASN A C 1
ATOM 3882 O O . ASN A 1 520 ? 40.101 -27.075 -13.866 1.00 89.50 520 ASN A O 1
ATOM 3886 N N . GLN A 1 521 ? 39.968 -29.208 -13.251 1.00 84.75 521 GLN A N 1
ATOM 3887 C CA . GLN A 1 521 ? 40.844 -29.048 -12.074 1.00 84.75 521 GLN A CA 1
ATOM 3888 C C . GLN A 1 521 ? 42.213 -28.408 -12.363 1.00 84.75 521 GLN A C 1
ATOM 3890 O O . GLN A 1 521 ? 42.691 -27.632 -11.540 1.00 84.75 521 GLN A O 1
ATOM 3895 N N . ASP A 1 522 ? 42.816 -28.674 -13.517 1.00 86.62 522 ASP A N 1
ATOM 3896 C CA . ASP A 1 522 ? 44.100 -28.084 -13.913 1.00 86.62 522 ASP A CA 1
ATOM 3897 C C . ASP A 1 522 ? 43.951 -26.790 -14.739 1.00 86.62 522 ASP A C 1
ATOM 3899 O O . ASP A 1 522 ? 44.950 -26.157 -15.065 1.00 86.62 522 ASP A O 1
ATOM 3903 N N . GLY A 1 523 ? 42.717 -26.372 -15.053 1.00 84.50 523 GLY A N 1
ATOM 3904 C CA . GLY A 1 523 ? 42.422 -25.176 -15.847 1.00 84.50 523 GLY A CA 1
ATOM 3905 C C . GLY A 1 523 ? 42.766 -25.309 -17.333 1.00 84.50 523 GLY A C 1
ATOM 3906 O O . GLY A 1 523 ? 42.743 -24.310 -18.050 1.00 84.50 523 GLY A O 1
ATOM 3907 N N . SER A 1 524 ? 43.087 -26.513 -17.814 1.00 90.00 524 SER A N 1
ATOM 3908 C CA . SER A 1 524 ? 43.409 -26.761 -19.226 1.00 90.00 524 SER A CA 1
ATOM 3909 C C . SER A 1 524 ? 42.184 -26.714 -20.141 1.00 90.00 524 SER A C 1
ATOM 3911 O O . SER A 1 524 ? 42.324 -26.443 -21.332 1.00 90.00 524 SER A O 1
ATOM 3913 N N . MET A 1 525 ? 40.984 -26.933 -19.595 1.00 94.31 525 MET A N 1
ATOM 3914 C CA . MET A 1 525 ? 39.721 -26.934 -20.332 1.00 94.31 525 MET A CA 1
ATOM 3915 C C . MET A 1 525 ? 38.696 -26.022 -19.664 1.00 94.31 525 MET A C 1
ATOM 3917 O O . MET A 1 525 ? 38.530 -26.065 -18.444 1.00 94.31 525 MET A O 1
ATOM 3921 N N . ALA A 1 526 ? 37.938 -25.289 -20.476 1.00 95.50 526 ALA A N 1
ATOM 3922 C CA . ALA A 1 526 ? 36.792 -24.498 -20.041 1.00 95.50 526 ALA A CA 1
ATOM 3923 C C . ALA A 1 526 ? 35.541 -24.841 -20.858 1.00 95.50 526 ALA A C 1
ATOM 3925 O O . ALA A 1 526 ? 35.638 -25.172 -22.039 1.00 95.50 526 ALA A O 1
ATOM 3926 N N . ARG A 1 527 ? 34.351 -24.730 -20.268 1.00 97.00 527 ARG A N 1
ATOM 3927 C CA . ARG A 1 527 ? 33.078 -24.803 -21.006 1.00 97.00 527 ARG A CA 1
ATOM 3928 C C . ARG A 1 527 ? 32.056 -23.814 -20.461 1.00 97.00 527 ARG A C 1
ATOM 3930 O O . ARG A 1 527 ? 32.052 -23.534 -19.265 1.00 97.00 527 ARG A O 1
ATOM 3937 N N . ALA A 1 528 ? 31.166 -23.338 -21.324 1.00 94.75 528 ALA A N 1
ATOM 3938 C CA . ALA A 1 528 ? 30.037 -22.500 -20.938 1.00 94.75 528 ALA A CA 1
ATOM 3939 C C . ALA A 1 528 ? 28.828 -23.371 -20.568 1.00 94.75 528 ALA A C 1
ATOM 3941 O O . ALA A 1 528 ? 28.561 -24.384 -21.227 1.00 94.75 528 ALA A O 1
ATOM 3942 N N . VAL A 1 529 ? 28.103 -22.980 -19.520 1.00 92.00 529 VAL A N 1
ATOM 3943 C CA . VAL A 1 529 ? 26.936 -23.706 -19.008 1.00 92.00 529 VAL A CA 1
ATOM 3944 C C . VAL A 1 529 ? 25.735 -22.777 -18.916 1.00 92.00 529 VAL A C 1
ATOM 3946 O O . VAL A 1 529 ? 25.810 -21.698 -18.331 1.00 92.00 529 VAL A O 1
ATOM 3949 N N . GLN A 1 530 ? 24.618 -23.252 -19.460 1.00 89.19 530 GLN A N 1
ATOM 3950 C CA . GLN A 1 530 ? 23.291 -22.689 -19.274 1.00 89.19 530 GLN A CA 1
ATOM 3951 C C . GLN A 1 530 ? 22.495 -23.625 -18.355 1.00 89.19 530 GLN A C 1
ATOM 3953 O O . GLN A 1 530 ? 22.210 -24.778 -18.711 1.00 89.19 530 GLN A O 1
ATOM 3958 N N . ALA A 1 531 ? 22.175 -23.142 -17.158 1.00 78.81 531 ALA A N 1
ATOM 3959 C CA . ALA A 1 531 ? 21.455 -23.884 -16.139 1.00 78.81 531 ALA A CA 1
ATOM 3960 C C . ALA A 1 531 ? 19.967 -23.997 -16.495 1.00 78.81 531 ALA A C 1
ATOM 3962 O O . ALA A 1 531 ? 19.356 -23.093 -17.069 1.00 78.81 531 ALA A O 1
ATOM 3963 N N . ASN A 1 532 ? 19.359 -25.131 -16.157 1.00 77.00 532 ASN A N 1
ATOM 3964 C CA . ASN A 1 532 ? 17.928 -25.301 -16.355 1.00 77.00 532 ASN A CA 1
ATOM 3965 C C . ASN A 1 532 ? 17.144 -24.501 -15.301 1.00 77.00 532 ASN A C 1
ATOM 3967 O O . ASN A 1 532 ? 17.370 -24.656 -14.103 1.00 77.00 532 ASN A O 1
ATOM 3971 N N . ALA A 1 533 ? 16.176 -23.697 -15.749 1.00 59.41 533 ALA A N 1
ATOM 3972 C CA . ALA A 1 533 ? 15.368 -22.819 -14.899 1.00 59.41 533 ALA A CA 1
ATOM 3973 C C . ALA A 1 533 ? 14.595 -23.546 -13.779 1.00 59.41 533 ALA A C 1
ATOM 3975 O O . ALA A 1 533 ? 14.214 -22.924 -12.791 1.00 59.41 533 ALA A O 1
ATOM 3976 N N . LEU A 1 534 ? 14.352 -24.853 -13.928 1.00 56.56 534 LEU A N 1
ATOM 3977 C CA . LEU A 1 534 ? 13.668 -25.669 -12.923 1.00 56.56 534 LEU A CA 1
ATOM 3978 C C . LEU A 1 534 ? 14.627 -26.235 -11.871 1.00 56.56 534 LEU A C 1
ATOM 3980 O O . LEU A 1 534 ? 14.255 -26.347 -10.702 1.00 56.56 534 LEU A O 1
ATOM 3984 N N . ARG A 1 535 ? 15.836 -26.645 -12.281 1.00 55.03 535 ARG A N 1
ATOM 3985 C CA . ARG A 1 535 ? 16.826 -27.268 -11.395 1.00 55.03 535 ARG A CA 1
ATOM 3986 C C . ARG A 1 535 ? 18.216 -27.290 -12.030 1.00 55.03 535 ARG A C 1
ATOM 3988 O O . ARG A 1 535 ? 18.383 -27.819 -13.124 1.00 55.03 535 ARG A O 1
ATOM 3995 N N . ASP A 1 536 ? 19.214 -26.790 -11.307 1.00 75.25 536 ASP A N 1
ATOM 3996 C CA . ASP A 1 536 ? 20.614 -26.799 -11.742 1.00 75.25 536 ASP A CA 1
ATOM 3997 C C . ASP A 1 536 ? 21.246 -28.192 -11.551 1.00 75.25 536 ASP A C 1
ATOM 3999 O O . ASP A 1 536 ? 21.878 -28.484 -10.535 1.00 75.25 536 ASP A O 1
ATOM 4003 N N . GLU A 1 537 ? 21.022 -29.082 -12.521 1.00 73.88 537 GLU A N 1
ATOM 4004 C CA . GLU A 1 537 ? 21.572 -30.440 -12.553 1.00 73.88 537 GLU A CA 1
ATOM 4005 C C . GLU A 1 537 ? 22.291 -30.708 -13.877 1.00 73.88 537 GLU A C 1
ATOM 4007 O O . GLU A 1 537 ? 21.777 -30.413 -14.956 1.00 73.88 537 GLU A O 1
ATOM 4012 N N . ALA A 1 538 ? 23.458 -31.357 -13.819 1.00 73.50 538 ALA A N 1
ATOM 4013 C CA . ALA A 1 538 ? 24.317 -31.579 -14.987 1.00 73.50 538 ALA A CA 1
ATOM 4014 C C . ALA A 1 538 ? 23.632 -32.317 -16.158 1.00 73.50 538 ALA A C 1
ATOM 4016 O O . ALA A 1 538 ? 24.014 -32.110 -17.304 1.00 73.50 538 ALA A O 1
ATOM 4017 N N . ALA A 1 539 ? 22.626 -33.156 -15.884 1.00 74.62 539 ALA A N 1
ATOM 4018 C CA . ALA A 1 539 ? 21.861 -33.873 -16.909 1.00 74.62 539 ALA A CA 1
ATOM 4019 C C . ALA A 1 539 ? 20.793 -33.009 -17.610 1.00 74.62 539 ALA A C 1
ATOM 4021 O O . ALA A 1 539 ? 20.312 -33.381 -18.678 1.00 74.62 539 ALA A O 1
ATOM 4022 N N . LEU A 1 540 ? 20.400 -31.885 -17.002 1.00 71.19 540 LEU A N 1
ATOM 4023 C CA . LEU A 1 540 ? 19.349 -30.983 -17.486 1.00 71.19 540 LEU A CA 1
ATOM 4024 C C . LEU A 1 540 ? 19.907 -29.678 -18.062 1.00 71.19 540 LEU A C 1
ATOM 4026 O O . LEU A 1 540 ? 19.206 -28.983 -18.803 1.00 71.19 540 LEU A O 1
ATOM 4030 N N . ASN A 1 541 ? 21.150 -29.351 -17.715 1.00 81.81 541 ASN A N 1
ATOM 4031 C CA . ASN A 1 541 ? 21.844 -28.166 -18.188 1.00 81.81 541 ASN A CA 1
ATOM 4032 C C . ASN A 1 541 ? 22.295 -28.335 -19.639 1.00 81.81 541 ASN A C 1
ATOM 4034 O O . ASN A 1 541 ? 22.668 -29.423 -20.081 1.00 81.81 541 ASN A O 1
ATOM 4038 N N . ARG A 1 542 ? 22.310 -27.225 -20.377 1.00 90.25 542 ARG A N 1
ATOM 4039 C CA . ARG A 1 542 ? 22.921 -27.175 -21.707 1.00 90.25 542 ARG A CA 1
ATOM 4040 C C . ARG A 1 542 ? 24.351 -26.678 -21.566 1.00 90.25 542 ARG A C 1
ATOM 4042 O O . ARG A 1 542 ? 24.611 -25.751 -20.805 1.00 90.25 542 ARG A O 1
ATOM 4049 N N . THR A 1 543 ? 25.281 -27.284 -22.295 1.00 93.75 543 THR A N 1
ATOM 4050 C CA . THR A 1 543 ? 26.703 -26.930 -22.206 1.00 93.75 543 THR A CA 1
ATOM 4051 C C . THR A 1 543 ? 27.328 -26.797 -23.582 1.00 93.75 543 THR A C 1
ATOM 4053 O O . THR A 1 543 ? 26.961 -27.534 -24.499 1.00 93.75 543 THR A O 1
ATOM 4056 N N . SER A 1 544 ? 28.314 -25.912 -23.713 1.00 95.88 544 SER A N 1
ATOM 4057 C CA . SER A 1 544 ? 29.162 -25.860 -24.902 1.00 95.88 544 SER A CA 1
ATOM 4058 C C . SER A 1 544 ? 30.079 -27.086 -24.985 1.00 95.88 544 SER A C 1
ATOM 4060 O O . SER A 1 544 ? 30.302 -27.789 -23.990 1.00 95.88 544 SER A O 1
ATOM 4062 N N . ALA A 1 545 ? 30.672 -27.315 -26.160 1.00 94.00 545 ALA A N 1
ATOM 4063 C CA . ALA A 1 545 ? 31.864 -28.151 -26.237 1.00 94.00 545 ALA A CA 1
ATOM 4064 C C . ALA A 1 545 ? 32.986 -27.524 -25.383 1.00 94.00 545 ALA A C 1
ATOM 4066 O O . ALA A 1 545 ? 33.045 -26.292 -25.263 1.00 94.00 545 ALA A O 1
ATOM 4067 N N . PRO A 1 546 ? 33.846 -28.338 -24.748 1.00 93.44 546 PRO A N 1
ATOM 4068 C CA . PRO A 1 546 ? 34.931 -27.812 -23.941 1.00 93.44 546 PRO A CA 1
ATOM 4069 C C . PRO A 1 546 ? 36.049 -27.260 -24.840 1.00 93.44 546 PRO A C 1
ATOM 4071 O O . PRO A 1 546 ? 36.447 -27.888 -25.819 1.00 93.44 546 PRO A O 1
ATOM 4074 N N . VAL A 1 547 ? 36.559 -26.086 -24.480 1.00 95.31 547 VAL A N 1
ATOM 4075 C CA . VAL A 1 547 ? 37.636 -25.354 -25.153 1.00 95.31 547 VAL A CA 1
ATOM 4076 C C . VAL A 1 547 ? 38.935 -25.559 -24.382 1.00 95.31 547 VAL A C 1
ATOM 4078 O O . VAL A 1 547 ? 38.954 -25.386 -23.163 1.00 95.31 547 VAL A O 1
ATOM 4081 N N . GLN A 1 548 ? 40.024 -25.888 -25.079 1.00 95.88 548 GLN A N 1
ATOM 4082 C CA . GLN A 1 548 ? 41.365 -25.855 -24.491 1.00 95.88 548 GLN A CA 1
ATOM 4083 C C . GLN A 1 548 ? 41.775 -24.405 -24.234 1.00 95.88 548 GLN A C 1
ATOM 4085 O O . GLN A 1 548 ? 41.837 -23.594 -25.159 1.00 95.88 548 GLN A O 1
ATOM 4090 N N . THR A 1 549 ? 42.086 -24.070 -22.985 1.00 90.56 549 THR A N 1
ATOM 4091 C CA . THR A 1 549 ? 42.422 -22.693 -22.597 1.00 90.56 549 THR A CA 1
ATOM 4092 C C . THR A 1 549 ? 43.687 -22.200 -23.298 1.00 90.56 549 THR A C 1
ATOM 4094 O O . THR A 1 549 ? 43.730 -21.056 -23.739 1.00 90.56 549 THR A O 1
ATOM 4097 N N . ALA A 1 550 ? 44.673 -23.077 -23.513 1.00 88.69 550 ALA A N 1
ATOM 4098 C CA . ALA A 1 550 ? 45.882 -22.767 -24.278 1.00 88.69 550 ALA A CA 1
ATOM 4099 C C . ALA A 1 550 ? 45.589 -22.408 -25.749 1.00 88.69 550 ALA A C 1
ATOM 4101 O O . ALA A 1 550 ? 46.169 -21.455 -26.271 1.00 88.69 550 ALA A O 1
ATOM 4102 N N . ASP A 1 551 ? 44.657 -23.116 -26.394 1.00 88.75 551 ASP A N 1
ATOM 4103 C CA . ASP A 1 551 ? 44.256 -22.831 -27.777 1.00 88.75 551 ASP A CA 1
ATOM 4104 C C . ASP A 1 551 ? 43.522 -21.488 -27.857 1.00 88.75 551 ASP A C 1
ATOM 4106 O O . ASP A 1 551 ? 43.795 -20.678 -28.745 1.00 88.75 551 ASP A O 1
ATOM 4110 N N . ALA A 1 552 ? 42.651 -21.208 -26.880 1.00 89.00 552 ALA A N 1
ATOM 4111 C CA . ALA A 1 552 ? 41.959 -19.927 -26.786 1.00 89.00 552 ALA A CA 1
ATOM 4112 C C . ALA A 1 552 ? 42.942 -18.754 -26.656 1.00 89.00 552 ALA A C 1
ATOM 4114 O O . ALA A 1 552 ? 42.739 -17.722 -27.285 1.00 89.00 552 ALA A O 1
ATOM 4115 N N . MET A 1 553 ? 44.052 -18.919 -25.926 1.00 87.62 553 MET A N 1
ATOM 4116 C CA . MET A 1 553 ? 45.080 -17.876 -25.811 1.00 87.62 553 MET A CA 1
ATOM 4117 C C . MET A 1 553 ? 45.771 -17.549 -27.133 1.00 87.62 553 MET A C 1
ATOM 4119 O O . MET A 1 553 ? 46.207 -16.410 -27.325 1.00 87.62 553 MET A O 1
ATOM 4123 N N . GLY A 1 554 ? 45.884 -18.529 -28.029 1.00 84.00 554 GLY A N 1
ATOM 4124 C CA . GLY A 1 554 ? 46.444 -18.350 -29.367 1.00 84.00 554 GLY A CA 1
ATOM 4125 C C . GLY A 1 554 ? 45.468 -17.728 -30.367 1.00 84.00 554 GLY A C 1
ATOM 4126 O O . GLY A 1 554 ? 45.913 -17.228 -31.396 1.00 84.00 554 GLY A O 1
ATOM 4127 N N . GLN A 1 555 ? 44.168 -17.731 -30.065 1.00 87.38 555 GLN A N 1
ATOM 4128 C CA . GLN A 1 555 ? 43.123 -17.231 -30.951 1.00 87.38 555 GLN A CA 1
ATOM 4129 C C . GLN A 1 555 ? 42.856 -15.744 -30.698 1.00 87.38 555 GLN A C 1
ATOM 4131 O O . GLN A 1 555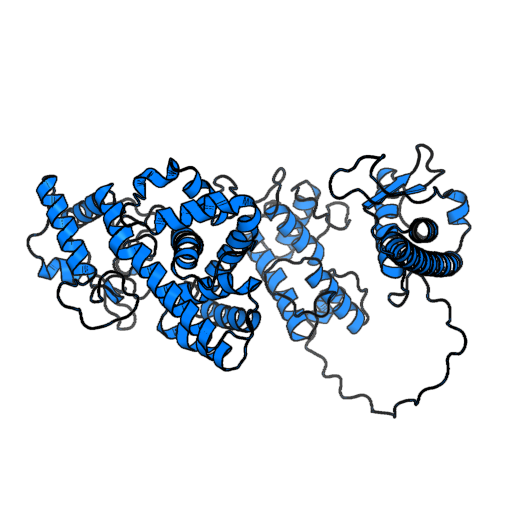 ? 42.622 -15.314 -29.564 1.00 87.38 555 GLN A O 1
ATOM 4136 N N . SER A 1 556 ? 42.877 -14.937 -31.759 1.00 89.06 556 SER A N 1
ATOM 4137 C CA . SER A 1 556 ? 42.573 -13.513 -31.622 1.00 89.06 556 SER A CA 1
ATOM 4138 C C . SER A 1 556 ? 41.072 -13.285 -31.415 1.00 89.06 556 SER A C 1
ATOM 4140 O O . SER A 1 556 ? 40.225 -14.091 -31.815 1.00 89.06 556 SER A O 1
ATOM 4142 N N . LEU A 1 557 ? 40.714 -12.155 -30.801 1.00 85.12 557 LEU A N 1
ATOM 4143 C CA . LEU A 1 557 ? 39.306 -11.802 -30.624 1.00 85.12 557 LEU A CA 1
ATOM 4144 C C . LEU A 1 557 ? 38.607 -11.557 -31.971 1.00 85.12 557 LEU A C 1
ATOM 4146 O O . LEU A 1 557 ? 37.425 -11.860 -32.117 1.00 85.12 557 LEU A O 1
ATOM 4150 N N . GLU A 1 558 ? 39.338 -11.079 -32.976 1.00 85.88 558 GLU A N 1
ATOM 4151 C CA . GLU A 1 558 ? 38.844 -10.909 -34.344 1.00 85.88 558 GLU A CA 1
ATOM 4152 C C . GLU A 1 558 ? 38.508 -12.263 -34.995 1.00 85.88 558 GLU A C 1
ATOM 4154 O O . GLU A 1 558 ? 37.412 -12.447 -35.526 1.00 85.88 558 GLU A O 1
ATOM 4159 N N . GLU A 1 559 ? 39.382 -13.265 -34.850 1.00 87.12 559 GLU A N 1
ATOM 4160 C CA . GLU A 1 559 ? 39.125 -14.633 -35.323 1.00 87.12 559 GLU A CA 1
ATOM 4161 C C . GLU A 1 559 ? 37.926 -15.271 -34.609 1.00 87.12 559 GLU A C 1
ATOM 4163 O O . GLU A 1 559 ? 37.082 -15.913 -35.241 1.00 87.12 559 GLU A O 1
ATOM 4168 N N . SER A 1 560 ? 37.814 -15.066 -33.293 1.00 93.88 560 SER A N 1
ATOM 4169 C CA . SER A 1 560 ? 36.649 -15.490 -32.507 1.00 93.88 560 SER A CA 1
ATOM 4170 C C . SER A 1 560 ? 35.367 -14.790 -32.953 1.00 93.88 560 SER A C 1
ATOM 4172 O O . SER A 1 560 ? 34.320 -15.429 -33.029 1.00 93.88 560 SER A O 1
ATOM 4174 N N . SER A 1 561 ? 35.449 -13.514 -33.332 1.00 88.94 561 SER A N 1
ATOM 4175 C CA . SER A 1 561 ? 34.304 -12.755 -33.843 1.00 88.94 561 SER A CA 1
ATOM 4176 C C . SER A 1 561 ? 33.776 -13.337 -35.148 1.00 88.94 561 SER A C 1
ATOM 4178 O O . SER A 1 561 ? 32.563 -13.484 -35.306 1.00 88.94 561 SER A O 1
ATOM 4180 N N . ALA A 1 562 ? 34.677 -13.770 -36.033 1.00 90.19 562 ALA A N 1
ATOM 4181 C CA . ALA A 1 562 ? 34.301 -14.374 -37.305 1.00 90.19 562 ALA A CA 1
ATOM 4182 C C . ALA A 1 562 ? 33.632 -15.730 -37.105 1.00 90.19 562 ALA A C 1
ATOM 4184 O O . ALA A 1 562 ? 32.563 -16.009 -37.653 1.00 90.19 562 ALA A O 1
ATOM 4185 N N . ARG A 1 563 ? 34.240 -16.560 -36.255 1.00 93.19 563 ARG A N 1
ATOM 4186 C CA . ARG A 1 563 ? 33.742 -17.905 -35.967 1.00 93.19 563 ARG A CA 1
ATOM 4187 C C . ARG A 1 563 ? 32.413 -17.883 -35.210 1.00 93.19 563 ARG A C 1
ATOM 4189 O O . ARG A 1 563 ? 31.567 -18.731 -35.480 1.00 93.19 563 ARG A O 1
ATOM 4196 N N . ALA A 1 564 ? 32.200 -16.927 -34.304 1.00 88.62 564 ALA A N 1
ATOM 4197 C CA . ALA A 1 564 ? 30.965 -16.816 -33.525 1.00 88.62 564 ALA A CA 1
ATOM 4198 C C . ALA A 1 564 ? 29.785 -16.354 -34.391 1.00 88.62 564 ALA A C 1
ATOM 4200 O O . ALA A 1 564 ? 28.682 -16.888 -34.261 1.00 88.62 564 ALA A O 1
ATOM 4201 N N . GLN A 1 565 ? 30.019 -15.412 -35.312 1.00 85.38 565 GLN A N 1
ATOM 4202 C CA . GLN A 1 565 ? 29.010 -15.004 -36.293 1.00 85.38 565 GLN A CA 1
ATOM 4203 C C . GLN A 1 565 ? 28.613 -16.181 -37.190 1.00 85.38 565 GLN A C 1
ATOM 4205 O O . GLN A 1 565 ? 27.431 -16.519 -37.254 1.00 85.38 565 GLN A O 1
ATOM 4210 N N . GLN A 1 566 ? 29.594 -16.883 -37.767 1.00 88.75 566 GLN A N 1
ATOM 4211 C CA . GLN A 1 566 ? 29.335 -18.055 -38.606 1.00 88.75 566 GLN A CA 1
ATOM 4212 C C . GLN A 1 566 ? 28.599 -19.174 -37.847 1.00 88.75 566 GLN A C 1
ATOM 4214 O O . GLN A 1 566 ? 27.654 -19.756 -38.379 1.00 88.75 566 GLN A O 1
ATOM 4219 N N . ALA A 1 567 ? 28.994 -19.468 -36.604 1.00 90.06 567 ALA A N 1
ATOM 4220 C CA . ALA A 1 567 ? 28.333 -20.478 -35.777 1.00 90.06 567 ALA A CA 1
ATOM 4221 C C . ALA A 1 567 ? 26.877 -20.099 -35.455 1.00 90.06 567 ALA A C 1
ATOM 4223 O O . ALA A 1 567 ? 25.982 -20.937 -35.564 1.00 90.06 567 ALA A O 1
ATOM 4224 N N . GLY A 1 568 ? 26.624 -18.831 -35.111 1.00 83.81 568 GLY A N 1
ATOM 4225 C CA . GLY A 1 568 ? 25.276 -18.328 -34.847 1.00 83.81 568 GLY A CA 1
ATOM 4226 C C . GLY A 1 568 ? 24.370 -18.348 -36.083 1.00 83.81 568 GLY A C 1
ATOM 4227 O O . GLY A 1 568 ? 23.186 -18.672 -35.967 1.00 83.81 568 GLY A O 1
ATOM 4228 N N . ASP A 1 569 ? 24.918 -18.048 -37.263 1.00 83.94 569 ASP A N 1
ATOM 4229 C CA . ASP A 1 569 ? 24.192 -18.118 -38.537 1.00 83.94 569 ASP A CA 1
ATOM 4230 C C . ASP A 1 569 ? 23.834 -19.558 -38.911 1.00 83.94 569 ASP A C 1
ATOM 4232 O O . ASP A 1 569 ? 22.663 -19.844 -39.162 1.00 83.94 569 ASP A O 1
ATOM 4236 N N . GLN A 1 570 ? 24.787 -20.491 -38.824 1.00 85.31 570 GLN A N 1
ATOM 4237 C CA . GLN A 1 570 ? 24.529 -21.917 -39.062 1.00 85.31 570 GLN A CA 1
ATOM 4238 C C . GLN A 1 570 ? 23.464 -22.473 -38.107 1.00 85.31 570 GLN A C 1
ATOM 4240 O O . GLN A 1 570 ? 22.563 -23.200 -38.523 1.00 85.31 570 GLN A O 1
ATOM 4245 N N . GLN A 1 571 ? 23.506 -22.083 -36.830 1.00 84.06 571 GLN A N 1
ATOM 4246 C CA . GLN A 1 571 ? 22.526 -22.524 -35.840 1.00 84.06 571 GLN A CA 1
ATOM 4247 C C . GLN A 1 571 ? 21.131 -21.914 -36.082 1.00 84.06 571 GLN A C 1
ATOM 4249 O O . GLN A 1 571 ? 20.107 -22.537 -35.787 1.00 84.06 571 GLN A O 1
ATOM 4254 N N . ARG A 1 572 ? 21.052 -20.692 -36.628 1.00 80.50 572 ARG A N 1
ATOM 4255 C CA . ARG A 1 572 ? 19.791 -20.098 -37.108 1.00 80.50 572 ARG A CA 1
ATOM 4256 C C . ARG A 1 572 ? 19.240 -20.849 -38.317 1.00 80.50 572 ARG A C 1
ATOM 4258 O O . ARG A 1 572 ? 18.064 -21.204 -38.290 1.00 80.50 572 ARG A O 1
ATOM 4265 N N . GLU A 1 573 ? 20.064 -21.133 -39.321 1.00 82.75 573 GLU A N 1
ATOM 4266 C CA . GLU A 1 573 ? 19.648 -21.878 -40.516 1.00 82.75 573 GLU A CA 1
ATOM 4267 C C . GLU A 1 573 ? 19.175 -23.294 -40.176 1.00 82.75 573 GLU A C 1
ATOM 4269 O O . GLU A 1 573 ? 18.121 -23.722 -40.645 1.00 82.75 573 GLU A O 1
ATOM 4274 N N . GLN A 1 574 ? 19.883 -23.994 -39.288 1.00 79.69 574 GLN A N 1
ATOM 4275 C CA . GLN A 1 574 ? 19.505 -25.342 -38.873 1.00 79.69 574 GLN A CA 1
ATOM 4276 C C . GLN A 1 574 ? 18.162 -25.366 -38.129 1.00 79.69 574 GLN A C 1
ATOM 4278 O O . GLN A 1 574 ? 17.312 -26.198 -38.434 1.00 79.69 574 GLN A O 1
ATOM 4283 N N . ARG A 1 575 ? 17.895 -24.387 -37.250 1.00 79.94 575 ARG A N 1
ATOM 4284 C CA . ARG A 1 575 ? 16.570 -24.237 -36.615 1.00 79.94 575 ARG A CA 1
ATOM 4285 C C . ARG A 1 575 ? 15.456 -23.971 -37.623 1.00 79.94 575 ARG A C 1
ATOM 4287 O O . ARG A 1 575 ? 14.342 -24.454 -37.428 1.00 79.94 575 ARG A O 1
ATOM 4294 N N . LEU A 1 576 ? 15.732 -23.197 -38.672 1.00 79.25 576 LEU A N 1
ATOM 4295 C CA . LEU A 1 576 ? 14.757 -22.926 -39.729 1.00 79.25 576 LEU A CA 1
ATOM 4296 C C . LEU A 1 576 ? 14.457 -24.196 -40.543 1.00 79.25 576 LEU A C 1
ATOM 4298 O O . LEU A 1 576 ? 13.290 -24.459 -40.835 1.00 79.25 576 LEU A O 1
ATOM 4302 N N . MET A 1 577 ? 15.470 -25.020 -40.838 1.00 78.56 577 MET A N 1
ATOM 4303 C CA . MET A 1 577 ? 15.271 -26.323 -41.489 1.00 78.56 577 MET A CA 1
ATOM 4304 C C . MET A 1 577 ? 14.528 -27.324 -40.589 1.00 78.56 577 MET A C 1
ATOM 4306 O O . MET A 1 577 ? 13.613 -28.003 -41.062 1.00 78.56 577 MET A O 1
ATOM 4310 N N . ASP A 1 578 ? 14.843 -27.387 -39.292 1.00 75.94 578 ASP A N 1
ATOM 4311 C CA . ASP A 1 578 ? 14.155 -28.267 -38.335 1.00 75.94 578 ASP A CA 1
ATOM 4312 C C . ASP A 1 578 ? 12.675 -27.888 -38.184 1.00 75.94 578 ASP A C 1
ATOM 4314 O O . ASP A 1 578 ? 11.802 -28.759 -38.191 1.00 75.94 578 ASP A O 1
ATOM 4318 N N . GLN A 1 579 ? 12.365 -26.587 -38.132 1.00 71.88 579 GLN A N 1
ATOM 4319 C CA . GLN A 1 579 ? 10.983 -26.098 -38.086 1.00 71.88 579 GLN A CA 1
ATOM 4320 C C . GLN A 1 579 ? 10.207 -26.422 -39.370 1.00 71.88 579 GLN A C 1
ATOM 4322 O O . GLN A 1 579 ? 9.049 -26.838 -39.293 1.00 71.88 579 GLN A O 1
ATOM 4327 N N . GLN A 1 580 ? 10.832 -26.303 -40.546 1.00 75.38 580 GLN A N 1
ATOM 4328 C CA . GLN A 1 580 ? 10.199 -26.698 -41.810 1.00 75.38 580 GLN A CA 1
ATOM 4329 C C . GLN A 1 580 ? 9.969 -28.215 -41.886 1.00 75.38 580 GLN A C 1
ATOM 4331 O O . GLN A 1 580 ? 8.896 -28.659 -42.299 1.00 75.38 580 GLN A O 1
ATOM 4336 N N . THR A 1 581 ? 10.923 -29.024 -41.421 1.00 70.38 581 THR A N 1
ATOM 4337 C CA . THR A 1 581 ? 10.807 -30.492 -41.423 1.00 70.38 581 THR A CA 1
ATOM 4338 C C . THR A 1 581 ? 9.724 -30.975 -40.449 1.00 70.38 581 THR A C 1
ATOM 4340 O O . THR A 1 581 ? 8.944 -31.869 -40.785 1.00 70.38 581 THR A O 1
ATOM 4343 N N . GLN A 1 582 ? 9.585 -30.333 -39.282 1.00 61.66 582 GLN A N 1
ATOM 4344 C CA . GLN A 1 582 ? 8.499 -30.604 -38.330 1.00 61.66 582 GLN A CA 1
ATOM 4345 C C . GLN A 1 582 ? 7.120 -30.198 -38.876 1.00 61.66 582 GLN A C 1
ATOM 4347 O O . GLN A 1 582 ? 6.147 -30.930 -38.686 1.00 61.66 582 GLN A O 1
ATOM 4352 N N . GLN A 1 583 ? 7.024 -29.089 -39.618 1.00 57.50 583 GLN A N 1
ATOM 4353 C CA . GLN A 1 583 ? 5.775 -28.672 -40.270 1.00 57.50 583 GLN A CA 1
ATOM 4354 C C . GLN A 1 583 ? 5.362 -29.602 -41.424 1.00 57.50 583 GLN A C 1
ATOM 4356 O O . GLN A 1 583 ? 4.173 -29.891 -41.584 1.00 57.50 583 GLN A O 1
ATOM 4361 N N . HIS A 1 584 ? 6.316 -30.121 -42.204 1.00 56.06 584 HIS A N 1
ATOM 4362 C CA . HIS A 1 584 ? 6.037 -31.114 -43.246 1.00 56.06 584 HIS A CA 1
ATOM 4363 C C . HIS A 1 584 ? 5.685 -32.499 -42.669 1.00 56.06 584 HIS A C 1
ATOM 4365 O O . HIS A 1 584 ? 4.762 -33.141 -43.172 1.00 56.06 584 HIS A O 1
ATOM 4371 N N . GLY A 1 585 ? 6.331 -32.930 -41.579 1.00 53.12 585 GLY A N 1
ATOM 4372 C CA . GLY A 1 585 ? 5.995 -34.174 -40.872 1.00 53.12 585 GLY A CA 1
ATOM 4373 C C . GLY A 1 585 ? 4.609 -34.147 -40.214 1.00 53.12 585 GLY A C 1
ATOM 4374 O O . GLY A 1 585 ? 3.860 -35.118 -40.309 1.00 53.12 585 GLY A O 1
ATOM 4375 N N . ALA A 1 586 ? 4.214 -33.011 -39.629 1.00 51.25 586 ALA A N 1
ATOM 4376 C CA . ALA A 1 586 ? 2.873 -32.827 -39.071 1.00 51.25 586 ALA A CA 1
ATOM 4377 C C . ALA A 1 586 ? 1.774 -32.844 -40.152 1.00 51.25 586 ALA A C 1
ATOM 4379 O O . ALA A 1 586 ? 0.687 -33.373 -39.913 1.00 51.25 586 ALA A O 1
ATOM 4380 N N . ARG A 1 587 ? 2.058 -32.329 -41.359 1.00 51.62 587 ARG A N 1
ATOM 4381 C CA . ARG A 1 587 ? 1.146 -32.398 -42.519 1.00 51.62 587 ARG A CA 1
ATOM 4382 C C . ARG A 1 587 ? 1.025 -33.797 -43.133 1.00 51.62 587 ARG A C 1
ATOM 4384 O O . ARG A 1 587 ? -0.043 -34.129 -43.625 1.00 51.62 587 ARG A O 1
ATOM 4391 N N . ALA A 1 588 ? 2.074 -34.619 -43.089 1.00 50.53 588 ALA A N 1
ATOM 4392 C CA . ALA A 1 588 ? 2.032 -36.002 -43.581 1.00 50.53 588 ALA A CA 1
ATOM 4393 C C . ALA A 1 588 ? 1.336 -36.985 -42.615 1.00 50.53 588 ALA A C 1
ATOM 4395 O O . ALA A 1 588 ? 0.905 -38.046 -43.040 1.00 50.53 588 ALA A O 1
ATOM 4396 N N . MET A 1 589 ? 1.218 -36.634 -41.329 1.00 50.84 589 MET A N 1
ATOM 4397 C CA . MET A 1 589 ? 0.481 -37.401 -40.306 1.00 50.84 589 MET A CA 1
ATOM 4398 C C . MET A 1 589 ? -1.000 -36.995 -40.192 1.00 50.84 589 MET A C 1
ATOM 4400 O O . MET A 1 589 ? -1.747 -37.597 -39.424 1.00 50.84 589 MET A O 1
ATOM 4404 N N . SER A 1 590 ? -1.410 -35.941 -40.906 1.00 50.69 590 SER A N 1
ATOM 4405 C CA . SER A 1 590 ? -2.777 -35.397 -40.918 1.00 50.69 590 SER A CA 1
ATOM 4406 C C . SER A 1 590 ? -3.480 -35.527 -42.279 1.00 50.69 590 SER A C 1
ATOM 4408 O O . SER A 1 590 ? -4.603 -35.044 -42.429 1.00 50.69 590 SER A O 1
ATOM 4410 N N . ALA A 1 591 ? -2.843 -36.204 -43.237 1.00 45.88 591 ALA A N 1
ATOM 4411 C CA . ALA A 1 591 ? -3.417 -36.686 -44.493 1.00 45.88 591 ALA A CA 1
ATOM 4412 C C . ALA A 1 591 ? -3.411 -38.218 -44.474 1.00 45.88 591 ALA A C 1
ATOM 4414 O O . ALA A 1 591 ? -4.370 -38.807 -45.021 1.00 45.88 591 ALA A O 1
#

Secondary structure (DSSP, 8-state):
--SS--TT-HHHHHHHHIIIIIIHHS-STTTTS-EETTTSSSPPTT----GGGS-TT-BEEETTTTEEHHHHTTSBTT-SS--PPPTT--BHHHHHHHHHHHHHHHTT----S-HHHHHHHHT-BSBSGGG--B--PPPHHHHHHHHHHHHSHHHHHHHIIIIIHHHHHHHHHHHHHHHHHH-TTS-HHHHHHHHHHHHHHHHH-HHHHHHHHHHHHTT--HHHHHHHHHHHHHH-TT--HHHHHHHHHHHHHHHHHHHHHHHHHHHHHHSTT--GGGGGG-HHHHHHHHHHSSS-----TT--B-TT-BSHHHHHHHHHHHHTT-B-TTSPBPP-SSB--HHHHHHHHHHHHHTT-SS--S-B-HHHHHHHHHHHHHHHHHHHHTT-B-TTSPBPP-SS---HHHHHHHHHHHHHTTS---SS--HHHHHHHHS-----PPP--PPPPP-----------TTSTTSTTHHHHHHHHHHHHHHHHTTTPPPSHHHHHHHHHHHHHHHHHT-S--SEEEE-TTSSEEEEEE--TT---TTTSEEPPPEEHHHHHHS-HHHHHHHHHHHHHHHHHHHHHHHHHHHHHHHHS--

Mean predicted aligned error: 19.02 Å

Solvent-accessible surface area (backbone atoms only — not comparable to full-atom values): 31126 Å² total; per-residue (Å²): 127,83,64,59,79,56,74,85,41,66,67,60,35,23,22,49,37,36,42,20,36,26,47,43,69,51,51,56,100,55,27,41,29,80,34,37,51,66,34,69,72,90,55,62,86,88,57,73,71,56,59,83,40,30,43,68,72,38,18,38,21,43,32,38,64,51,48,39,21,32,84,46,18,78,17,35,56,23,56,79,60,84,56,85,70,56,94,89,60,44,25,39,50,60,46,50,52,53,50,23,51,54,43,17,64,76,70,74,43,59,64,76,85,55,60,69,57,53,51,51,27,43,41,18,19,12,36,45,59,96,86,45,53,48,51,50,86,68,59,69,55,41,49,51,27,40,29,53,28,29,60,32,64,68,32,34,18,48,40,39,52,42,38,33,46,39,28,37,39,50,23,36,48,53,21,44,52,50,41,73,75,30,27,85,56,39,53,78,94,50,39,56,23,51,29,30,20,42,15,40,26,36,64,77,38,54,90,55,34,63,63,48,50,50,37,21,68,71,63,32,34,59,66,53,42,49,50,54,43,48,56,49,24,75,77,36,78,86,56,53,25,60,58,14,21,58,23,25,48,49,37,44,70,48,32,58,83,39,42,74,39,38,54,51,26,17,55,42,64,65,37,69,82,37,50,65,81,51,38,89,76,35,71,32,42,42,58,46,57,53,41,28,42,77,70,82,70,68,90,49,81,78,57,48,43,34,73,79,40,64,42,71,70,37,24,46,49,30,29,35,38,26,34,58,52,34,30,21,76,89,68,43,82,40,73,58,82,20,59,27,37,72,36,53,22,39,22,42,27,51,50,25,59,76,68,73,42,82,79,69,72,28,50,44,27,72,70,52,47,54,50,52,37,50,54,39,28,51,51,37,47,56,42,39,76,72,70,35,28,22,80,84,72,41,80,54,74,72,76,44,65,44,45,71,41,53,27,40,20,42,16,51,50,24,50,77,70,77,44,81,54,76,25,44,47,37,73,68,52,48,52,61,70,67,46,75,81,74,80,74,70,84,78,78,92,71,84,84,83,75,94,77,74,96,70,76,86,73,83,56,40,42,88,35,83,88,22,96,55,15,68,55,30,52,40,30,33,54,24,35,46,54,46,32,48,77,69,74,45,79,82,51,78,57,42,53,15,40,14,29,46,43,31,22,32,25,27,55,61,64,54,86,58,55,75,38,39,51,61,48,96,86,51,55,36,36,28,38,30,29,64,31,95,90,50,86,39,85,90,62,33,50,60,26,65,72,42,48,42,69,59,19,62,74,42,50,51,61,60,24,22,53,49,23,52,54,25,40,50,53,47,50,52,50,52,53,51,51,53,52,50,52,55,52,51,56,53,65,75,72,109

Radius of gyration: 30.67 Å; Cα contacts (8 Å, |Δi|>4): 964; chains: 1; bounding box: 82×67×84 Å

pLDDT: mean 81.38, std 15.82, range [26.97, 98.44]

Foldseek 3Di:
DDLFFPLVDLLSLLLLLCLLALCQQQNDVAQLAWDFPQQPPPDDPPDSDALQSGDFWAAIFHHSLTDRCLVQQQAWFLDLDRDDDDPPTDGNLVVLLVQLVVQCVVVVFDADPCSVVSSVQSNFTGSCPPNHTTHDDDDSRNRVSSSVQSPDQNNVLCCLLGHSSSLSSNLLVVQSVLCVVQVPQEDPLLSSLSSSLLSLCSRPPVPCSVVLSVCSNVVHYPVSSLVSQVVVCVVVVSRCSNVSSVLRNQLRVCCSVLVVLSSVSSVLSSDSPNGPVCLVVRPSSVSSNCRSDDHDPDDDPWPQDAAAFFDDVQLQLLLLLQQQCQWFPVSHRRDSPRGHHNGQLNSLLVQCVVVVNPPSRSTCTPVSLVVSLVVLLVLLVLLQVVCFWFPVSHRGDSPSGNDRGQLQSLLVVCVVVVHHSRSHCDPVNVVVSPPDPPPPDDDDDDDDDDDDDDDDDDQDFLCDPPQPLVVVLVQLLVQLCVQCVVVVHHDDPLSSLQSLQQLLQCLLLPPDGFPHWDAPPVSQKIKTWDADPVDRDPVRIRIGDIDGSVVSSVDDSSNSSVSNSVSNVVVVVVVVVVVVVVVVVVVVVVD

Sequence (591 aa):
MPDNIDTRNLDATSGAVYFAVGRGTEGGPASYHLSIAGITRGTREPDWGEVSSVAQNSGYSLGAIQVDFGQRGTWPVGAIGDRPLAAGEKTYVDAVIDQAQAYAKTHNLPFTNDRADLRGDLLSHGNGLSGRSSIRFMDEQTRDSINAWAGSDEGKQWIHANIDYPQVRNATQTAMSILDAHGSHIPDERRFEAISLLAKTANQMPGQLSKLEKVLENGGDYDALRTKAGEIRATHTYYDGPKAADIAARYEDAYANNKDAMDRAHAKVSSRDYAPAGERNDADIRVALDQIHPPRQQSAASSVLKEGASGKEVGKLESNLAVLGYTAANGQALNADKRFDGDTRAAVEAFQRAHGLEPVDGKAGPATLGAIDREARQLQTALAAQGHTDANGRALSVDGHLGAGTRAALGAYQQAHGLDPSGILDAQTREAMAAPARTQAPADIAPAPEPAQRDGAALRPLTDPGNAQHVLYMETLMRVHEAEEARGIGHGPHSERLAGALTVEAARAGLHTIDRVELNQDGSMARAVQANALRDEAALNRTSAPVQTADAMGQSLEESSARAQQAGDQQREQRLMDQQTQQHGARAMSA